Protein AF-0000000077170906 (afdb_homodimer)

Foldseek 3Di:
DDDFAADPQFQFQLRVVVVVCVVQLVQCVVQNVHRPVAPPFDQAPKDWDWFAFVVGQTWTKIKHAQPDDDALFEEEEAEADFAAPRRGRQSSSLCRVNVRVRFIYMYTAFDLYDVSCLRDVAHDQLQQRLLRRRLRVLVVVVVVPGGDAYEYEYFASGLLNPLSVLVNCVVVVHPNYQEYEYEAYQFFCVQLQVLLVPDPSSLVVFQVRLVRLLVSLVVCCVNPVVLADPPLSVVSRGPLSSCQRRNCVVVPDPGVNVSRVVSGSLVCLLVRDHAYEYEHECSASRGHNVVVVSCVVSQVNHPSYHYDYHPGQYGPQSQGDDDPVGHRRVSSVVRSVVSSVSSVVD/DDDFAADPQFQFQLRVVVVVCVVQLVQCVVQNVHRPVAPPFDQAPKDWDWFAFVVGQTWTKIKHAQPDDDALFEEEEAEADFAAPRRGRQSSSLCRVRVVVRFIYMYTAFPLYDVSCLRDVAHDQLQQRLLRRRLRVLVVVVVVPGGDAYEYEYFASGLLNPLSVLVNCVVVVHPNYQEYEYEAYQFFCVQLQVLLVPDPSSLVVFQVRLVRLLVSLVVCCVNPVVLADPPLSVVSRGPLSSCQRRNCVVVPHPGVNVSRVVSGSLVCLLVRDHAYEYEHECSASRGHNVVVVSCVVSQVNHPSYHYHYHPGQYGPQSQGDDDPVGHRRVSSVVRSVVSSVSSVVD

Organism: Gloeobacter violaceus (strain ATCC 29082 / PCC 7421) (NCBI:txid251221)

Structure (mmCIF, N/CA/C/O backbone):
data_AF-0000000077170906-model_v1
#
loop_
_entity.id
_entity.type
_entity.pdbx_description
1 polymer 'Glr3797 protein'
#
loop_
_atom_site.group_PDB
_atom_site.id
_atom_site.type_symbol
_atom_site.label_atom_id
_atom_site.label_alt_id
_atom_site.label_comp_id
_atom_site.label_asym_id
_atom_site.label_entity_id
_atom_site.label_seq_id
_atom_site.pdbx_PDB_ins_code
_atom_site.Cartn_x
_atom_site.Cartn_y
_atom_site.Cartn_z
_atom_site.occupancy
_atom_site.B_iso_or_equiv
_atom_site.auth_seq_id
_atom_site.auth_comp_id
_atom_site.auth_asym_id
_atom_site.auth_atom_id
_atom_site.pdbx_PDB_model_num
ATOM 1 N N . MET A 1 1 ? -12.477 -28.016 7.156 1 83.56 1 MET A N 1
ATOM 2 C CA . MET A 1 1 ? -11.508 -26.922 7.094 1 83.56 1 MET A CA 1
ATOM 3 C C . MET A 1 1 ? -11.898 -25.781 8.031 1 83.56 1 MET A C 1
ATOM 5 O O . MET A 1 1 ? -13.078 -25.422 8.109 1 83.56 1 MET A O 1
ATOM 9 N N . ARG A 1 2 ? -11.016 -25.391 8.805 1 90.19 2 ARG A N 1
ATOM 10 C CA . ARG A 1 2 ? -11.258 -24.281 9.711 1 90.19 2 ARG A CA 1
ATOM 11 C C . ARG A 1 2 ? -11.695 -23.031 8.945 1 90.19 2 ARG A C 1
ATOM 13 O O . ARG A 1 2 ? -11.109 -22.703 7.914 1 90.19 2 ARG A O 1
ATOM 20 N N . PRO A 1 3 ? -12.742 -22.406 9.398 1 93.69 3 PRO A N 1
ATOM 21 C CA . PRO A 1 3 ? -13.195 -21.219 8.695 1 93.69 3 PRO A CA 1
ATOM 22 C C . PRO A 1 3 ? -12.188 -20.078 8.758 1 93.69 3 PRO A C 1
ATOM 24 O O . PRO A 1 3 ? -11.445 -19.953 9.742 1 93.69 3 PRO A O 1
ATOM 27 N N . TYR A 1 4 ? -12.211 -19.281 7.773 1 95.94 4 TYR A N 1
ATOM 28 C CA . TYR A 1 4 ? -11.32 -18.125 7.703 1 95.94 4 TYR A CA 1
ATOM 29 C C . TYR A 1 4 ? -11.859 -16.969 8.523 1 95.94 4 TYR A C 1
ATOM 31 O O . TYR A 1 4 ? -13.039 -16.625 8.422 1 95.94 4 TYR A O 1
ATOM 39 N N . ARG A 1 5 ? -11.047 -16.422 9.281 1 93.88 5 ARG A N 1
ATOM 40 C CA . ARG A 1 5 ? -11.344 -15.188 10.016 1 93.88 5 ARG A CA 1
ATOM 41 C C . ARG A 1 5 ? -10.219 -14.172 9.859 1 93.88 5 ARG A C 1
ATOM 43 O O . ARG A 1 5 ? -9.109 -14.383 10.352 1 93.88 5 ARG A O 1
ATOM 50 N N . ALA A 1 6 ? -10.586 -13.102 9.234 1 93 6 ALA A N 1
ATOM 51 C CA . ALA A 1 6 ? -9.602 -12.047 9.062 1 93 6 ALA A CA 1
ATOM 52 C C . ALA A 1 6 ? -9.32 -11.328 10.375 1 93 6 ALA A C 1
ATOM 54 O O . ALA A 1 6 ? -10.242 -11.086 11.164 1 93 6 ALA A O 1
ATOM 55 N N . PRO A 1 7 ? -8.078 -11.023 10.602 1 90.19 7 PRO A N 1
ATOM 56 C CA . PRO A 1 7 ? -7.852 -10.125 11.734 1 90.19 7 PRO A CA 1
ATOM 57 C C . PRO A 1 7 ? -8.555 -8.781 11.562 1 90.19 7 PRO A C 1
ATOM 59 O O . PRO A 1 7 ? -8.859 -8.375 10.438 1 90.19 7 PRO A O 1
ATOM 62 N N . TRP A 1 8 ? -8.789 -8.086 12.57 1 82.75 8 TRP A N 1
ATOM 63 C CA . TRP A 1 8 ? -9.586 -6.863 12.555 1 82.75 8 TRP A CA 1
ATOM 64 C C . TRP A 1 8 ? -8.945 -5.801 11.672 1 82.75 8 TRP A C 1
ATOM 66 O O . TRP A 1 8 ? -9.641 -4.973 11.078 1 82.75 8 TRP A O 1
ATOM 76 N N . TYR A 1 9 ? -7.629 -5.828 11.469 1 82.56 9 TYR A N 1
ATOM 77 C CA . TYR A 1 9 ? -6.934 -4.797 10.711 1 82.56 9 TYR A CA 1
ATOM 78 C C . TYR A 1 9 ? -6.785 -5.211 9.25 1 82.56 9 TYR A C 1
ATOM 80 O O . TYR A 1 9 ? -6.191 -4.484 8.445 1 82.56 9 TYR A O 1
ATOM 88 N N . PHE A 1 10 ? -7.285 -6.363 8.891 1 89.06 10 PHE A N 1
ATOM 89 C CA . PHE A 1 10 ? -7.234 -6.859 7.52 1 89.06 10 PHE A CA 1
ATOM 90 C C . PHE A 1 10 ? -8.617 -7.305 7.055 1 89.06 10 PHE A C 1
ATOM 92 O O . PHE A 1 10 ? -8.742 -8.305 6.344 1 89.06 10 PHE A O 1
ATOM 99 N N . GLN A 1 11 ? -9.664 -6.555 7.395 1 90.06 11 GLN A N 1
ATOM 100 C CA . GLN A 1 11 ? -11.031 -6.895 7.031 1 90.06 11 GLN A CA 1
ATOM 101 C C . GLN A 1 11 ? -11.406 -6.301 5.676 1 90.06 11 GLN A C 1
ATOM 103 O O . GLN A 1 11 ? -12.492 -6.566 5.156 1 90.06 11 GLN A O 1
ATOM 108 N N . ASP A 1 12 ? -10.523 -5.531 5.051 1 91.31 12 ASP A N 1
ATOM 109 C CA . ASP A 1 12 ? -10.656 -4.988 3.701 1 91.31 12 ASP A CA 1
ATOM 110 C C . ASP A 1 12 ? -9.664 -5.645 2.742 1 91.31 12 ASP A C 1
ATOM 112 O O . ASP A 1 12 ? -8.461 -5.648 2.996 1 91.31 12 ASP A O 1
ATOM 116 N N . GLY A 1 13 ? -10.227 -6.082 1.693 1 94.19 13 GLY A N 1
ATOM 117 C CA . GLY A 1 13 ? -9.414 -6.852 0.767 1 94.19 13 GLY A CA 1
ATOM 118 C C . GLY A 1 13 ? -8.281 -6.051 0.162 1 94.19 13 GLY A C 1
ATOM 119 O O . GLY A 1 13 ? -7.18 -6.574 -0.044 1 94.19 13 GLY A O 1
ATOM 120 N N . PHE A 1 14 ? -8.523 -4.836 -0.16 1 93.06 14 PHE A N 1
ATOM 121 C CA . PHE A 1 14 ? -7.484 -3.98 -0.717 1 93.06 14 PHE A CA 1
ATOM 122 C C . PHE A 1 14 ? -6.383 -3.73 0.306 1 93.06 14 PHE A C 1
ATOM 124 O O . PHE A 1 14 ? -5.195 -3.857 -0.006 1 93.06 14 PHE A O 1
ATOM 131 N N . VAL A 1 15 ? -6.754 -3.398 1.528 1 91.88 15 VAL A N 1
ATOM 132 C CA . VAL A 1 15 ? -5.805 -3.127 2.602 1 91.88 15 VAL A CA 1
ATOM 133 C C . VAL A 1 15 ? -4.949 -4.363 2.863 1 91.88 15 VAL A C 1
ATOM 135 O O . VAL A 1 15 ? -3.721 -4.277 2.932 1 91.88 15 VAL A O 1
ATOM 138 N N . GLN A 1 16 ? -5.594 -5.477 2.996 1 94.62 16 GLN A N 1
ATOM 139 C CA . GLN A 1 16 ? -4.84 -6.699 3.252 1 94.62 16 GLN A CA 1
ATOM 140 C C . GLN A 1 16 ? -3.865 -6.992 2.115 1 94.62 16 GLN A C 1
ATOM 142 O O . GLN A 1 16 ? -2.705 -7.332 2.355 1 94.62 16 GLN A O 1
ATOM 147 N N . THR A 1 17 ? -4.34 -6.812 0.864 1 96 17 THR A N 1
ATOM 148 C CA . THR A 1 17 ? -3.523 -7.113 -0.307 1 96 17 THR A CA 1
ATOM 149 C C . THR A 1 17 ? -2.268 -6.246 -0.329 1 96 17 THR A C 1
ATOM 151 O O . THR A 1 17 ? -1.152 -6.762 -0.43 1 96 17 THR A O 1
ATOM 154 N N . ILE A 1 18 ? -2.41 -5.023 -0.155 1 93.25 18 ILE A N 1
ATOM 155 C CA . ILE A 1 18 ? -1.3 -4.094 -0.318 1 93.25 18 ILE A CA 1
ATOM 156 C C . ILE A 1 18 ? -0.382 -4.164 0.9 1 93.25 18 ILE A C 1
ATOM 158 O O . ILE A 1 18 ? 0.839 -4.27 0.759 1 93.25 18 ILE A O 1
ATOM 162 N N . ALA A 1 19 ? -0.92 -4.109 2.102 1 92.94 19 ALA A N 1
ATOM 163 C CA . ALA A 1 19 ? -0.106 -4.105 3.314 1 92.94 19 ALA A CA 1
ATOM 164 C C . ALA A 1 19 ? 0.701 -5.395 3.436 1 92.94 19 ALA A C 1
ATOM 166 O O . ALA A 1 19 ? 1.899 -5.359 3.721 1 92.94 19 ALA A O 1
ATOM 167 N N . VAL A 1 20 ? 0.092 -6.48 3.174 1 94.31 20 VAL A N 1
ATOM 168 C CA . VAL A 1 20 ? 0.765 -7.77 3.303 1 94.31 20 VAL A CA 1
ATOM 169 C C . VAL A 1 20 ? 1.854 -7.891 2.238 1 94.31 20 VAL A C 1
ATOM 171 O O . VAL A 1 20 ? 2.973 -8.32 2.533 1 94.31 20 VAL A O 1
ATOM 174 N N . SER A 1 21 ? 1.531 -7.527 1.021 1 94 21 SER A N 1
ATOM 175 C CA . SER A 1 21 ? 2.51 -7.598 -0.06 1 94 21 SER A CA 1
ATOM 176 C C . SER A 1 21 ? 3.73 -6.734 0.245 1 94 21 SER A C 1
ATOM 178 O O . SER A 1 21 ? 4.867 -7.176 0.075 1 94 21 SER A O 1
ATOM 180 N N . LEU A 1 22 ? 3.537 -5.543 0.718 1 92.06 22 LEU A N 1
ATOM 181 C CA . LEU A 1 22 ? 4.637 -4.621 0.992 1 92.06 22 LEU A CA 1
ATOM 182 C C . LEU A 1 22 ? 5.488 -5.121 2.152 1 92.06 22 LEU A C 1
ATOM 184 O O . LEU A 1 22 ? 6.719 -5.109 2.076 1 92.06 22 LEU A O 1
ATOM 188 N N . LEU A 1 23 ? 4.895 -5.59 3.201 1 92.44 23 LEU A N 1
ATOM 189 C CA . LEU A 1 23 ? 5.609 -6.02 4.398 1 92.44 23 LEU A CA 1
ATOM 190 C C . LEU A 1 23 ? 6.426 -7.277 4.117 1 92.44 23 LEU A C 1
ATOM 192 O O . LEU A 1 23 ? 7.617 -7.328 4.43 1 92.44 23 LEU A O 1
ATOM 196 N N . HIS A 1 24 ? 5.832 -8.219 3.502 1 95.25 24 HIS A N 1
ATOM 197 C CA . HIS A 1 24 ? 6.523 -9.484 3.271 1 95.25 24 HIS A CA 1
ATOM 198 C C . HIS A 1 24 ? 7.559 -9.352 2.162 1 95.25 24 HIS A C 1
ATOM 200 O O . HIS A 1 24 ? 8.625 -9.969 2.223 1 95.25 24 HIS A O 1
ATOM 206 N N . SER A 1 25 ? 7.234 -8.594 1.121 1 93.69 25 SER A N 1
ATOM 207 C CA . SER A 1 25 ? 8.211 -8.398 0.057 1 93.69 25 SER A CA 1
ATOM 208 C C . SER A 1 25 ? 9.453 -7.664 0.574 1 93.69 25 SER A C 1
ATOM 210 O O . SER A 1 25 ? 10.578 -8.016 0.218 1 93.69 25 SER A O 1
ATOM 212 N N . ASN A 1 26 ? 9.219 -6.684 1.434 1 91.06 26 ASN A N 1
ATOM 213 C CA . ASN A 1 26 ? 10.336 -5.945 2.01 1 91.06 26 ASN A CA 1
ATOM 214 C C . ASN A 1 26 ? 11.188 -6.832 2.914 1 91.06 26 ASN A C 1
ATOM 216 O O . ASN A 1 26 ? 12.414 -6.805 2.84 1 91.06 26 ASN A O 1
ATOM 220 N N . ALA A 1 27 ? 10.578 -7.559 3.73 1 93.56 27 ALA A N 1
ATOM 221 C CA . ALA A 1 27 ? 11.305 -8.469 4.613 1 93.56 27 ALA A CA 1
ATOM 222 C C . ALA A 1 27 ? 12.086 -9.508 3.811 1 93.56 27 ALA A C 1
ATOM 224 O O . ALA A 1 27 ? 13.227 -9.836 4.148 1 93.56 27 ALA A O 1
ATOM 225 N N . TRP A 1 28 ? 11.461 -9.945 2.746 1 95.25 28 TRP A N 1
ATOM 226 C CA . TRP A 1 28 ? 12.094 -10.969 1.92 1 95.25 28 TRP A CA 1
ATOM 227 C C . TRP A 1 28 ? 13.289 -10.406 1.163 1 95.25 28 TRP A C 1
ATOM 229 O O . TRP A 1 28 ? 14.289 -11.094 0.974 1 95.25 28 TRP A O 1
ATOM 239 N N . GLN A 1 29 ? 13.133 -9.266 0.69 1 91.56 29 GLN A N 1
ATOM 240 C CA . GLN A 1 29 ? 14.242 -8.617 -0.007 1 91.56 29 GLN A CA 1
ATOM 241 C C . GLN A 1 29 ? 15.438 -8.438 0.917 1 91.56 29 GLN A C 1
ATOM 243 O O . GLN A 1 29 ? 16.594 -8.578 0.486 1 91.56 29 GLN A O 1
ATOM 248 N N . GLN A 1 30 ? 15.148 -8.18 2.172 1 90.38 30 GLN A N 1
ATOM 249 C CA . GLN A 1 30 ? 16.203 -7.875 3.135 1 90.38 30 GLN A CA 1
ATOM 250 C C . GLN A 1 30 ? 16.812 -9.148 3.709 1 90.38 30 GLN A C 1
ATOM 252 O O . GLN A 1 30 ? 18.016 -9.227 3.924 1 90.38 30 GLN A O 1
ATOM 257 N N . TYR A 1 31 ? 15.914 -10.195 3.887 1 94 31 TYR A N 1
ATOM 258 C CA . TYR A 1 31 ? 16.391 -11.305 4.699 1 94 31 TYR A CA 1
ATOM 259 C C . TYR A 1 31 ? 16.281 -12.625 3.938 1 94 31 TYR A C 1
ATOM 261 O O . TYR A 1 31 ? 16.781 -13.656 4.391 1 94 31 TYR A O 1
ATOM 269 N N . GLY A 1 32 ? 15.586 -12.617 2.797 1 94.12 32 GLY A N 1
ATOM 270 C CA . GLY A 1 32 ? 15.375 -13.859 2.072 1 94.12 32 GLY A CA 1
ATOM 271 C C . GLY A 1 32 ? 14.75 -14.945 2.922 1 94.12 32 GLY A C 1
ATOM 272 O O . GLY A 1 32 ? 13.75 -14.719 3.6 1 94.12 32 GLY A O 1
ATOM 273 N N . GLU A 1 33 ? 15.32 -16.109 2.838 1 94.38 33 GLU A N 1
ATOM 274 C CA . GLU A 1 33 ? 14.812 -17.281 3.549 1 94.38 33 GLU A CA 1
ATOM 275 C C . GLU A 1 33 ? 14.914 -17.094 5.059 1 94.38 33 GLU A C 1
ATOM 277 O O . GLU A 1 33 ? 14.305 -17.844 5.828 1 94.38 33 GLU A O 1
ATOM 282 N N . ARG A 1 34 ? 15.57 -16.094 5.539 1 94.19 34 ARG A N 1
ATOM 283 C CA . ARG A 1 34 ? 15.727 -15.82 6.965 1 94.19 34 ARG A CA 1
ATOM 284 C C . ARG A 1 34 ? 14.758 -14.734 7.418 1 94.19 34 ARG A C 1
ATOM 286 O O . ARG A 1 34 ? 14.906 -14.172 8.508 1 94.19 34 ARG A O 1
ATOM 293 N N . SER A 1 35 ? 13.836 -14.453 6.52 1 95.56 35 SER A N 1
ATOM 294 C CA . SER A 1 35 ? 12.836 -13.461 6.883 1 95.56 35 SER A CA 1
ATOM 295 C C . SER A 1 35 ? 12.188 -13.789 8.227 1 95.56 35 SER A C 1
ATOM 297 O O . SER A 1 35 ? 11.734 -14.914 8.438 1 95.56 35 SER A O 1
ATOM 299 N N . PRO A 1 36 ? 12.062 -12.766 9.117 1 92.81 36 PRO A N 1
ATOM 300 C CA . PRO A 1 36 ? 11.406 -13.016 10.398 1 92.81 36 PRO A CA 1
ATOM 301 C C . PRO A 1 36 ? 9.898 -13.227 10.266 1 92.81 36 PRO A C 1
ATOM 303 O O . PRO A 1 36 ? 9.242 -13.656 11.219 1 92.81 36 PRO A O 1
ATOM 306 N N . LEU A 1 37 ? 9.383 -12.93 9.07 1 94 37 LEU A N 1
ATOM 307 C CA . LEU A 1 37 ? 7.945 -13.07 8.867 1 94 37 LEU A CA 1
ATOM 308 C C . LEU A 1 37 ? 7.609 -14.438 8.273 1 94 37 LEU A C 1
ATOM 310 O O . LEU A 1 37 ? 6.438 -14.773 8.109 1 94 37 LEU A O 1
ATOM 314 N N . ALA A 1 38 ? 8.672 -15.141 7.922 1 96.06 38 ALA A N 1
ATOM 315 C CA . ALA A 1 38 ? 8.484 -16.484 7.398 1 96.06 38 ALA A CA 1
ATOM 316 C C . ALA A 1 38 ? 8.055 -17.453 8.508 1 96.06 38 ALA A C 1
ATOM 318 O O . ALA A 1 38 ? 8.305 -17.203 9.688 1 96.06 38 ALA A O 1
ATOM 319 N N . PRO A 1 39 ? 7.254 -18.531 8.102 1 95.5 39 PRO A N 1
ATOM 320 C CA . PRO A 1 39 ? 7.039 -19.578 9.102 1 95.5 39 PRO A CA 1
ATOM 321 C C . PRO A 1 39 ? 8.336 -20.047 9.75 1 95.5 39 PRO A C 1
ATOM 323 O O . PRO A 1 39 ? 9.352 -20.234 9.062 1 95.5 39 PRO A O 1
ATOM 326 N N . PRO A 1 40 ? 8.352 -20.156 11.086 1 94.62 40 PRO A N 1
ATOM 327 C CA . PRO A 1 40 ? 9.57 -20.562 11.789 1 94.62 40 PRO A CA 1
ATOM 328 C C . PRO A 1 40 ? 9.875 -22.047 11.625 1 94.62 40 PRO A C 1
ATOM 330 O O . PRO A 1 40 ? 9.875 -22.797 12.609 1 94.62 40 PRO A O 1
ATOM 333 N N . LEU A 1 41 ? 10.094 -22.438 10.453 1 97.12 41 LEU A N 1
ATOM 334 C CA . LEU A 1 41 ? 10.375 -23.797 10.039 1 97.12 41 LEU A CA 1
ATOM 335 C C . LEU A 1 41 ? 11.672 -23.875 9.234 1 97.12 41 LEU A C 1
ATOM 337 O O . LEU A 1 41 ? 12.133 -22.859 8.719 1 97.12 41 LEU A O 1
ATOM 341 N N . PRO A 1 42 ? 12.266 -25 9.195 1 94.69 42 PRO A N 1
ATOM 342 C CA . PRO A 1 42 ? 13.539 -25.125 8.477 1 94.69 42 PRO A CA 1
ATOM 343 C C . PRO A 1 42 ? 13.398 -24.844 6.984 1 94.69 42 PRO A C 1
ATOM 345 O O . PRO A 1 42 ? 12.383 -25.188 6.379 1 94.69 42 PRO A O 1
ATOM 348 N N . VAL A 1 43 ? 14.469 -24.281 6.418 1 97.38 43 VAL A N 1
ATOM 349 C CA . VAL A 1 43 ? 14.562 -24.062 4.98 1 97.38 43 VAL A CA 1
ATOM 350 C C . VAL A 1 43 ? 14.836 -25.391 4.273 1 97.38 43 VAL A C 1
ATOM 352 O O . VAL A 1 43 ? 15.727 -26.141 4.676 1 97.38 43 VAL A O 1
ATOM 355 N N . PRO A 1 44 ? 14.023 -25.719 3.244 1 98.12 44 PRO A N 1
ATOM 356 C CA . PRO A 1 44 ? 14.328 -26.938 2.506 1 98.12 44 PRO A CA 1
ATOM 357 C C . PRO A 1 44 ? 15.75 -26.938 1.935 1 98.12 44 PRO A C 1
ATOM 359 O O . PRO A 1 44 ? 16.234 -25.906 1.477 1 98.12 44 PRO A O 1
ATOM 362 N N . PRO A 1 45 ? 16.453 -28.078 1.994 1 98.19 45 PRO A N 1
ATOM 363 C CA . PRO A 1 45 ? 17.781 -28.172 1.365 1 98.19 45 PRO A CA 1
ATOM 364 C C . PRO A 1 45 ? 17.703 -28.203 -0.16 1 98.19 45 PRO A C 1
ATOM 366 O O . PRO A 1 45 ? 17.797 -29.281 -0.767 1 98.19 45 PRO A O 1
ATOM 369 N N . TRP A 1 46 ? 17.672 -27.078 -0.763 1 98.38 46 TRP A N 1
ATOM 370 C CA . TRP A 1 46 ? 17.359 -26.891 -2.178 1 98.38 46 TRP A CA 1
ATOM 371 C C . TRP A 1 46 ? 18.484 -27.438 -3.053 1 98.38 46 TRP A C 1
ATOM 373 O O . TRP A 1 46 ? 19.656 -27.281 -2.73 1 98.38 46 TRP A O 1
ATOM 383 N N . GLN A 1 47 ? 18.109 -28.031 -4.074 1 98.5 47 GLN A N 1
ATOM 384 C CA . GLN A 1 47 ? 18.969 -28.344 -5.207 1 98.5 47 GLN A CA 1
ATOM 385 C C . GLN A 1 47 ? 18.469 -27.688 -6.488 1 98.5 47 GLN A C 1
ATOM 387 O O . GLN A 1 47 ? 17.297 -27.797 -6.824 1 98.5 47 GLN A O 1
ATOM 392 N N . GLU A 1 48 ? 19.375 -27 -7.168 1 98.5 48 GLU A N 1
ATOM 393 C CA . GLU A 1 48 ? 19 -26.328 -8.406 1 98.5 48 GLU A CA 1
ATOM 394 C C . GLU A 1 48 ? 18.922 -27.312 -9.57 1 98.5 48 GLU A C 1
ATOM 396 O O . GLU A 1 48 ? 19.672 -28.297 -9.609 1 98.5 48 GLU A O 1
ATOM 401 N N . HIS A 1 49 ? 18 -27.062 -10.461 1 98.75 49 HIS A N 1
ATOM 402 C CA . HIS A 1 49 ? 17.844 -27.922 -11.625 1 98.75 49 HIS A CA 1
ATOM 403 C C . HIS A 1 49 ? 17.172 -27.172 -12.773 1 98.75 49 HIS A C 1
ATOM 405 O O . HIS A 1 49 ? 16.359 -26.281 -12.539 1 98.75 49 HIS A O 1
ATOM 411 N N . VAL A 1 50 ? 17.562 -27.438 -14 1 98.88 50 VAL A N 1
ATOM 412 C CA . VAL A 1 50 ? 16.859 -26.953 -15.18 1 98.88 50 VAL A CA 1
ATOM 413 C C . VAL A 1 50 ? 15.984 -28.078 -15.758 1 98.88 50 VAL A C 1
ATOM 415 O O . VAL A 1 50 ? 16.5 -29.062 -16.266 1 98.88 50 VAL A O 1
ATOM 418 N N . PHE A 1 51 ? 14.711 -27.969 -15.641 1 98.88 51 PHE A N 1
ATOM 419 C CA . PHE A 1 51 ? 13.758 -28.906 -16.219 1 98.88 51 PHE A CA 1
ATOM 420 C C . PHE A 1 51 ? 13.516 -28.609 -17.688 1 98.88 51 PHE A C 1
ATOM 422 O O . PHE A 1 51 ? 13.875 -27.547 -18.188 1 98.88 51 PHE A O 1
ATOM 429 N N . ALA A 1 52 ? 12.945 -29.578 -18.375 1 98.75 52 ALA A N 1
ATOM 430 C CA . ALA A 1 52 ? 12.477 -29.391 -19.75 1 98.75 52 ALA A CA 1
ATOM 431 C C . ALA A 1 52 ? 10.945 -29.359 -19.812 1 98.75 52 ALA A C 1
ATOM 433 O O . ALA A 1 52 ? 10.281 -30.312 -19.406 1 98.75 52 ALA A O 1
ATOM 434 N N . GLY A 1 53 ? 10.461 -28.25 -20.266 1 98.44 53 GLY A N 1
ATOM 435 C CA . GLY A 1 53 ? 9.016 -28.094 -20.375 1 98.44 53 GLY A CA 1
ATOM 436 C C . GLY A 1 53 ? 8.469 -28.516 -21.719 1 98.44 53 GLY A C 1
ATOM 437 O O . GLY A 1 53 ? 9.094 -29.312 -22.422 1 98.44 53 GLY A O 1
ATOM 438 N N . ALA A 1 54 ? 7.227 -28.062 -21.938 1 98.12 54 ALA A N 1
ATOM 439 C CA . ALA A 1 54 ? 6.609 -28.297 -23.25 1 98.12 54 ALA A CA 1
ATOM 440 C C . ALA A 1 54 ? 7.52 -27.844 -24.375 1 98.12 54 ALA A C 1
ATOM 442 O O . ALA A 1 54 ? 8.117 -26.766 -24.297 1 98.12 54 ALA A O 1
ATOM 443 N N . GLU A 1 55 ? 7.676 -28.719 -25.359 1 96.88 55 GLU A N 1
ATOM 444 C CA . GLU A 1 55 ? 8.492 -28.453 -26.547 1 96.88 55 GLU A CA 1
ATOM 445 C C . GLU A 1 55 ? 9.953 -28.25 -26.172 1 96.88 55 GLU A C 1
ATOM 447 O O . GLU A 1 55 ? 10.688 -27.547 -26.875 1 96.88 55 GLU A O 1
ATOM 452 N N . GLY A 1 56 ? 10.305 -28.688 -25.031 1 97.88 56 GLY A N 1
ATOM 453 C CA . GLY A 1 56 ? 11.703 -28.703 -24.641 1 97.88 56 GLY A CA 1
ATOM 454 C C . GLY A 1 56 ? 12.172 -27.391 -24.047 1 97.88 56 GLY A C 1
ATOM 455 O O . GLY A 1 56 ? 13.367 -27.219 -23.812 1 97.88 56 GLY A O 1
ATOM 456 N N . VAL A 1 57 ? 11.312 -26.453 -23.797 1 98.06 57 VAL A N 1
ATOM 457 C CA . VAL A 1 57 ? 11.703 -25.172 -23.219 1 98.06 57 VAL A CA 1
ATOM 458 C C . VAL A 1 57 ? 12.375 -25.391 -21.875 1 98.06 57 VAL A C 1
ATOM 460 O O . VAL A 1 57 ? 11.844 -26.094 -21.016 1 98.06 57 VAL A O 1
ATOM 463 N N . PRO A 1 58 ? 13.578 -24.812 -21.719 1 98.75 58 PRO A N 1
ATOM 464 C CA . PRO A 1 58 ? 14.227 -24.969 -20.422 1 98.75 58 PRO A CA 1
ATOM 465 C C . PRO A 1 58 ? 13.539 -24.172 -19.312 1 98.75 58 PRO A C 1
ATOM 467 O O . PRO A 1 58 ? 13.156 -23.016 -19.516 1 98.75 58 PRO A O 1
ATOM 470 N N . ILE A 1 59 ? 13.312 -24.828 -18.188 1 98.81 59 ILE A N 1
ATOM 471 C CA . ILE A 1 59 ? 12.656 -24.234 -17.031 1 98.81 59 ILE A CA 1
ATOM 472 C C . ILE A 1 59 ? 13.562 -24.344 -15.812 1 98.81 59 ILE A C 1
ATOM 474 O O . ILE A 1 59 ? 13.766 -25.438 -15.273 1 98.81 59 ILE A O 1
ATOM 478 N N . ALA A 1 60 ? 14.07 -23.203 -15.344 1 98.88 60 ALA A N 1
ATOM 479 C CA . ALA A 1 60 ? 14.922 -23.188 -14.156 1 98.88 60 ALA A CA 1
ATOM 480 C C . ALA A 1 60 ? 14.102 -23.344 -12.883 1 98.88 60 ALA A C 1
ATOM 482 O O . ALA A 1 60 ? 13.07 -22.703 -12.711 1 98.88 60 ALA A O 1
ATOM 483 N N . GLY A 1 61 ? 14.523 -24.297 -12.047 1 98.75 61 GLY A N 1
ATOM 484 C CA . GLY A 1 61 ? 13.844 -24.5 -10.781 1 98.75 61 GLY A CA 1
ATOM 485 C C . GLY A 1 61 ? 14.75 -25.094 -9.711 1 98.75 61 GLY A C 1
ATOM 486 O O . GLY A 1 61 ? 15.969 -25.094 -9.859 1 98.75 61 GLY A O 1
ATOM 487 N N . ARG A 1 62 ? 14.148 -25.344 -8.609 1 98.75 62 ARG A N 1
ATOM 488 C CA . ARG A 1 62 ? 14.828 -26 -7.492 1 98.75 62 ARG A CA 1
ATOM 489 C C . ARG A 1 62 ? 13.906 -27 -6.801 1 98.75 62 ARG A C 1
ATOM 491 O O . ARG A 1 62 ? 12.688 -26.875 -6.863 1 98.75 62 ARG A O 1
ATOM 498 N N . TYR A 1 63 ? 14.469 -28 -6.246 1 98.88 63 TYR A N 1
ATOM 499 C CA . TYR A 1 63 ? 13.703 -29.016 -5.535 1 98.88 63 TYR A CA 1
ATOM 500 C C . TYR A 1 63 ? 14.422 -29.469 -4.27 1 98.88 63 TYR A C 1
ATOM 502 O O . TYR A 1 63 ? 15.625 -29.219 -4.117 1 98.88 63 TYR A O 1
ATOM 510 N N . ALA A 1 64 ? 13.703 -29.984 -3.336 1 98.81 64 ALA A N 1
ATOM 511 C CA . ALA A 1 64 ? 14.227 -30.562 -2.104 1 98.81 64 ALA A CA 1
ATOM 512 C C . ALA A 1 64 ? 13.516 -31.859 -1.762 1 98.81 64 ALA A C 1
ATOM 514 O O . ALA A 1 64 ? 12.281 -31.938 -1.788 1 98.81 64 ALA A O 1
ATOM 515 N N . ARG A 1 65 ? 14.258 -32.844 -1.518 1 98.5 65 ARG A N 1
ATOM 516 C CA . ARG A 1 65 ? 13.75 -34.156 -1.09 1 98.5 65 ARG A CA 1
ATOM 517 C C . ARG A 1 65 ? 13.883 -34.312 0.42 1 98.5 65 ARG A C 1
ATOM 519 O O . ARG A 1 65 ? 14.828 -33.812 1.028 1 98.5 65 ARG A O 1
ATOM 526 N N . GLN A 1 66 ? 12.914 -35.031 0.921 1 97.62 66 GLN A N 1
ATOM 527 C CA . GLN A 1 66 ? 13.016 -35.375 2.334 1 97.62 66 GLN A CA 1
ATOM 528 C C . GLN A 1 66 ? 14.297 -36.156 2.617 1 97.62 66 GLN A C 1
ATOM 530 O O . GLN A 1 66 ? 14.703 -37 1.813 1 97.62 66 GLN A O 1
ATOM 535 N N . THR A 1 67 ? 14.922 -35.875 3.709 1 92.38 67 THR A N 1
ATOM 536 C CA . THR A 1 67 ? 16.172 -36.5 4.066 1 92.38 67 THR A CA 1
ATOM 537 C C . THR A 1 67 ? 15.922 -37.719 4.984 1 92.38 67 THR A C 1
ATOM 539 O O . THR A 1 67 ? 16.797 -38.562 5.164 1 92.38 67 THR A O 1
ATOM 542 N N . ALA A 1 68 ? 14.836 -37.656 5.574 1 89.19 68 ALA A N 1
ATOM 543 C CA . ALA A 1 68 ? 14.5 -38.75 6.48 1 89.19 68 ALA A CA 1
ATOM 544 C C . ALA A 1 68 ? 13.047 -39.188 6.324 1 89.19 68 ALA A C 1
ATOM 546 O O . ALA A 1 68 ? 12.172 -38.344 6.113 1 89.19 68 ALA A O 1
ATOM 547 N N . GLY A 1 69 ? 12.844 -40.438 6.414 1 87.81 69 GLY A N 1
ATOM 548 C CA . GLY A 1 69 ? 11.492 -40.969 6.359 1 87.81 69 GLY A CA 1
ATOM 549 C C . GLY A 1 69 ? 10.945 -41.062 4.949 1 87.81 69 GLY A C 1
ATOM 550 O O . GLY A 1 69 ? 11.625 -40.688 3.988 1 87.81 69 GLY A O 1
ATOM 551 N N . ARG A 1 70 ? 9.789 -41.688 4.871 1 91.75 70 ARG A N 1
ATOM 552 C CA . ARG A 1 70 ? 9.109 -41.781 3.582 1 91.75 70 ARG A CA 1
ATOM 553 C C . ARG A 1 70 ? 8.297 -40.531 3.299 1 91.75 70 ARG A C 1
ATOM 555 O O . ARG A 1 70 ? 7.383 -40.188 4.051 1 91.75 70 ARG A O 1
ATOM 562 N N . PRO A 1 71 ? 8.609 -39.875 2.199 1 96.81 71 PRO A N 1
ATOM 563 C CA . PRO A 1 71 ? 7.863 -38.656 1.895 1 96.81 71 PRO A CA 1
ATOM 564 C C . PRO A 1 71 ? 6.398 -38.938 1.561 1 96.81 71 PRO A C 1
ATOM 566 O O . PRO A 1 71 ? 6.07 -39.969 1.007 1 96.81 71 PRO A O 1
ATOM 569 N N . ARG A 1 72 ? 5.57 -37.969 1.827 1 97.31 72 ARG A N 1
ATOM 570 C CA . ARG A 1 72 ? 4.133 -38.094 1.586 1 97.31 72 ARG A CA 1
ATOM 571 C C . ARG A 1 72 ? 3.812 -37.875 0.109 1 97.31 72 ARG A C 1
ATOM 573 O O . ARG A 1 72 ? 2.799 -38.375 -0.383 1 97.31 72 ARG A O 1
ATOM 580 N N . GLY A 1 73 ? 4.605 -37.25 -0.55 1 98.19 73 GLY A N 1
ATOM 581 C CA . GLY A 1 73 ? 4.457 -36.844 -1.936 1 98.19 73 GLY A CA 1
ATOM 582 C C . GLY A 1 73 ? 5.309 -35.625 -2.289 1 98.19 73 GLY A C 1
ATOM 583 O O . GLY A 1 73 ? 6.258 -35.312 -1.575 1 98.19 73 GLY A O 1
ATOM 584 N N . THR A 1 74 ? 5.016 -35.062 -3.412 1 98.81 74 THR A N 1
ATOM 585 C CA . THR A 1 74 ? 5.758 -33.906 -3.883 1 98.81 74 THR A CA 1
ATOM 586 C C . THR A 1 74 ? 4.82 -32.719 -4.133 1 98.81 74 THR A C 1
ATOM 588 O O . THR A 1 74 ? 3.799 -32.875 -4.809 1 98.81 74 THR A O 1
ATOM 591 N N . LEU A 1 75 ? 5.129 -31.609 -3.529 1 98.88 75 LEU A N 1
ATOM 592 C CA . LEU A 1 75 ? 4.383 -30.375 -3.795 1 98.88 75 LEU A CA 1
ATOM 593 C C . LEU A 1 75 ? 5.137 -29.484 -4.773 1 98.88 75 LEU A C 1
ATOM 595 O O . LEU A 1 75 ? 6.316 -29.188 -4.574 1 98.88 75 LEU A O 1
ATOM 599 N N . ILE A 1 76 ? 4.477 -29.078 -5.855 1 98.94 76 ILE A N 1
ATOM 600 C CA . ILE A 1 76 ? 5.047 -28.188 -6.871 1 98.94 76 ILE A CA 1
ATOM 601 C C . ILE A 1 76 ? 4.371 -26.828 -6.805 1 98.94 76 ILE A C 1
ATOM 603 O O . ILE A 1 76 ? 3.162 -26.719 -7.035 1 98.94 76 ILE A O 1
ATOM 607 N N . GLY A 1 77 ? 5.141 -25.812 -6.551 1 98.81 77 GLY A N 1
ATOM 608 C CA . GLY A 1 77 ? 4.582 -24.484 -6.348 1 98.81 77 GLY A CA 1
ATOM 609 C C . GLY A 1 77 ? 4.84 -23.531 -7.508 1 98.81 77 GLY A C 1
ATOM 610 O O . GLY A 1 77 ? 5.965 -23.453 -8.008 1 98.81 77 GLY A O 1
ATOM 611 N N . CYS A 1 78 ? 3.816 -22.797 -7.902 1 98.62 78 CYS A N 1
ATOM 612 C CA . CYS A 1 78 ? 3.875 -21.812 -8.977 1 98.62 78 CYS A CA 1
ATOM 613 C C . CYS A 1 78 ? 3.414 -20.453 -8.492 1 98.62 78 CYS A C 1
ATOM 615 O O . CYS A 1 78 ? 2.289 -20.297 -8.008 1 98.62 78 CYS A O 1
ATOM 617 N N . TYR A 1 79 ? 4.297 -19.438 -8.625 1 98 79 TYR A N 1
ATOM 618 C CA . TYR A 1 79 ? 3.941 -18.094 -8.172 1 98 79 TYR A CA 1
ATOM 619 C C . TYR A 1 79 ? 3.188 -17.328 -9.258 1 98 79 TYR A C 1
ATOM 621 O O . TYR A 1 79 ? 2.883 -17.891 -10.32 1 98 79 TYR A O 1
ATOM 629 N N . GLY A 1 80 ? 2.811 -16.062 -9.023 1 96.69 80 GLY A N 1
ATOM 630 C CA . GLY A 1 80 ? 1.891 -15.297 -9.852 1 96.69 80 GLY A CA 1
ATOM 631 C C . GLY A 1 80 ? 2.57 -14.609 -11.016 1 96.69 80 GLY A C 1
ATOM 632 O O . GLY A 1 80 ? 3.67 -14.992 -11.422 1 96.69 80 GLY A O 1
ATOM 633 N N . ILE A 1 81 ? 2.006 -13.562 -11.578 1 93 81 ILE A N 1
ATOM 634 C CA . ILE A 1 81 ? 2.268 -13.016 -12.906 1 93 81 ILE A CA 1
ATOM 635 C C . ILE A 1 81 ? 3.6 -12.273 -12.906 1 93 81 ILE A C 1
ATOM 637 O O . ILE A 1 81 ? 4.23 -12.109 -13.953 1 93 81 ILE A O 1
ATOM 641 N N . VAL A 1 82 ? 3.994 -11.773 -11.758 1 90.31 82 VAL A N 1
ATOM 642 C CA . VAL A 1 82 ? 5.191 -10.945 -11.82 1 90.31 82 VAL A CA 1
ATOM 643 C C . VAL A 1 82 ? 6.246 -11.484 -10.859 1 90.31 82 VAL A C 1
ATOM 645 O O . VAL A 1 82 ? 5.926 -12.234 -9.93 1 90.31 82 VAL A O 1
ATOM 648 N N . GLY A 1 83 ? 7.508 -11.148 -11.258 1 91.62 83 GLY A N 1
ATOM 649 C CA . GLY A 1 83 ? 8.602 -11.453 -10.344 1 91.62 83 GLY A CA 1
ATOM 650 C C . GLY A 1 83 ? 9.414 -12.656 -10.773 1 91.62 83 GLY A C 1
ATOM 651 O O . GLY A 1 83 ? 9.555 -12.938 -11.961 1 91.62 83 GLY A O 1
ATOM 652 N N . SER A 1 84 ? 10.125 -13.188 -9.836 1 96.44 84 SER A N 1
ATOM 653 C CA . SER A 1 84 ? 10.992 -14.352 -9.969 1 96.44 84 SER A CA 1
ATOM 654 C C . SER A 1 84 ? 10.875 -15.273 -8.758 1 96.44 84 SER A C 1
ATOM 656 O O . SER A 1 84 ? 10.32 -14.883 -7.727 1 96.44 84 SER A O 1
ATOM 658 N N . LEU A 1 85 ? 11.297 -16.438 -9.039 1 97.44 85 LEU A N 1
ATOM 659 C CA . LEU A 1 85 ? 11.312 -17.406 -7.941 1 97.44 85 LEU A CA 1
ATOM 660 C C . LEU A 1 85 ? 12.062 -16.844 -6.738 1 97.44 85 LEU A C 1
ATOM 662 O O . LEU A 1 85 ? 11.617 -17 -5.598 1 97.44 85 LEU A O 1
ATOM 666 N N . GLU A 1 86 ? 13.109 -16.125 -6.984 1 95.06 86 GLU A N 1
ATOM 667 C CA . GLU A 1 86 ? 13.938 -15.562 -5.926 1 95.06 86 GLU A CA 1
ATOM 668 C C . GLU A 1 86 ? 13.148 -14.562 -5.086 1 95.06 86 GLU A C 1
ATOM 670 O O . GLU A 1 86 ? 13.367 -14.453 -3.875 1 95.06 86 GLU A O 1
ATOM 675 N N . GLY A 1 87 ? 12.305 -13.906 -5.711 1 95 87 GLY A N 1
ATOM 676 C CA . GLY A 1 87 ? 11.562 -12.867 -5.012 1 95 87 GLY A CA 1
ATOM 677 C C . GLY A 1 87 ? 10.211 -13.328 -4.52 1 95 87 GLY A C 1
ATOM 678 O O . GLY A 1 87 ? 9.453 -12.547 -3.93 1 95 87 GLY A O 1
ATOM 679 N N . SER A 1 88 ? 9.852 -14.57 -4.68 1 96.75 88 SER A N 1
ATOM 680 C CA . SER A 1 88 ? 8.5 -15.062 -4.414 1 96.75 88 SER A CA 1
ATOM 681 C C . SER A 1 88 ? 8.398 -15.664 -3.018 1 96.75 88 SER A C 1
ATOM 683 O O . SER A 1 88 ? 8.414 -16.891 -2.861 1 96.75 88 SER A O 1
ATOM 685 N N . TRP A 1 89 ? 8.172 -14.789 -2.029 1 97.06 89 TRP A N 1
ATOM 686 C CA . TRP A 1 89 ? 8.188 -15.188 -0.625 1 97.06 89 TRP A CA 1
ATOM 687 C C . TRP A 1 89 ? 7.09 -16.203 -0.334 1 97.06 89 TRP A C 1
ATOM 689 O O . TRP A 1 89 ? 7.289 -17.141 0.442 1 97.06 89 TRP A O 1
ATOM 699 N N . TYR A 1 90 ? 5.93 -16.062 -0.985 1 97.62 90 TYR A N 1
ATOM 700 C CA . TYR A 1 90 ? 4.746 -16.812 -0.605 1 97.62 90 TYR A CA 1
ATOM 701 C C . TYR A 1 90 ? 4.914 -18.297 -0.946 1 97.62 90 TYR A C 1
ATOM 703 O O . TYR A 1 90 ? 4.574 -19.172 -0.144 1 97.62 90 TYR A O 1
ATOM 711 N N . VAL A 1 91 ? 5.473 -18.609 -2.133 1 98.12 91 VAL A N 1
ATOM 712 C CA . VAL A 1 91 ? 5.66 -20 -2.496 1 98.12 91 VAL A CA 1
ATOM 713 C C . VAL A 1 91 ? 6.793 -20.609 -1.668 1 98.12 91 VAL A C 1
ATOM 715 O O . VAL A 1 91 ? 6.805 -21.812 -1.396 1 98.12 91 VAL A O 1
ATOM 718 N N . HIS A 1 92 ? 7.727 -19.797 -1.25 1 98.5 92 HIS A N 1
ATOM 719 C CA . HIS A 1 92 ? 8.766 -20.281 -0.352 1 98.5 92 HIS A CA 1
ATOM 720 C C . HIS A 1 92 ? 8.195 -20.609 1.023 1 98.5 92 HIS A C 1
ATOM 722 O O . HIS A 1 92 ? 8.609 -21.594 1.651 1 98.5 92 HIS A O 1
ATOM 728 N N . TYR A 1 93 ? 7.246 -19.734 1.5 1 98.38 93 TYR A N 1
ATOM 729 C CA . TYR A 1 93 ? 6.574 -20.031 2.758 1 98.38 93 TYR A CA 1
ATOM 730 C C . TYR A 1 93 ? 5.82 -21.359 2.674 1 98.38 93 TYR A C 1
ATOM 732 O O . TYR A 1 93 ? 5.879 -22.172 3.598 1 98.38 93 TYR A O 1
ATOM 740 N N . LEU A 1 94 ? 5.129 -21.578 1.565 1 98.25 94 LEU A N 1
ATOM 741 C CA . LEU A 1 94 ? 4.434 -22.844 1.348 1 98.25 94 LEU A CA 1
ATOM 742 C C . LEU A 1 94 ? 5.41 -24.016 1.367 1 98.25 94 LEU A C 1
ATOM 744 O O . LEU A 1 94 ? 5.145 -25.031 1.998 1 98.25 94 LEU A O 1
ATOM 748 N N . ALA A 1 95 ? 6.5 -23.859 0.642 1 98.56 95 ALA A N 1
ATOM 749 C CA . ALA A 1 95 ? 7.488 -24.938 0.537 1 98.56 95 ALA A CA 1
ATOM 750 C C . ALA A 1 95 ? 8.047 -25.312 1.909 1 98.56 95 ALA A C 1
ATOM 752 O O . ALA A 1 95 ? 8.25 -26.484 2.205 1 98.56 95 ALA A O 1
ATOM 753 N N . ARG A 1 96 ? 8.305 -24.312 2.707 1 98.31 96 ARG A N 1
ATOM 754 C CA . ARG A 1 96 ? 8.789 -24.547 4.062 1 98.31 96 ARG A CA 1
ATOM 755 C C . ARG A 1 96 ? 7.789 -25.375 4.867 1 98.31 96 ARG A C 1
ATOM 757 O O . ARG A 1 96 ? 8.164 -26.344 5.539 1 98.31 96 ARG A O 1
ATOM 764 N N . LYS A 1 97 ? 6.602 -24.953 4.805 1 98.44 97 LYS A N 1
ATOM 765 C CA . LYS A 1 97 ? 5.551 -25.641 5.547 1 98.44 97 LYS A CA 1
ATOM 766 C C . LYS A 1 97 ? 5.348 -27.062 5.023 1 98.44 97 LYS A C 1
ATOM 768 O O . LYS A 1 97 ? 5.172 -28 5.805 1 98.44 97 LYS A O 1
ATOM 773 N N . ALA A 1 98 ? 5.359 -27.219 3.74 1 98.75 98 ALA A N 1
ATOM 774 C CA . ALA A 1 98 ? 5.18 -28.531 3.113 1 98.75 98 ALA A CA 1
ATOM 775 C C . ALA A 1 98 ? 6.328 -29.469 3.473 1 98.75 98 ALA A C 1
ATOM 777 O O . ALA A 1 98 ? 6.102 -30.641 3.812 1 98.75 98 ALA A O 1
ATOM 778 N N . TYR A 1 99 ? 7.527 -28.969 3.373 1 98.5 99 TYR A N 1
ATOM 779 C CA . TYR A 1 99 ? 8.688 -29.781 3.701 1 98.5 99 TYR A CA 1
ATOM 780 C C . TYR A 1 99 ? 8.641 -30.25 5.152 1 98.5 99 TYR A C 1
ATOM 782 O O . TYR A 1 99 ? 8.914 -31.406 5.449 1 98.5 99 TYR A O 1
ATOM 790 N N . ALA A 1 100 ? 8.32 -29.312 6.027 1 97.44 100 ALA A N 1
ATOM 791 C CA . ALA A 1 100 ? 8.211 -29.641 7.445 1 97.44 100 ALA A CA 1
ATOM 792 C C . ALA A 1 100 ? 7.129 -30.688 7.68 1 97.44 100 ALA A C 1
ATOM 794 O O . ALA A 1 100 ? 7.199 -31.469 8.641 1 97.44 100 ALA A O 1
ATOM 795 N N . ARG A 1 101 ? 6.207 -30.75 6.777 1 97.06 101 ARG A N 1
ATOM 796 C CA . ARG A 1 101 ? 5.078 -31.656 6.91 1 97.06 101 ARG A CA 1
ATOM 797 C C . ARG A 1 101 ? 5.367 -33 6.234 1 97.06 101 ARG A C 1
ATOM 799 O O . ARG A 1 101 ? 4.512 -33.875 6.203 1 97.06 101 ARG A O 1
ATOM 806 N N . GLY A 1 102 ? 6.512 -33.125 5.598 1 97.81 102 GLY A N 1
ATOM 807 C CA . GLY A 1 102 ? 6.949 -34.438 5.078 1 97.81 102 GLY A CA 1
ATOM 808 C C . GLY A 1 102 ? 6.832 -34.531 3.57 1 97.81 102 GLY A C 1
ATOM 809 O O . GLY A 1 102 ? 6.855 -35.625 3.018 1 97.81 102 GLY A O 1
ATOM 810 N N . TYR A 1 103 ? 6.711 -33.469 2.918 1 98.75 103 TYR A N 1
ATOM 811 C CA . TYR A 1 103 ? 6.637 -33.469 1.46 1 98.75 103 TYR A CA 1
ATOM 812 C C . TYR A 1 103 ? 7.996 -33.156 0.844 1 98.75 103 TYR A C 1
ATOM 814 O O . TYR A 1 103 ? 8.781 -32.406 1.418 1 98.75 103 TYR A O 1
ATOM 822 N N . ASP A 1 104 ? 8.289 -33.781 -0.3 1 98.88 104 ASP A N 1
ATOM 823 C CA . ASP A 1 104 ? 9.25 -33.156 -1.203 1 98.88 104 ASP A CA 1
ATOM 824 C C . ASP A 1 104 ? 8.664 -31.906 -1.85 1 98.88 104 ASP A C 1
ATOM 826 O O . ASP A 1 104 ? 7.441 -31.75 -1.932 1 98.88 104 ASP A O 1
ATOM 830 N N . VAL A 1 105 ? 9.547 -30.953 -2.256 1 98.88 105 VAL A N 1
ATOM 831 C CA . VAL A 1 105 ? 9.023 -29.688 -2.781 1 98.88 105 VAL A CA 1
ATOM 832 C C . VAL A 1 105 ? 9.789 -29.297 -4.039 1 98.88 105 VAL A C 1
ATOM 834 O O . VAL A 1 105 ? 10.992 -29.578 -4.152 1 98.88 105 VAL A O 1
ATOM 837 N N . VAL A 1 106 ? 9.078 -28.703 -4.984 1 98.94 106 VAL A N 1
ATOM 838 C CA . VAL A 1 106 ? 9.633 -28.156 -6.227 1 98.94 106 VAL A CA 1
ATOM 839 C C . VAL A 1 106 ? 9.109 -26.75 -6.449 1 98.94 106 VAL A C 1
ATOM 841 O O . VAL A 1 106 ? 7.906 -26.5 -6.316 1 98.94 106 VAL A O 1
ATOM 844 N N . LEU A 1 107 ? 9.992 -25.844 -6.691 1 98.88 107 LEU A N 1
ATOM 845 C CA . LEU A 1 107 ? 9.672 -24.5 -7.133 1 98.88 107 LEU A CA 1
ATOM 846 C C . LEU A 1 107 ? 10.383 -24.172 -8.445 1 98.88 107 LEU A C 1
ATOM 848 O O . LEU A 1 107 ? 11.422 -24.75 -8.75 1 98.88 107 LEU A O 1
ATOM 852 N N . TYR A 1 108 ? 9.812 -23.219 -9.18 1 98.81 108 TYR A N 1
ATOM 853 C CA . TYR A 1 108 ? 10.422 -22.938 -10.477 1 98.81 108 TYR A CA 1
ATOM 854 C C . TYR A 1 108 ? 10.016 -21.547 -10.977 1 98.81 108 TYR A C 1
ATOM 856 O O . TYR A 1 108 ? 9.055 -20.969 -10.484 1 98.81 108 TYR A O 1
ATOM 864 N N . ASP A 1 109 ? 10.836 -21 -11.867 1 98.69 109 ASP A N 1
ATOM 865 C CA . ASP A 1 109 ? 10.469 -19.859 -12.695 1 98.69 109 ASP A CA 1
ATOM 866 C C . ASP A 1 109 ? 9.734 -20.297 -13.961 1 98.69 109 ASP A C 1
ATOM 868 O O . ASP A 1 109 ? 10.328 -20.938 -14.836 1 98.69 109 ASP A O 1
ATOM 872 N N . TRP A 1 110 ? 8.477 -19.969 -14.008 1 97.56 110 TRP A N 1
ATOM 873 C CA . TRP A 1 110 ? 7.762 -20.422 -15.203 1 97.56 110 TRP A CA 1
ATOM 874 C C . TRP A 1 110 ? 8.148 -19.578 -16.406 1 97.56 110 TRP A C 1
ATOM 876 O O . TRP A 1 110 ? 8.852 -18.578 -16.281 1 97.56 110 TRP A O 1
ATOM 886 N N . ARG A 1 111 ? 7.875 -20.078 -17.594 1 96.38 111 ARG A N 1
ATOM 887 C CA . ARG A 1 111 ? 8.391 -19.516 -18.828 1 96.38 111 ARG A CA 1
ATOM 888 C C . ARG A 1 111 ? 8.203 -18 -18.875 1 96.38 111 ARG A C 1
ATOM 890 O O . ARG A 1 111 ? 7.141 -17.484 -18.531 1 96.38 111 ARG A O 1
ATOM 897 N N . GLY A 1 112 ? 9.266 -17.312 -19.266 1 95 112 GLY A N 1
ATOM 898 C CA . GLY A 1 112 ? 9.25 -15.859 -19.391 1 95 112 GLY A CA 1
ATOM 899 C C . GLY A 1 112 ? 9.625 -15.148 -18.109 1 95 112 GLY A C 1
ATOM 900 O O . GLY A 1 112 ? 9.719 -13.922 -18.078 1 95 112 GLY A O 1
ATOM 901 N N . HIS A 1 113 ? 10.008 -15.906 -17.047 1 96.19 113 HIS A N 1
ATOM 902 C CA . HIS A 1 113 ? 10.258 -15.266 -15.766 1 96.19 113 HIS A CA 1
ATOM 903 C C . HIS A 1 113 ? 11.594 -15.711 -15.172 1 96.19 113 HIS A C 1
ATOM 905 O O . HIS A 1 113 ? 12.039 -16.828 -15.43 1 96.19 113 HIS A O 1
ATOM 911 N N . GLY A 1 114 ? 12.18 -14.836 -14.406 1 96 114 GLY A N 1
ATOM 912 C CA . GLY A 1 114 ? 13.352 -15.148 -13.602 1 96 114 GLY A CA 1
ATOM 913 C C . GLY A 1 114 ? 14.477 -15.781 -14.406 1 96 114 GLY A C 1
ATOM 914 O O . GLY A 1 114 ? 14.82 -15.297 -15.484 1 96 114 GLY A O 1
ATOM 915 N N . LYS A 1 115 ? 15.047 -16.797 -13.867 1 97.5 115 LYS A N 1
ATOM 916 C CA . LYS A 1 115 ? 16.188 -17.484 -14.492 1 97.5 115 LYS A CA 1
ATOM 917 C C . LYS A 1 115 ? 15.75 -18.219 -15.758 1 97.5 115 LYS A C 1
ATOM 919 O O . LYS A 1 115 ? 16.547 -18.375 -16.688 1 97.5 115 LYS A O 1
ATOM 924 N N . THR A 1 116 ? 14.5 -18.656 -15.797 1 98.12 116 THR A N 1
ATOM 925 C CA . THR A 1 116 ? 13.984 -19.297 -17 1 98.12 116 THR A CA 1
ATOM 926 C C . THR A 1 116 ? 14.039 -18.344 -18.188 1 98.12 116 THR A C 1
ATOM 928 O O . THR A 1 116 ? 14.375 -18.75 -19.312 1 98.12 116 THR A O 1
ATOM 931 N N . ALA A 1 117 ? 13.742 -17.109 -17.922 1 96.56 117 ALA A N 1
ATOM 932 C CA . ALA A 1 117 ? 13.766 -16.094 -18.984 1 96.56 117 ALA A CA 1
ATOM 933 C C . ALA A 1 117 ? 15.188 -15.859 -19.484 1 96.56 117 ALA A C 1
ATOM 935 O O . ALA A 1 117 ? 15.383 -15.383 -20.594 1 96.56 117 ALA A O 1
ATOM 936 N N . GLU A 1 118 ? 16.141 -16.188 -18.672 1 96.69 118 GLU A N 1
ATOM 937 C CA . GLU A 1 118 ? 17.531 -16.062 -19.078 1 96.69 118 GLU A CA 1
ATOM 938 C C . GLU A 1 118 ? 17.938 -17.219 -19.969 1 96.69 118 GLU A C 1
ATOM 940 O O . GLU A 1 118 ? 18.875 -17.094 -20.766 1 96.69 118 GLU A O 1
ATOM 945 N N . LEU A 1 119 ? 17.219 -18.297 -19.859 1 97.75 119 LEU A N 1
ATOM 946 C CA . LEU A 1 119 ? 17.578 -19.516 -20.562 1 97.75 119 LEU A CA 1
ATOM 947 C C . LEU A 1 119 ? 16.906 -19.594 -21.922 1 97.75 119 LEU A C 1
ATOM 949 O O . LEU A 1 119 ? 17.359 -20.312 -22.812 1 97.75 119 LEU A O 1
ATOM 953 N N . SER A 1 120 ? 15.789 -18.906 -22.078 1 96.75 120 SER A N 1
ATOM 954 C CA . SER A 1 120 ? 14.992 -19 -23.297 1 96.75 120 SER A CA 1
ATOM 955 C C . SER A 1 120 ? 14.133 -17.766 -23.5 1 96.75 120 SER A C 1
ATOM 957 O O . SER A 1 120 ? 13.578 -17.219 -22.547 1 96.75 120 SER A O 1
ATOM 959 N N . PRO A 1 121 ? 13.961 -17.328 -24.719 1 96.38 121 PRO A N 1
ATOM 960 C CA . PRO A 1 121 ? 13.125 -16.156 -24.984 1 96.38 121 PRO A CA 1
ATOM 961 C C . PRO A 1 121 ? 11.641 -16.516 -25.125 1 96.38 121 PRO A C 1
ATOM 963 O O . PRO A 1 121 ? 10.82 -15.641 -25.422 1 96.38 121 PRO A O 1
ATOM 966 N N . VAL A 1 122 ? 11.305 -17.797 -25 1 96.94 122 VAL A N 1
ATOM 967 C CA . VAL A 1 122 ? 9.914 -18.219 -25.156 1 96.94 122 VAL A CA 1
ATOM 968 C C . VAL A 1 122 ? 9.039 -17.484 -24.141 1 96.94 122 VAL A C 1
ATOM 970 O O . VAL A 1 122 ? 9.32 -17.5 -22.938 1 96.94 122 VAL A O 1
ATOM 973 N N . PRO A 1 123 ? 7.977 -16.781 -24.578 1 96.75 123 PRO A N 1
ATOM 974 C CA . PRO A 1 123 ? 7.133 -16 -23.656 1 96.75 123 PRO A CA 1
ATOM 975 C C . PRO A 1 123 ? 6.137 -16.891 -22.891 1 96.75 123 PRO A C 1
ATOM 977 O O . PRO A 1 123 ? 5.961 -18.062 -23.234 1 96.75 123 PRO A O 1
ATOM 980 N N . PRO A 1 124 ? 5.535 -16.328 -21.859 1 96.81 124 PRO A N 1
ATOM 981 C CA . PRO A 1 124 ? 4.441 -17.016 -21.172 1 96.81 124 PRO A CA 1
ATOM 982 C C . PRO A 1 124 ? 3.277 -17.344 -22.094 1 96.81 124 PRO A C 1
ATOM 984 O O . PRO A 1 124 ? 3.162 -16.781 -23.188 1 96.81 124 PRO A O 1
ATOM 987 N N . SER A 1 125 ? 2.404 -18.312 -21.656 1 97.44 125 SER A N 1
ATOM 988 C CA . SER A 1 125 ? 1.278 -18.688 -22.5 1 97.44 125 SER A CA 1
ATOM 989 C C . SER A 1 125 ? -0.024 -18.719 -21.719 1 97.44 125 SER A C 1
ATOM 991 O O . SER A 1 125 ? -0.985 -19.375 -22.125 1 97.44 125 SER A O 1
ATOM 993 N N . ASP A 1 126 ? -0.018 -18.156 -20.484 1 96.69 126 ASP A N 1
ATOM 994 C CA . ASP A 1 126 ? -1.172 -18.094 -19.594 1 96.69 126 ASP A CA 1
ATOM 995 C C . ASP A 1 126 ? -1.817 -19.469 -19.438 1 96.69 126 ASP A C 1
ATOM 997 O O . ASP A 1 126 ? -3.039 -19.609 -19.531 1 96.69 126 ASP A O 1
ATOM 1001 N N . GLY A 1 127 ? -1.054 -20.516 -19.312 1 94.62 127 GLY A N 1
ATOM 1002 C CA . GLY A 1 127 ? -1.553 -21.828 -18.969 1 94.62 127 GLY A CA 1
ATOM 1003 C C . GLY A 1 127 ? -1.504 -22.812 -20.125 1 94.62 127 GLY A C 1
ATOM 1004 O O . GLY A 1 127 ? -1.235 -24 -19.938 1 94.62 127 GLY A O 1
ATOM 1005 N N . TRP A 1 128 ? -1.65 -22.438 -21.391 1 93.19 128 TRP A N 1
ATOM 1006 C CA . TRP A 1 128 ? -1.799 -23.281 -22.562 1 93.19 128 TRP A CA 1
ATOM 1007 C C . TRP A 1 128 ? -0.608 -24.219 -22.703 1 93.19 128 TRP A C 1
ATOM 1009 O O . TRP A 1 128 ? -0.78 -25.438 -22.828 1 93.19 128 TRP A O 1
ATOM 1019 N N . ARG A 1 129 ? 0.546 -23.703 -22.609 1 97.06 129 ARG A N 1
ATOM 1020 C CA . ARG A 1 129 ? 1.766 -24.5 -22.625 1 97.06 129 ARG A CA 1
ATOM 1021 C C . ARG A 1 129 ? 2.344 -24.656 -21.234 1 97.06 129 ARG A C 1
ATOM 1023 O O . ARG A 1 129 ? 2.953 -25.688 -20.922 1 97.06 129 ARG A O 1
ATOM 1030 N N . ASP A 1 130 ? 2.129 -23.688 -20.406 1 98.31 130 ASP A N 1
ATOM 1031 C CA . ASP A 1 130 ? 2.635 -23.719 -19.047 1 98.31 130 ASP A CA 1
ATOM 1032 C C . ASP A 1 130 ? 2.076 -24.922 -18.266 1 98.31 130 ASP A C 1
ATOM 1034 O O . ASP A 1 130 ? 2.752 -25.484 -17.406 1 98.31 130 ASP A O 1
ATOM 1038 N N . GLY A 1 131 ? 0.768 -25.312 -18.578 1 98.62 131 GLY A N 1
ATOM 1039 C CA . GLY A 1 131 ? 0.195 -26.484 -17.938 1 98.62 131 GLY A CA 1
ATOM 1040 C C . GLY A 1 131 ? 1.018 -27.75 -18.172 1 98.62 131 GLY A C 1
ATOM 1041 O O . GLY A 1 131 ? 1.286 -28.484 -17.219 1 98.62 131 GLY A O 1
ATOM 1042 N N . GLU A 1 132 ? 1.409 -27.906 -19.391 1 98.75 132 GLU A N 1
ATOM 1043 C CA . GLU A 1 132 ? 2.258 -29.047 -19.719 1 98.75 132 GLU A CA 1
ATOM 1044 C C . GLU A 1 132 ? 3.619 -28.938 -19.031 1 98.75 132 GLU A C 1
ATOM 1046 O O . GLU A 1 132 ? 4.207 -29.953 -18.641 1 98.75 132 GLU A O 1
ATOM 1051 N N . ASP A 1 133 ? 4.176 -27.688 -18.984 1 98.88 133 ASP A N 1
ATOM 1052 C CA . ASP A 1 133 ? 5.43 -27.5 -18.266 1 98.88 133 ASP A CA 1
ATOM 1053 C C . ASP A 1 133 ? 5.355 -28.094 -16.859 1 98.88 133 ASP A C 1
ATOM 1055 O O . ASP A 1 133 ? 6.289 -28.781 -16.422 1 98.88 133 ASP A O 1
ATOM 1059 N N . ILE A 1 134 ? 4.258 -27.875 -16.172 1 98.94 134 ILE A N 1
ATOM 1060 C CA . ILE A 1 134 ? 4.102 -28.312 -14.789 1 98.94 134 ILE A CA 1
ATOM 1061 C C . ILE A 1 134 ? 4.082 -29.844 -14.734 1 98.94 134 ILE A C 1
ATOM 1063 O O . ILE A 1 134 ? 4.699 -30.438 -13.852 1 98.94 134 ILE A O 1
ATOM 1067 N N . VAL A 1 135 ? 3.408 -30.5 -15.688 1 98.88 135 VAL A N 1
ATOM 1068 C CA . VAL A 1 135 ? 3.371 -31.969 -15.75 1 98.88 135 VAL A CA 1
ATOM 1069 C C . VAL A 1 135 ? 4.777 -32.5 -15.984 1 98.88 135 VAL A C 1
ATOM 1071 O O . VAL A 1 135 ? 5.207 -33.438 -15.305 1 98.88 135 VAL A O 1
ATOM 1074 N N . ARG A 1 136 ? 5.477 -31.859 -16.906 1 98.88 136 ARG A N 1
ATOM 1075 C CA . ARG A 1 136 ? 6.832 -32.312 -17.219 1 98.88 136 ARG A CA 1
ATOM 1076 C C . ARG A 1 136 ? 7.766 -32.094 -16.031 1 98.88 136 ARG A C 1
ATOM 1078 O O . ARG A 1 136 ? 8.625 -32.938 -15.758 1 98.88 136 ARG A O 1
ATOM 1085 N N . ILE A 1 137 ? 7.656 -30.984 -15.352 1 98.94 137 ILE A N 1
ATOM 1086 C CA . ILE A 1 137 ? 8.43 -30.719 -14.148 1 98.94 137 ILE A CA 1
ATOM 1087 C C . ILE A 1 137 ? 8.164 -31.812 -13.117 1 98.94 137 ILE A C 1
ATOM 1089 O O . ILE A 1 137 ? 9.102 -32.344 -12.516 1 98.94 137 ILE A O 1
ATOM 1093 N N . ALA A 1 138 ? 6.883 -32.156 -12.93 1 98.88 138 ALA A N 1
ATOM 1094 C CA . ALA A 1 138 ? 6.508 -33.188 -11.977 1 98.88 138 ALA A CA 1
ATOM 1095 C C . ALA A 1 138 ? 7.152 -34.531 -12.336 1 98.88 138 ALA A C 1
ATOM 1097 O O . ALA A 1 138 ? 7.738 -35.219 -11.484 1 98.88 138 ALA A O 1
ATOM 1098 N N . GLU A 1 139 ? 7.07 -34.906 -13.594 1 98.88 139 GLU A N 1
ATOM 1099 C CA . GLU A 1 139 ? 7.648 -36.156 -14.055 1 98.88 139 GLU A CA 1
ATOM 1100 C C . GLU A 1 139 ? 9.156 -36.188 -13.812 1 98.88 139 GLU A C 1
ATOM 1102 O O . GLU A 1 139 ? 9.688 -37.188 -13.32 1 98.88 139 GLU A O 1
ATOM 1107 N N . GLN A 1 140 ? 9.766 -35.156 -14.141 1 98.88 140 GLN A N 1
ATOM 1108 C CA . GLN A 1 140 ? 11.211 -35.062 -14 1 98.88 140 GLN A CA 1
ATOM 1109 C C . GLN A 1 140 ? 11.633 -35.031 -12.539 1 98.88 140 GLN A C 1
ATOM 1111 O O . GLN A 1 140 ? 12.664 -35.594 -12.164 1 98.88 140 GLN A O 1
ATOM 1116 N N . ALA A 1 141 ? 10.859 -34.344 -11.727 1 98.88 141 ALA A N 1
ATOM 1117 C CA . ALA A 1 141 ? 11.141 -34.312 -10.297 1 98.88 141 ALA A CA 1
ATOM 1118 C C . ALA A 1 141 ? 11.07 -35.719 -9.703 1 98.88 141 ALA A C 1
ATOM 1120 O O . ALA A 1 141 ? 11.922 -36.094 -8.898 1 98.88 141 ALA A O 1
ATOM 1121 N N . LEU A 1 142 ? 10.039 -36.469 -10.109 1 98.19 142 LEU A N 1
ATOM 1122 C CA . LEU A 1 142 ? 9.922 -37.844 -9.641 1 98.19 142 LEU A CA 1
ATOM 1123 C C . LEU A 1 142 ? 11.094 -38.688 -10.125 1 98.19 142 LEU A C 1
ATOM 1125 O O . LEU A 1 142 ? 11.617 -39.531 -9.375 1 98.19 142 LEU A O 1
ATOM 1129 N N . ALA A 1 143 ? 11.531 -38.438 -11.305 1 98.44 143 ALA A N 1
ATOM 1130 C CA . ALA A 1 143 ? 12.688 -39.156 -11.852 1 98.44 143 ALA A CA 1
ATOM 1131 C C . ALA A 1 143 ? 13.961 -38.812 -11.078 1 98.44 143 ALA A C 1
ATOM 1133 O O . ALA A 1 143 ? 14.875 -39.625 -10.984 1 98.44 143 ALA A O 1
ATOM 1134 N N . LEU A 1 144 ? 13.977 -37.625 -10.539 1 98.19 144 LEU A N 1
ATOM 1135 C CA . LEU A 1 144 ? 15.125 -37.156 -9.758 1 98.19 144 LEU A CA 1
ATOM 1136 C C . LEU A 1 144 ? 15.062 -37.688 -8.328 1 98.19 144 LEU A C 1
ATOM 1138 O O . LEU A 1 144 ? 15.953 -37.438 -7.523 1 98.19 144 LEU A O 1
ATOM 1142 N N . GLY A 1 145 ? 13.961 -38.375 -8.008 1 97.75 145 GLY A N 1
ATOM 1143 C CA . GLY A 1 145 ? 13.906 -39.031 -6.719 1 97.75 145 GLY A CA 1
ATOM 1144 C C . GLY A 1 145 ? 12.82 -38.5 -5.809 1 97.75 145 GLY A C 1
ATOM 1145 O O . GLY A 1 145 ? 12.633 -38.969 -4.695 1 97.75 145 GLY A O 1
ATOM 1146 N N . CYS A 1 146 ? 12.109 -37.469 -6.238 1 98.56 146 CYS A N 1
ATOM 1147 C CA . CYS A 1 146 ? 10.977 -37 -5.453 1 98.56 146 CYS A CA 1
ATOM 1148 C C . CYS A 1 146 ? 9.859 -38.031 -5.41 1 98.56 146 CYS A C 1
ATOM 1150 O O . CYS A 1 146 ? 9.75 -38.875 -6.309 1 98.56 146 CYS A O 1
ATOM 1152 N N . ALA A 1 147 ? 9.086 -37.938 -4.441 1 97.81 147 ALA A N 1
ATOM 1153 C CA . ALA A 1 147 ? 8.102 -38.969 -4.188 1 97.81 147 ALA A CA 1
ATOM 1154 C C . ALA A 1 147 ? 6.801 -38.688 -4.93 1 97.81 147 ALA A C 1
ATOM 1156 O O . ALA A 1 147 ? 6.359 -37.562 -5.004 1 97.81 147 ALA A O 1
ATOM 1157 N N . ALA A 1 148 ? 6.168 -39.719 -5.406 1 96.94 148 ALA A N 1
ATOM 1158 C CA . ALA A 1 148 ? 4.801 -39.656 -5.91 1 96.94 148 ALA A CA 1
ATOM 1159 C C . ALA A 1 148 ? 3.789 -39.781 -4.777 1 96.94 148 ALA A C 1
ATOM 1161 O O . ALA A 1 148 ? 4.078 -40.375 -3.744 1 96.94 148 ALA A O 1
ATOM 1162 N N . PRO A 1 149 ? 2.629 -39.281 -4.988 1 97.5 149 PRO A N 1
ATOM 1163 C CA . PRO A 1 149 ? 2.201 -38.469 -6.129 1 97.5 149 PRO A CA 1
ATOM 1164 C C . PRO A 1 149 ? 2.6 -37 -5.988 1 97.5 149 PRO A C 1
ATOM 1166 O O . PRO A 1 149 ? 3.07 -36.562 -4.93 1 97.5 149 PRO A O 1
ATOM 1169 N N . ALA A 1 150 ? 2.455 -36.25 -7.07 1 98.62 150 ALA A N 1
ATOM 1170 C CA . ALA A 1 150 ? 2.678 -34.812 -7.023 1 98.62 150 ALA A CA 1
ATOM 1171 C C . ALA A 1 150 ? 1.36 -34.062 -6.879 1 98.62 150 ALA A C 1
ATOM 1173 O O . ALA A 1 150 ? 0.318 -34.531 -7.348 1 98.62 150 ALA A O 1
ATOM 1174 N N . VAL A 1 151 ? 1.372 -33 -6.203 1 98.88 151 VAL A N 1
ATOM 1175 C CA . VAL A 1 151 ? 0.276 -32.031 -6.113 1 98.88 151 VAL A CA 1
ATOM 1176 C C . VAL A 1 151 ? 0.759 -30.656 -6.555 1 98.88 151 VAL A C 1
ATOM 1178 O O . VAL A 1 151 ? 1.801 -30.188 -6.098 1 98.88 151 VAL A O 1
ATOM 1181 N N . ALA A 1 152 ? 0.012 -30.031 -7.438 1 98.94 152 ALA A N 1
ATOM 1182 C CA . ALA A 1 152 ? 0.394 -28.703 -7.926 1 98.94 152 ALA A CA 1
ATOM 1183 C C . ALA A 1 152 ? -0.315 -27.609 -7.141 1 98.94 152 ALA A C 1
ATOM 1185 O O . ALA A 1 152 ? -1.482 -27.75 -6.77 1 98.94 152 ALA A O 1
ATOM 1186 N N . PHE A 1 153 ? 0.421 -26.547 -6.879 1 98.88 153 PHE A N 1
ATOM 1187 C CA . PHE A 1 153 ? -0.104 -25.375 -6.211 1 98.88 153 PHE A CA 1
ATOM 1188 C C . PHE A 1 153 ? 0.203 -24.109 -7.016 1 98.88 153 PHE A C 1
ATOM 1190 O O . PHE A 1 153 ? 1.293 -23.969 -7.574 1 98.88 153 PHE A O 1
ATOM 1197 N N . GLY A 1 154 ? -0.755 -23.219 -7.121 1 98.75 154 GLY A N 1
ATOM 1198 C CA . GLY A 1 154 ? -0.517 -21.969 -7.801 1 98.75 154 GLY A CA 1
ATOM 1199 C C . GLY A 1 154 ? -1.335 -20.812 -7.234 1 98.75 154 GLY A C 1
ATOM 1200 O O . GLY A 1 154 ? -2.438 -21.031 -6.727 1 98.75 154 GLY A O 1
ATOM 1201 N N . VAL A 1 155 ? -0.808 -19.609 -7.344 1 98.31 155 VAL A N 1
ATOM 1202 C CA . VAL A 1 155 ? -1.51 -18.422 -6.863 1 98.31 155 VAL A CA 1
ATOM 1203 C C . VAL A 1 155 ? -1.722 -17.438 -8.016 1 98.31 155 VAL A C 1
ATOM 1205 O O . VAL A 1 155 ? -0.875 -17.328 -8.906 1 98.31 155 VAL A O 1
ATOM 1208 N N . SER A 1 156 ? -2.855 -16.719 -8 1 98 156 SER A N 1
ATOM 1209 C CA . SER A 1 156 ? -3.143 -15.664 -8.969 1 98 156 SER A CA 1
ATOM 1210 C C . SER A 1 156 ? -3.023 -16.188 -10.398 1 98 156 SER A C 1
ATOM 1212 O O . SER A 1 156 ? -3.67 -17.172 -10.766 1 98 156 SER A O 1
ATOM 1214 N N . LEU A 1 157 ? -2.094 -15.711 -11.219 1 98.25 157 LEU A N 1
ATOM 1215 C CA . LEU A 1 157 ? -1.905 -16.25 -12.562 1 98.25 157 LEU A CA 1
ATOM 1216 C C . LEU A 1 157 ? -1.287 -17.641 -12.508 1 98.25 157 LEU A C 1
ATOM 1218 O O . LEU A 1 157 ? -1.594 -18.5 -13.344 1 98.25 157 LEU A O 1
ATOM 1222 N N . GLY A 1 158 ? -0.464 -17.875 -11.539 1 98.44 158 GLY A N 1
ATOM 1223 C CA . GLY A 1 158 ? 0.05 -19.219 -11.336 1 98.44 158 GLY A CA 1
ATOM 1224 C C . GLY A 1 158 ? -1.04 -20.234 -11.078 1 98.44 158 GLY A C 1
ATOM 1225 O O . GLY A 1 158 ? -0.89 -21.406 -11.414 1 98.44 158 GLY A O 1
ATOM 1226 N N . GLY A 1 159 ? -2.098 -19.75 -10.438 1 98.69 159 GLY A N 1
ATOM 1227 C CA . GLY A 1 159 ? -3.252 -20.625 -10.258 1 98.69 159 GLY A CA 1
ATOM 1228 C C . GLY A 1 159 ? -3.885 -21.031 -11.578 1 98.69 159 GLY A C 1
ATOM 1229 O O . GLY A 1 159 ? -4.297 -22.188 -11.734 1 98.69 159 GLY A O 1
ATOM 1230 N N . GLN A 1 160 ? -4.004 -20.125 -12.5 1 98.69 160 GLN A N 1
ATOM 1231 C CA . GLN A 1 160 ? -4.504 -20.453 -13.828 1 98.69 160 GLN A CA 1
ATOM 1232 C C . GLN A 1 160 ? -3.619 -21.5 -14.508 1 98.69 160 GLN A C 1
ATOM 1234 O O . GLN A 1 160 ? -4.121 -22.438 -15.125 1 98.69 160 GLN A O 1
ATOM 1239 N N . LEU A 1 161 ? -2.303 -21.328 -14.398 1 98.81 161 LEU A N 1
ATOM 1240 C CA . LEU A 1 161 ? -1.372 -22.281 -14.984 1 98.81 161 LEU A CA 1
ATOM 1241 C C . LEU A 1 161 ? -1.578 -23.672 -14.398 1 98.81 161 LEU A C 1
ATOM 1243 O O . LEU A 1 161 ? -1.559 -24.672 -15.125 1 98.81 161 LEU A O 1
ATOM 1247 N N . VAL A 1 162 ? -1.802 -23.672 -13.148 1 98.88 162 VAL A N 1
ATOM 1248 C CA . VAL A 1 162 ? -1.964 -24.938 -12.438 1 98.88 162 VAL A CA 1
ATOM 1249 C C . VAL A 1 162 ? -3.262 -25.625 -12.875 1 98.88 162 VAL A C 1
ATOM 1251 O O . VAL A 1 162 ? -3.309 -26.844 -13.039 1 98.88 162 VAL A O 1
ATOM 1254 N N . LEU A 1 163 ? -4.309 -24.844 -13.055 1 98.81 163 LEU A N 1
ATOM 1255 C CA . LEU A 1 163 ? -5.539 -25.438 -13.57 1 98.81 163 LEU A CA 1
ATOM 1256 C C . LEU A 1 163 ? -5.312 -26.062 -14.938 1 98.81 163 LEU A C 1
ATOM 1258 O O . LEU A 1 163 ? -5.812 -27.156 -15.211 1 98.81 163 LEU A O 1
ATOM 1262 N N . TRP A 1 164 ? -4.543 -25.453 -15.719 1 98.75 164 TRP A N 1
ATOM 1263 C CA . TRP A 1 164 ? -4.219 -25.984 -17.031 1 98.75 164 TRP A CA 1
ATOM 1264 C C . TRP A 1 164 ? -3.383 -27.25 -16.922 1 98.75 164 TRP A C 1
ATOM 1266 O O . TRP A 1 164 ? -3.441 -28.125 -17.781 1 98.75 164 TRP A O 1
ATOM 1276 N N . SER A 1 165 ? -2.594 -27.375 -15.875 1 98.88 165 SER A N 1
ATOM 1277 C CA . SER A 1 165 ? -1.792 -28.578 -15.695 1 98.88 165 SER A CA 1
ATOM 1278 C C . SER A 1 165 ? -2.676 -29.797 -15.469 1 98.88 165 SER A C 1
ATOM 1280 O O . SER A 1 165 ? -2.328 -30.906 -15.875 1 98.88 165 SER A O 1
ATOM 1282 N N . LEU A 1 166 ? -3.773 -29.609 -14.805 1 98.62 166 LEU A N 1
ATOM 1283 C CA . LEU A 1 166 ? -4.711 -30.703 -14.609 1 98.62 166 LEU A CA 1
ATOM 1284 C C . LEU A 1 166 ? -5.258 -31.203 -15.945 1 98.62 166 LEU A C 1
ATOM 1286 O O . LEU A 1 166 ? -5.383 -32.406 -16.172 1 98.62 166 LEU A O 1
ATOM 1290 N N . LYS A 1 167 ? -5.582 -30.25 -16.812 1 98.12 167 LYS A N 1
ATOM 1291 C CA . LYS A 1 167 ? -6.008 -30.625 -18.156 1 98.12 167 LYS A CA 1
ATOM 1292 C C . LYS A 1 167 ? -4.875 -31.312 -18.922 1 98.12 167 LYS A C 1
ATOM 1294 O O . LYS A 1 167 ? -5.094 -32.312 -19.578 1 98.12 167 LYS A O 1
ATOM 1299 N N . ALA A 1 168 ? -3.703 -30.766 -18.828 1 98.44 168 ALA A N 1
ATOM 1300 C CA . ALA A 1 168 ? -2.539 -31.297 -19.531 1 98.44 168 ALA A CA 1
ATOM 1301 C C . ALA A 1 168 ? -2.238 -32.719 -19.094 1 98.44 168 ALA A C 1
ATOM 1303 O O . ALA A 1 168 ? -1.86 -33.562 -19.906 1 98.44 168 ALA A O 1
ATOM 1304 N N . ALA A 1 169 ? -2.357 -32.969 -17.812 1 98.31 169 ALA A N 1
ATOM 1305 C CA . ALA A 1 169 ? -2.111 -34.312 -17.297 1 98.31 169 ALA A CA 1
ATOM 1306 C C . ALA A 1 169 ? -3.033 -35.344 -17.953 1 98.31 169 ALA A C 1
ATOM 1308 O O . ALA A 1 169 ? -2.598 -36.438 -18.312 1 98.31 169 ALA A O 1
ATOM 1309 N N . ARG A 1 170 ? -4.223 -34.969 -18.125 1 96.56 170 ARG A N 1
ATOM 1310 C CA . ARG A 1 170 ? -5.184 -35.844 -18.781 1 96.56 170 ARG A CA 1
ATOM 1311 C C . ARG A 1 170 ? -4.836 -36.031 -20.266 1 96.56 170 ARG A C 1
ATOM 1313 O O . ARG A 1 170 ? -4.82 -37.156 -20.766 1 96.56 170 ARG A O 1
ATOM 1320 N N . ASP A 1 171 ? -4.586 -34.938 -20.875 1 96.94 171 ASP A N 1
ATOM 1321 C CA . ASP A 1 171 ? -4.289 -34.969 -22.312 1 96.94 171 ASP A CA 1
ATOM 1322 C C . ASP A 1 171 ? -3.047 -35.781 -22.594 1 96.94 171 ASP A C 1
ATOM 1324 O O . ASP A 1 171 ? -2.953 -36.438 -23.641 1 96.94 171 ASP A O 1
ATOM 1328 N N . LEU A 1 172 ? -2.111 -35.781 -21.672 1 97.56 172 LEU A N 1
ATOM 1329 C CA . LEU A 1 172 ? -0.849 -36.5 -21.828 1 97.56 172 LEU A CA 1
ATOM 1330 C C . LEU A 1 172 ? -0.939 -37.906 -21.266 1 97.56 172 LEU A C 1
ATOM 1332 O O . LEU A 1 172 ? 0.036 -38.656 -21.297 1 97.56 172 LEU A O 1
ATOM 1336 N N . HIS A 1 173 ? -2.057 -38.25 -20.688 1 97.56 173 HIS A N 1
ATOM 1337 C CA . HIS A 1 173 ? -2.26 -39.531 -20.016 1 97.56 173 HIS A CA 1
ATOM 1338 C C . HIS A 1 173 ? -1.196 -39.781 -18.953 1 97.56 173 HIS A C 1
ATOM 1340 O O . HIS A 1 173 ? -0.624 -40.875 -18.875 1 97.56 173 HIS A O 1
ATOM 1346 N N . SER A 1 174 ? -0.906 -38.719 -18.266 1 97.75 174 SER A N 1
ATOM 1347 C CA . SER A 1 174 ? 0.064 -38.781 -17.172 1 97.75 174 SER A CA 1
ATOM 1348 C C . SER A 1 174 ? -0.63 -38.875 -15.828 1 97.75 174 SER A C 1
ATOM 1350 O O . SER A 1 174 ? -1.539 -38.094 -15.539 1 97.75 174 SER A O 1
ATOM 1352 N N . ASP A 1 175 ? -0.189 -39.781 -15 1 96.62 175 ASP A N 1
ATOM 1353 C CA . ASP A 1 175 ? -0.794 -39.969 -13.68 1 96.62 175 ASP A CA 1
ATOM 1354 C C . ASP A 1 175 ? 0.079 -39.344 -12.586 1 96.62 175 ASP A C 1
ATOM 1356 O O . ASP A 1 175 ? -0.073 -39.688 -11.406 1 96.62 175 ASP A O 1
ATOM 1360 N N . VAL A 1 176 ? 0.946 -38.438 -13.008 1 97.69 176 VAL A N 1
ATOM 1361 C CA . VAL A 1 176 ? 1.954 -37.938 -12.086 1 97.69 176 VAL A CA 1
ATOM 1362 C C . VAL A 1 176 ? 1.3 -37 -11.062 1 97.69 176 VAL A C 1
ATOM 1364 O O . VAL A 1 176 ? 1.728 -36.938 -9.906 1 97.69 176 VAL A O 1
ATOM 1367 N N . LEU A 1 177 ? 0.222 -36.312 -11.453 1 98.31 177 LEU A N 1
ATOM 1368 C CA . LEU A 1 177 ? -0.47 -35.375 -10.578 1 98.31 177 LEU A CA 1
ATOM 1369 C C . LEU A 1 177 ? -1.663 -36.031 -9.898 1 98.31 177 LEU A C 1
ATOM 1371 O O . LEU A 1 177 ? -2.506 -36.625 -10.57 1 98.31 177 LEU A O 1
ATOM 1375 N N . ALA A 1 178 ? -1.719 -35.906 -8.609 1 98.12 178 ALA A N 1
ATOM 1376 C CA . ALA A 1 178 ? -2.871 -36.375 -7.859 1 98.12 178 ALA A CA 1
ATOM 1377 C C . ALA A 1 178 ? -3.971 -35.344 -7.789 1 98.12 178 ALA A C 1
ATOM 1379 O O . ALA A 1 178 ? -5.141 -35.656 -7.574 1 98.12 178 ALA A O 1
ATOM 1380 N N . GLY A 1 179 ? -3.631 -34.125 -7.953 1 98.56 179 GLY A N 1
ATOM 1381 C CA . GLY A 1 179 ? -4.547 -33 -7.844 1 98.56 179 GLY A CA 1
ATOM 1382 C C . GLY A 1 179 ? -3.84 -31.672 -7.754 1 98.56 179 GLY A C 1
ATOM 1383 O O . GLY A 1 179 ? -2.66 -31.562 -8.094 1 98.56 179 GLY A O 1
ATOM 1384 N N . ALA A 1 180 ? -4.656 -30.625 -7.344 1 98.88 180 ALA A N 1
ATOM 1385 C CA . ALA A 1 180 ? -4.078 -29.281 -7.301 1 98.88 180 ALA A CA 1
ATOM 1386 C C . ALA A 1 180 ? -4.801 -28.406 -6.285 1 98.88 180 ALA A C 1
ATOM 1388 O O . ALA A 1 180 ? -5.93 -28.703 -5.887 1 98.88 180 ALA A O 1
ATOM 1389 N N . VAL A 1 181 ? -4.117 -27.375 -5.848 1 98.88 181 VAL A N 1
ATOM 1390 C CA . VAL A 1 181 ? -4.695 -26.297 -5.066 1 98.88 181 VAL A CA 1
ATOM 1391 C C . VAL A 1 181 ? -4.375 -24.953 -5.727 1 98.88 181 VAL A C 1
ATOM 1393 O O . VAL A 1 181 ? -3.227 -24.688 -6.082 1 98.88 181 VAL A O 1
ATOM 1396 N N . VAL A 1 182 ? -5.379 -24.156 -5.918 1 98.81 182 VAL A N 1
ATOM 1397 C CA . VAL A 1 182 ? -5.148 -22.828 -6.484 1 98.81 182 VAL A CA 1
ATOM 1398 C C . VAL A 1 182 ? -5.742 -21.766 -5.57 1 98.81 182 VAL A C 1
ATOM 1400 O O . VAL A 1 182 ? -6.824 -21.938 -5.012 1 98.81 182 VAL A O 1
ATOM 1403 N N . LEU A 1 183 ? -4.961 -20.766 -5.359 1 98.56 183 LEU A N 1
ATOM 1404 C CA . LEU A 1 183 ? -5.355 -19.656 -4.496 1 98.56 183 LEU A CA 1
ATOM 1405 C C . LEU A 1 183 ? -5.574 -18.375 -5.309 1 98.56 183 LEU A C 1
ATOM 1407 O O . LEU A 1 183 ? -4.656 -17.891 -5.973 1 98.56 183 LEU A O 1
ATOM 1411 N N . CYS A 1 184 ? -6.773 -17.828 -5.23 1 98.25 184 CYS A N 1
ATOM 1412 C CA . CYS A 1 184 ? -7.152 -16.625 -5.957 1 98.25 184 CYS A CA 1
ATOM 1413 C C . CYS A 1 184 ? -6.668 -16.672 -7.398 1 98.25 184 CYS A C 1
ATOM 1415 O O . CYS A 1 184 ? -6 -15.75 -7.867 1 98.25 184 CYS A O 1
ATOM 1417 N N . PRO A 1 185 ? -7.07 -17.703 -8.102 1 98.5 185 PRO A N 1
ATOM 1418 C CA . PRO A 1 185 ? -6.582 -17.844 -9.477 1 98.5 185 PRO A CA 1
ATOM 1419 C C . PRO A 1 185 ? -7.176 -16.797 -10.422 1 98.5 185 PRO A C 1
ATOM 1421 O O . PRO A 1 185 ? -8.312 -16.359 -10.227 1 98.5 185 PRO A O 1
ATOM 1424 N N . ASN A 1 186 ? -6.328 -16.406 -11.336 1 98.19 186 ASN A N 1
ATOM 1425 C CA . ASN A 1 186 ? -6.906 -15.695 -12.477 1 98.19 186 ASN A CA 1
ATOM 1426 C C . ASN A 1 186 ? -7.809 -16.609 -13.305 1 98.19 186 ASN A C 1
ATOM 1428 O O . ASN A 1 186 ? -7.402 -17.703 -13.703 1 98.19 186 ASN A O 1
ATOM 1432 N N . LEU A 1 187 ? -9.008 -16.125 -13.578 1 98.31 187 LEU A N 1
ATOM 1433 C CA . LEU A 1 187 ? -9.961 -17.016 -14.219 1 98.31 187 LEU A CA 1
ATOM 1434 C C . LEU A 1 187 ? -10.531 -16.391 -15.492 1 98.31 187 LEU A C 1
ATOM 1436 O O . LEU A 1 187 ? -10.914 -17.094 -16.422 1 98.31 187 LEU A O 1
ATOM 1440 N N . GLU A 1 188 ? -10.672 -15.07 -15.539 1 98.19 188 GLU A N 1
ATOM 1441 C CA . GLU A 1 188 ? -11.203 -14.383 -16.719 1 98.19 188 GLU A CA 1
ATOM 1442 C C . GLU A 1 188 ? -10.578 -13 -16.875 1 98.19 188 GLU A C 1
ATOM 1444 O O . GLU A 1 188 ? -11.094 -12.016 -16.359 1 98.19 188 GLU A O 1
ATOM 1449 N N . SER A 1 189 ? -9.578 -12.953 -17.734 1 98.19 189 SER A N 1
ATOM 1450 C CA . SER A 1 189 ? -8.742 -11.766 -17.844 1 98.19 189 SER A CA 1
ATOM 1451 C C . SER A 1 189 ? -9.492 -10.633 -18.547 1 98.19 189 SER A C 1
ATOM 1453 O O . SER A 1 189 ? -9.312 -9.461 -18.203 1 98.19 189 SER A O 1
ATOM 1455 N N . ASN A 1 190 ? -10.32 -10.961 -19.531 1 98.38 190 ASN A N 1
ATOM 1456 C CA . ASN A 1 190 ? -11.078 -9.898 -20.188 1 98.38 190 ASN A CA 1
ATOM 1457 C C . ASN A 1 190 ? -11.938 -9.125 -19.188 1 98.38 190 ASN A C 1
ATOM 1459 O O . ASN A 1 190 ? -11.984 -7.898 -19.234 1 98.38 190 ASN A O 1
ATOM 1463 N N . TRP A 1 191 ? -12.57 -9.867 -18.266 1 98.19 191 TRP A N 1
ATOM 1464 C CA . TRP A 1 191 ? -13.406 -9.25 -17.25 1 98.19 191 TRP A CA 1
ATOM 1465 C C . TRP A 1 191 ? -12.562 -8.5 -16.234 1 98.19 191 TRP A C 1
ATOM 1467 O O . TRP A 1 191 ? -12.836 -7.336 -15.922 1 98.19 191 TRP A O 1
ATOM 1477 N N . SER A 1 192 ? -11.531 -9.125 -15.742 1 98 192 SER A N 1
ATOM 1478 C CA . SER A 1 192 ? -10.812 -8.633 -14.57 1 98 192 SER A CA 1
ATOM 1479 C C . SER A 1 192 ? -9.93 -7.441 -14.922 1 98 192 SER A C 1
ATOM 1481 O O . SER A 1 192 ? -9.773 -6.516 -14.125 1 98 192 SER A O 1
ATOM 1483 N N . LEU A 1 193 ? -9.32 -7.465 -16.109 1 97.69 193 LEU A N 1
ATOM 1484 C CA . LEU A 1 193 ? -8.484 -6.332 -16.516 1 97.69 193 LEU A CA 1
ATOM 1485 C C . LEU A 1 193 ? -9.344 -5.102 -16.797 1 97.69 193 LEU A C 1
ATOM 1487 O O . LEU A 1 193 ? -8.93 -3.977 -16.5 1 97.69 193 LEU A O 1
ATOM 1491 N N . ALA A 1 194 ? -10.492 -5.297 -17.344 1 96.75 194 ALA A N 1
ATOM 1492 C CA . ALA A 1 194 ? -11.43 -4.191 -17.484 1 96.75 194 ALA A CA 1
ATOM 1493 C C . ALA A 1 194 ? -11.883 -3.664 -16.125 1 96.75 194 ALA A C 1
ATOM 1495 O O . ALA A 1 194 ? -12.023 -2.453 -15.945 1 96.75 194 ALA A O 1
ATOM 1496 N N . ASN A 1 195 ? -12.109 -4.613 -15.242 1 95.75 195 ASN A N 1
ATOM 1497 C CA . ASN A 1 195 ? -12.57 -4.25 -13.906 1 95.75 195 ASN A CA 1
ATOM 1498 C C . ASN A 1 195 ? -11.539 -3.398 -13.172 1 95.75 195 ASN A C 1
ATOM 1500 O O . ASN A 1 195 ? -11.898 -2.498 -12.414 1 95.75 195 ASN A O 1
ATOM 1504 N N . LEU A 1 196 ? -10.242 -3.65 -13.328 1 96 196 LEU A N 1
ATOM 1505 C CA . LEU A 1 196 ? -9.18 -2.91 -12.664 1 96 196 LEU A CA 1
ATOM 1506 C C . LEU A 1 196 ? -9.219 -1.435 -13.039 1 96 196 LEU A C 1
ATOM 1508 O O . LEU A 1 196 ? -8.836 -0.573 -12.25 1 96 196 LEU A O 1
ATOM 1512 N N . GLN A 1 197 ? -9.75 -1.147 -14.195 1 93.31 197 GLN A N 1
ATOM 1513 C CA . GLN A 1 197 ? -9.75 0.216 -14.711 1 93.31 197 GLN A CA 1
ATOM 1514 C C . GLN A 1 197 ? -10.93 1.015 -14.164 1 93.31 197 GLN A C 1
ATOM 1516 O O . GLN A 1 197 ? -10.969 2.238 -14.305 1 93.31 197 GLN A O 1
ATOM 1521 N N . LYS A 1 198 ? -11.805 0.343 -13.461 1 92.75 198 LYS A N 1
ATOM 1522 C CA . LYS A 1 198 ? -13.047 0.985 -13.023 1 92.75 198 LYS A CA 1
ATOM 1523 C C . LYS A 1 198 ? -12.828 1.785 -11.742 1 92.75 198 LYS A C 1
ATOM 1525 O O . LYS A 1 198 ? -13.602 2.689 -11.43 1 92.75 198 LYS A O 1
ATOM 1530 N N . THR A 1 199 ? -11.836 1.425 -10.977 1 89 199 THR A N 1
ATOM 1531 C CA . THR A 1 199 ? -11.586 2.1 -9.711 1 89 199 THR A CA 1
ATOM 1532 C C . THR A 1 199 ? -10.141 2.586 -9.633 1 89 199 THR A C 1
ATOM 1534 O O . THR A 1 199 ? -9.266 2.055 -10.305 1 89 199 THR A O 1
ATOM 1537 N N . TRP A 1 200 ? -9.898 3.547 -8.883 1 83.94 200 TRP A N 1
ATOM 1538 C CA . TRP A 1 200 ? -8.539 4.07 -8.719 1 83.94 200 TRP A CA 1
ATOM 1539 C C . TRP A 1 200 ? -7.645 3.049 -8.023 1 83.94 200 TRP A C 1
ATOM 1541 O O . TRP A 1 200 ? -6.453 2.951 -8.336 1 83.94 200 TRP A O 1
ATOM 1551 N N . THR A 1 201 ? -8.203 2.324 -7.07 1 88.38 201 THR A N 1
ATOM 1552 C CA . THR A 1 201 ? -7.41 1.297 -6.402 1 88.38 201 THR A CA 1
ATOM 1553 C C . THR A 1 201 ? -7.023 0.191 -7.379 1 88.38 201 THR A C 1
ATOM 1555 O O . THR A 1 201 ? -5.906 -0.328 -7.324 1 88.38 201 THR A O 1
ATOM 1558 N N . GLY A 1 202 ? -7.953 -0.099 -8.266 1 93.12 202 GLY A N 1
ATOM 1559 C CA . GLY A 1 202 ? -7.633 -1.059 -9.305 1 93.12 202 GLY A CA 1
ATOM 1560 C C . GLY A 1 202 ? -6.539 -0.581 -10.242 1 93.12 202 GLY A C 1
ATOM 1561 O O . GLY A 1 202 ? -5.633 -1.343 -10.586 1 93.12 202 GLY A O 1
ATOM 1562 N N . ARG A 1 203 ? -6.598 0.638 -10.57 1 91.12 203 ARG A N 1
ATOM 1563 C CA . ARG A 1 203 ? -5.586 1.227 -11.445 1 91.12 203 ARG A CA 1
ATOM 1564 C C . ARG A 1 203 ? -4.219 1.238 -10.773 1 91.12 203 ARG A C 1
ATOM 1566 O O . ARG A 1 203 ? -3.197 1.019 -11.422 1 91.12 203 ARG A O 1
ATOM 1573 N N . LEU A 1 204 ? -4.246 1.48 -9.5 1 88.38 204 LEU A N 1
ATOM 1574 C CA . LEU A 1 204 ? -3.002 1.468 -8.742 1 88.38 204 LEU A CA 1
ATOM 1575 C C . LEU A 1 204 ? -2.377 0.077 -8.742 1 88.38 204 LEU A C 1
ATOM 1577 O O . LEU A 1 204 ? -1.163 -0.062 -8.906 1 88.38 204 LEU A O 1
ATOM 1581 N N . ILE A 1 205 ? -3.176 -0.893 -8.555 1 92.75 205 ILE A N 1
ATOM 1582 C CA . ILE A 1 205 ? -2.697 -2.271 -8.562 1 92.75 205 ILE A CA 1
ATOM 1583 C C . ILE A 1 205 ? -2.123 -2.611 -9.938 1 92.75 205 ILE A C 1
ATOM 1585 O O . ILE A 1 205 ? -1.021 -3.152 -10.039 1 92.75 205 ILE A O 1
ATOM 1589 N N . GLU A 1 206 ? -2.852 -2.283 -10.945 1 94.69 206 GLU A N 1
ATOM 1590 C CA . GLU A 1 206 ? -2.381 -2.598 -12.297 1 94.69 206 GLU A CA 1
ATOM 1591 C C . GLU A 1 206 ? -1.067 -1.882 -12.602 1 94.69 206 GLU A C 1
ATOM 1593 O O . GLU A 1 206 ? -0.169 -2.459 -13.219 1 94.69 206 GLU A O 1
ATOM 1598 N N . GLU A 1 207 ? -0.981 -0.683 -12.211 1 91.31 207 GLU A N 1
ATOM 1599 C CA . GLU A 1 207 ? 0.244 0.075 -12.453 1 91.31 207 GLU A CA 1
ATOM 1600 C C . GLU A 1 207 ? 1.448 -0.609 -11.812 1 91.31 207 GLU A C 1
ATOM 1602 O O . GLU A 1 207 ? 2.52 -0.683 -12.414 1 91.31 207 GLU A O 1
ATOM 1607 N N . ALA A 1 208 ? 1.259 -1.073 -10.602 1 90.44 208 ALA A N 1
ATOM 1608 C CA . ALA A 1 208 ? 2.34 -1.774 -9.914 1 90.44 208 ALA A CA 1
ATOM 1609 C C . ALA A 1 208 ? 2.752 -3.029 -10.68 1 90.44 208 ALA A C 1
ATOM 1611 O O . ALA A 1 208 ? 3.943 -3.312 -10.82 1 90.44 208 ALA A O 1
ATOM 1612 N N . LEU A 1 209 ? 1.806 -3.707 -11.141 1 94.69 209 LEU A N 1
ATOM 1613 C CA . LEU A 1 209 ? 2.082 -4.93 -11.883 1 94.69 209 LEU A CA 1
ATOM 1614 C C . LEU A 1 209 ? 2.76 -4.613 -13.211 1 94.69 209 LEU A C 1
ATOM 1616 O O . LEU A 1 209 ? 3.689 -5.312 -13.625 1 94.69 209 LEU A O 1
ATOM 1620 N N . VAL A 1 210 ? 2.316 -3.592 -13.859 1 95.56 210 VAL A N 1
ATOM 1621 C CA . VAL A 1 210 ? 2.861 -3.205 -15.156 1 95.56 210 VAL A CA 1
ATOM 1622 C C . VAL A 1 210 ? 4.324 -2.795 -15 1 95.56 210 VAL A C 1
ATOM 1624 O O . VAL A 1 210 ? 5.152 -3.084 -15.867 1 95.56 210 VAL A O 1
ATOM 1627 N N . GLN A 1 211 ? 4.656 -2.195 -13.922 1 93.12 211 GLN A N 1
ATOM 1628 C CA . GLN A 1 211 ? 6.047 -1.83 -13.688 1 93.12 211 GLN A CA 1
ATOM 1629 C C . GLN A 1 211 ? 6.938 -3.068 -13.633 1 93.12 211 GLN A C 1
ATOM 1631 O O . GLN A 1 211 ? 8.047 -3.064 -14.172 1 93.12 211 GLN A O 1
ATOM 1636 N N . GLU A 1 212 ? 6.418 -4.016 -12.984 1 93.44 212 GLU A N 1
ATOM 1637 C CA . GLU A 1 212 ? 7.172 -5.266 -12.922 1 93.44 212 GLU A CA 1
ATOM 1638 C C . GLU A 1 212 ? 7.281 -5.914 -14.297 1 93.44 212 GLU A C 1
ATOM 1640 O O . GLU A 1 212 ? 8.32 -6.48 -14.641 1 93.44 212 GLU A O 1
ATOM 1645 N N . LEU A 1 213 ? 6.219 -5.82 -15.062 1 95.5 213 LEU A N 1
ATOM 1646 C CA . LEU A 1 213 ? 6.238 -6.375 -16.406 1 95.5 213 LEU A CA 1
ATOM 1647 C C . LEU A 1 213 ? 7.215 -5.613 -17.297 1 95.5 213 LEU A C 1
ATOM 1649 O O . LEU A 1 213 ? 7.891 -6.207 -18.141 1 95.5 213 LEU A O 1
ATOM 1653 N N . ARG A 1 214 ? 7.281 -4.348 -17.125 1 94.75 214 ARG A N 1
ATOM 1654 C CA . ARG A 1 214 ? 8.234 -3.539 -17.875 1 94.75 214 ARG A CA 1
ATOM 1655 C C . ARG A 1 214 ? 9.672 -3.938 -17.547 1 94.75 214 ARG A C 1
ATOM 1657 O O . ARG A 1 214 ? 10.539 -3.928 -18.422 1 94.75 214 ARG A O 1
ATOM 1664 N N . ARG A 1 215 ? 9.914 -4.27 -16.312 1 92.31 215 ARG A N 1
ATOM 1665 C CA . ARG A 1 215 ? 11.234 -4.766 -15.938 1 92.31 215 ARG A CA 1
ATOM 1666 C C . ARG A 1 215 ? 11.562 -6.062 -16.672 1 92.31 215 ARG A C 1
ATOM 1668 O O . ARG A 1 215 ? 12.711 -6.297 -17.047 1 92.31 215 ARG A O 1
ATOM 1675 N N . GLU A 1 216 ? 10.531 -6.852 -16.766 1 93 216 GLU A N 1
ATOM 1676 C CA . GLU A 1 216 ? 10.719 -8.086 -17.516 1 93 216 GLU A CA 1
ATOM 1677 C C . GLU A 1 216 ? 11.023 -7.805 -18.984 1 93 216 GLU A C 1
ATOM 1679 O O . GLU A 1 216 ? 11.852 -8.477 -19.594 1 93 216 GLU A O 1
ATOM 1684 N N . VAL A 1 217 ? 10.344 -6.863 -19.609 1 94.56 217 VAL A N 1
ATOM 1685 C CA . VAL A 1 217 ? 10.594 -6.465 -20.984 1 94.56 217 VAL A CA 1
ATOM 1686 C C . VAL A 1 217 ? 12.023 -5.945 -21.125 1 94.56 217 VAL A C 1
ATOM 1688 O O . VAL A 1 217 ? 12.727 -6.305 -22.078 1 94.56 217 VAL A O 1
ATOM 1691 N N . ALA A 1 218 ? 12.438 -5.145 -20.188 1 94.88 218 ALA A N 1
ATOM 1692 C CA . ALA A 1 218 ? 13.789 -4.586 -20.219 1 94.88 218 ALA A CA 1
ATOM 1693 C C . ALA A 1 218 ? 14.836 -5.691 -20.156 1 94.88 218 ALA A C 1
ATOM 1695 O O . ALA A 1 218 ? 15.852 -5.633 -20.859 1 94.88 218 ALA A O 1
ATOM 1696 N N . ARG A 1 219 ? 14.57 -6.613 -19.328 1 93.44 219 ARG A N 1
ATOM 1697 C CA . ARG A 1 219 ? 15.469 -7.754 -19.219 1 93.44 219 ARG A CA 1
ATOM 1698 C C . ARG A 1 219 ? 15.539 -8.523 -20.531 1 93.44 219 ARG A C 1
ATOM 1700 O O . ARG A 1 219 ? 16.625 -8.891 -21 1 93.44 219 ARG A O 1
ATOM 1707 N N . ARG A 1 220 ? 14.422 -8.758 -21.125 1 94.44 220 ARG A N 1
ATOM 1708 C CA . ARG A 1 220 ? 14.359 -9.469 -22.391 1 94.44 220 ARG A CA 1
ATOM 1709 C C . ARG A 1 220 ? 15.078 -8.688 -23.484 1 94.44 220 ARG A C 1
ATOM 1711 O O . ARG A 1 220 ? 15.742 -9.281 -24.344 1 94.44 220 ARG A O 1
ATOM 1718 N N . LEU A 1 221 ? 14.852 -7.43 -23.453 1 95.19 221 LEU A N 1
ATOM 1719 C CA . LEU A 1 221 ? 15.508 -6.562 -24.438 1 95.19 221 LEU A CA 1
ATOM 1720 C C . LEU A 1 221 ? 17.031 -6.688 -24.344 1 95.19 221 LEU A C 1
ATOM 1722 O O . LEU A 1 221 ? 17.719 -6.664 -25.359 1 95.19 221 LEU A O 1
ATOM 1726 N N . ARG A 1 222 ? 17.547 -6.82 -23.172 1 95.75 222 ARG A N 1
ATOM 1727 C CA . ARG A 1 222 ? 18.984 -6.957 -22.953 1 95.75 222 ARG A CA 1
ATOM 1728 C C . ARG A 1 222 ? 19.469 -8.32 -23.422 1 95.75 222 ARG A C 1
ATOM 1730 O O . ARG A 1 222 ? 20.547 -8.422 -24.016 1 95.75 222 ARG A O 1
ATOM 1737 N N . LEU A 1 223 ? 18.75 -9.352 -23.203 1 96.38 223 LEU A N 1
ATOM 1738 C CA . LEU A 1 223 ? 19.188 -10.719 -23.438 1 96.38 223 LEU A CA 1
ATOM 1739 C C . LEU A 1 223 ? 18.891 -11.148 -24.875 1 96.38 223 LEU A C 1
ATOM 1741 O O . LEU A 1 223 ? 19.672 -11.883 -25.484 1 96.38 223 LEU A O 1
ATOM 1745 N N . TYR A 1 224 ? 17.656 -10.719 -25.312 1 96.88 224 TYR A N 1
ATOM 1746 C CA . TYR A 1 224 ? 17.172 -11.148 -26.625 1 96.88 224 TYR A CA 1
ATOM 1747 C C . TYR A 1 224 ? 16.594 -9.977 -27.391 1 96.88 224 TYR A C 1
ATOM 1749 O O . TYR A 1 224 ? 15.406 -9.977 -27.734 1 96.88 224 TYR A O 1
ATOM 1757 N N . PRO A 1 225 ? 17.375 -9.047 -27.75 1 95.62 225 PRO A N 1
ATOM 1758 C CA . PRO A 1 225 ? 16.859 -7.82 -28.375 1 95.62 225 PRO A CA 1
ATOM 1759 C C . PRO A 1 225 ? 16.047 -8.086 -29.641 1 95.62 225 PRO A C 1
ATOM 1761 O O . PRO A 1 225 ? 15.117 -7.348 -29.938 1 95.62 225 PRO A O 1
ATOM 1764 N N . GLU A 1 226 ? 16.344 -9.125 -30.297 1 94.81 226 GLU A N 1
ATOM 1765 C CA . GLU A 1 226 ? 15.68 -9.43 -31.562 1 94.81 226 GLU A CA 1
ATOM 1766 C C . GLU A 1 226 ? 14.242 -9.891 -31.344 1 94.81 226 GLU A C 1
ATOM 1768 O O . GLU A 1 226 ? 13.43 -9.883 -32.281 1 94.81 226 GLU A O 1
ATOM 1773 N N . THR A 1 227 ? 13.938 -10.281 -30.141 1 94.31 227 THR A N 1
ATOM 1774 C CA . THR A 1 227 ? 12.617 -10.828 -29.844 1 94.31 227 THR A CA 1
ATOM 1775 C C . THR A 1 227 ? 11.695 -9.742 -29.281 1 94.31 227 THR A C 1
ATOM 1777 O O . THR A 1 227 ? 10.516 -9.992 -29.031 1 94.31 227 THR A O 1
ATOM 1780 N N . VAL A 1 228 ? 12.234 -8.508 -29.109 1 94.75 228 VAL A N 1
ATOM 1781 C CA . VAL A 1 228 ? 11.477 -7.43 -28.484 1 94.75 228 VAL A CA 1
ATOM 1782 C C . VAL A 1 228 ? 11.219 -6.32 -29.5 1 94.75 228 VAL A C 1
ATOM 1784 O O . VAL A 1 228 ? 12.156 -5.727 -30.031 1 94.75 228 VAL A O 1
ATOM 1787 N N . PRO A 1 229 ? 9.953 -6.031 -29.734 1 93.5 229 PRO A N 1
ATOM 1788 C CA . PRO A 1 229 ? 9.648 -4.945 -30.672 1 93.5 229 PRO A CA 1
ATOM 1789 C C . PRO A 1 229 ? 10.219 -3.602 -30.234 1 93.5 229 PRO A C 1
ATOM 1791 O O . PRO A 1 229 ? 10.25 -3.309 -29.031 1 93.5 229 PRO A O 1
ATOM 1794 N N . ALA A 1 230 ? 10.57 -2.797 -31.156 1 92.06 230 ALA A N 1
ATOM 1795 C CA . ALA A 1 230 ? 11.164 -1.491 -30.859 1 92.06 230 ALA A CA 1
ATOM 1796 C C . ALA A 1 230 ? 10.164 -0.593 -30.141 1 92.06 230 ALA A C 1
ATOM 1798 O O . ALA A 1 230 ? 9 -0.511 -30.516 1 92.06 230 ALA A O 1
ATOM 1799 N N . GLY A 1 231 ? 10.602 0.031 -29.125 1 93.56 231 GLY A N 1
ATOM 1800 C CA . GLY A 1 231 ? 9.82 1.046 -28.453 1 93.56 231 GLY A CA 1
ATOM 1801 C C . GLY A 1 231 ? 8.75 0.463 -27.547 1 93.56 231 GLY A C 1
ATOM 1802 O O . GLY A 1 231 ? 7.91 1.193 -27.016 1 93.56 231 GLY A O 1
ATOM 1803 N N . VAL A 1 232 ? 8.758 -0.802 -27.328 1 93.81 232 VAL A N 1
ATOM 1804 C CA . VAL A 1 232 ? 7.672 -1.475 -26.625 1 93.81 232 VAL A CA 1
ATOM 1805 C C . VAL A 1 232 ? 7.625 -0.999 -25.172 1 93.81 232 VAL A C 1
ATOM 1807 O O . VAL A 1 232 ? 6.547 -0.903 -24.578 1 93.81 232 VAL A O 1
ATOM 1810 N N . LEU A 1 233 ? 8.711 -0.643 -24.578 1 92.56 233 LEU A N 1
ATOM 1811 C CA . LEU A 1 233 ? 8.766 -0.188 -23.188 1 92.56 233 LEU A CA 1
ATOM 1812 C C . LEU A 1 233 ? 7.91 1.055 -23 1 92.56 233 LEU A C 1
ATOM 1814 O O . LEU A 1 233 ? 7.309 1.236 -21.938 1 92.56 233 LEU A O 1
ATOM 1818 N N . ASP A 1 234 ? 7.746 1.832 -24.047 1 90.44 234 ASP A N 1
ATOM 1819 C CA . ASP A 1 234 ? 6.949 3.053 -23.984 1 90.44 234 ASP A CA 1
ATOM 1820 C C . ASP A 1 234 ? 5.469 2.752 -24.203 1 90.44 234 ASP A C 1
ATOM 1822 O O . ASP A 1 234 ? 4.605 3.543 -23.828 1 90.44 234 ASP A O 1
ATOM 1826 N N . ARG A 1 235 ? 5.207 1.609 -24.734 1 94.12 235 ARG A N 1
ATOM 1827 C CA . ARG A 1 235 ? 3.838 1.306 -25.141 1 94.12 235 ARG A CA 1
ATOM 1828 C C . ARG A 1 235 ? 3.15 0.408 -24.125 1 94.12 235 ARG A C 1
ATOM 1830 O O . ARG A 1 235 ? 1.925 0.275 -24.125 1 94.12 235 ARG A O 1
ATOM 1837 N N . VAL A 1 236 ? 3.926 -0.169 -23.25 1 95.38 236 VAL A N 1
ATOM 1838 C CA . VAL A 1 236 ? 3.342 -1.038 -22.234 1 95.38 236 VAL A CA 1
ATOM 1839 C C . VAL A 1 236 ? 2.814 -0.195 -21.078 1 95.38 236 VAL A C 1
ATOM 1841 O O . VAL A 1 236 ? 3.529 0.044 -20.109 1 95.38 236 VAL A O 1
ATOM 1844 N N . ARG A 1 237 ? 1.558 0.123 -21.141 1 93.06 237 ARG A N 1
ATOM 1845 C CA . ARG A 1 237 ? 0.904 0.961 -20.141 1 93.06 237 ARG A CA 1
ATOM 1846 C C . ARG A 1 237 ? -0.057 0.142 -19.281 1 93.06 237 ARG A C 1
ATOM 1848 O O . ARG A 1 237 ? -0.364 0.521 -18.141 1 93.06 237 ARG A O 1
ATOM 1855 N N . PHE A 1 238 ? -0.574 -0.928 -19.906 1 95.69 238 PHE A N 1
ATOM 1856 C CA . PHE A 1 238 ? -1.49 -1.854 -19.25 1 95.69 238 PHE A CA 1
ATOM 1857 C C . PHE A 1 238 ? -0.999 -3.289 -19.375 1 95.69 238 PHE A C 1
ATOM 1859 O O . PHE A 1 238 ? -0.111 -3.574 -20.188 1 95.69 238 PHE A O 1
ATOM 1866 N N . ILE A 1 239 ? -1.571 -4.168 -18.547 1 97.12 239 ILE A N 1
ATOM 1867 C CA . ILE A 1 239 ? -1.225 -5.582 -18.641 1 97.12 239 ILE A CA 1
ATOM 1868 C C . ILE A 1 239 ? -1.538 -6.105 -20.031 1 97.12 239 ILE A C 1
ATOM 1870 O O . ILE A 1 239 ? -0.746 -6.852 -20.609 1 97.12 239 ILE A O 1
ATOM 1874 N N . ARG A 1 240 ? -2.627 -5.637 -20.609 1 97.56 240 ARG A N 1
ATOM 1875 C CA . ARG A 1 240 ? -3.045 -6.051 -21.938 1 97.56 240 ARG A CA 1
ATOM 1876 C C . ARG A 1 240 ? -2 -5.668 -22.984 1 97.56 240 ARG A C 1
ATOM 1878 O O . ARG A 1 240 ? -1.796 -6.395 -23.969 1 97.56 240 ARG A O 1
ATOM 1885 N N . ASP A 1 241 ? -1.35 -4.516 -22.812 1 97.69 241 ASP A N 1
ATOM 1886 C CA . ASP A 1 241 ? -0.322 -4.07 -23.75 1 97.69 241 ASP A CA 1
ATOM 1887 C C . ASP A 1 241 ? 0.863 -5.031 -23.766 1 97.69 241 ASP A C 1
ATOM 1889 O O . ASP A 1 241 ? 1.428 -5.312 -24.812 1 97.69 241 ASP A O 1
ATOM 1893 N N . PHE A 1 242 ? 1.214 -5.488 -22.594 1 97.38 242 PHE A N 1
ATOM 1894 C CA . PHE A 1 242 ? 2.303 -6.457 -22.516 1 97.38 242 PHE A CA 1
ATOM 1895 C C . PHE A 1 242 ? 1.982 -7.695 -23.344 1 97.38 242 PHE A C 1
ATOM 1897 O O . PHE A 1 242 ? 2.799 -8.133 -24.156 1 97.38 242 PHE A O 1
ATOM 1904 N N . ASP A 1 243 ? 0.795 -8.227 -23.094 1 97.81 243 ASP A N 1
ATOM 1905 C CA . ASP A 1 243 ? 0.411 -9.445 -23.812 1 97.81 243 ASP A CA 1
ATOM 1906 C C . ASP A 1 243 ? 0.287 -9.188 -25.312 1 97.81 243 ASP A C 1
ATOM 1908 O O . ASP A 1 243 ? 0.696 -10.023 -26.125 1 97.81 243 ASP A O 1
ATOM 1912 N N . ASP A 1 244 ? -0.236 -8.109 -25.641 1 97.69 244 ASP A N 1
ATOM 1913 C CA . ASP A 1 244 ? -0.431 -7.762 -27.047 1 97.69 244 ASP A CA 1
ATOM 1914 C C . ASP A 1 244 ? 0.908 -7.617 -27.766 1 97.69 244 ASP A C 1
ATOM 1916 O O . ASP A 1 244 ? 1.059 -8.07 -28.906 1 97.69 244 ASP A O 1
ATOM 1920 N N . GLU A 1 245 ? 1.858 -7.035 -27.094 1 96.69 245 GLU A N 1
ATOM 1921 C CA . GLU A 1 245 ? 3.123 -6.684 -27.719 1 96.69 245 GLU A CA 1
ATOM 1922 C C . GLU A 1 245 ? 4.133 -7.824 -27.625 1 96.69 245 GLU A C 1
ATOM 1924 O O . GLU A 1 245 ? 4.973 -7.996 -28.5 1 96.69 245 GLU A O 1
ATOM 1929 N N . MET A 1 246 ? 4.043 -8.602 -26.531 1 96.31 246 MET A N 1
ATOM 1930 C CA . MET A 1 246 ? 5.16 -9.484 -26.219 1 96.31 246 MET A CA 1
ATOM 1931 C C . MET A 1 246 ? 4.746 -10.945 -26.344 1 96.31 246 MET A C 1
ATOM 1933 O O . MET A 1 246 ? 5.598 -11.836 -26.438 1 96.31 246 MET A O 1
ATOM 1937 N N . VAL A 1 247 ? 3.422 -11.273 -26.359 1 97 247 VAL A N 1
ATOM 1938 C CA . VAL A 1 247 ? 3.053 -12.656 -26.109 1 97 247 VAL A CA 1
ATOM 1939 C C . VAL A 1 247 ? 2.262 -13.211 -27.297 1 97 247 VAL A C 1
ATOM 1941 O O . VAL A 1 247 ? 2.693 -14.164 -27.938 1 97 247 VAL A O 1
ATOM 1944 N N . ILE A 1 248 ? 1.198 -12.562 -27.688 1 97.38 248 ILE A N 1
ATOM 1945 C CA . ILE A 1 248 ? 0.192 -13.219 -28.516 1 97.38 248 ILE A CA 1
ATOM 1946 C C . ILE A 1 248 ? 0.746 -13.438 -29.922 1 97.38 248 ILE A C 1
ATOM 1948 O O . ILE A 1 248 ? 0.403 -14.422 -30.578 1 97.38 248 ILE A O 1
ATOM 1952 N N . GLY A 1 249 ? 1.627 -12.586 -30.391 1 96.31 249 GLY A N 1
ATOM 1953 C CA . GLY A 1 249 ? 2.229 -12.766 -31.703 1 96.31 249 GLY A CA 1
ATOM 1954 C C . GLY A 1 249 ? 3.037 -14.047 -31.812 1 96.31 249 GLY A C 1
ATOM 1955 O O . GLY A 1 249 ? 3.004 -14.719 -32.844 1 96.31 249 GLY A O 1
ATOM 1956 N N . TYR A 1 250 ? 3.754 -14.375 -30.781 1 95.69 250 TYR A N 1
ATOM 1957 C CA . TYR A 1 250 ? 4.566 -15.586 -30.766 1 95.69 250 TYR A CA 1
ATOM 1958 C C . TYR A 1 250 ? 3.705 -16.828 -30.969 1 95.69 250 TYR A C 1
ATOM 1960 O O . TYR A 1 250 ? 4.117 -17.781 -31.641 1 95.69 250 TYR A O 1
ATOM 1968 N N . TYR A 1 251 ? 2.533 -16.797 -30.406 1 96.44 251 TYR A N 1
ATOM 1969 C CA . TYR A 1 251 ? 1.686 -17.984 -30.422 1 96.44 251 TYR A CA 1
ATOM 1970 C C . TYR A 1 251 ? 0.652 -17.906 -31.547 1 96.44 251 TYR A C 1
ATOM 1972 O O . TYR A 1 251 ? -0.137 -18.828 -31.734 1 96.44 251 TYR A O 1
ATOM 1980 N N . GLY A 1 252 ? 0.569 -16.828 -32.25 1 96.44 252 GLY A N 1
ATOM 1981 C CA . GLY A 1 252 ? -0.241 -16.719 -33.438 1 96.44 252 GLY A CA 1
ATOM 1982 C C . GLY A 1 252 ? -1.673 -16.297 -33.156 1 96.44 252 GLY A C 1
ATOM 1983 O O . GLY A 1 252 ? -2.576 -16.594 -33.938 1 96.44 252 GLY A O 1
ATOM 1984 N N . PHE A 1 253 ? -1.914 -15.656 -32.031 1 97 253 PHE A N 1
ATOM 1985 C CA . PHE A 1 253 ? -3.258 -15.164 -31.766 1 97 253 PHE A CA 1
ATOM 1986 C C . PHE A 1 253 ? -3.502 -13.82 -32.438 1 97 253 PHE A C 1
ATOM 1988 O O . PHE A 1 253 ? -2.592 -13 -32.562 1 97 253 PHE A O 1
ATOM 1995 N N . ALA A 1 254 ? -4.758 -13.516 -32.781 1 96.75 254 ALA A N 1
ATOM 1996 C CA . ALA A 1 254 ? -5.117 -12.297 -33.5 1 96.75 254 ALA A CA 1
ATOM 1997 C C . ALA A 1 254 ? -5.316 -11.125 -32.562 1 96.75 254 ALA A C 1
ATOM 1999 O O . ALA A 1 254 ? -5.094 -9.969 -32.938 1 96.75 254 ALA A O 1
ATOM 2000 N N . SER A 1 255 ? -5.797 -11.453 -31.359 1 98.06 255 SER A N 1
ATOM 2001 C CA . SER A 1 255 ? -6.066 -10.406 -30.391 1 98.06 255 SER A CA 1
ATOM 2002 C C . SER A 1 255 ? -5.879 -10.914 -28.969 1 98.06 255 SER A C 1
ATOM 2004 O O . SER A 1 255 ? -5.945 -12.125 -28.719 1 98.06 255 SER A O 1
ATOM 2006 N N . VAL A 1 256 ? -5.684 -10.031 -28.062 1 97.56 256 VAL A N 1
ATOM 2007 C CA . VAL A 1 256 ? -5.543 -10.391 -26.656 1 97.56 256 VAL A CA 1
ATOM 2008 C C . VAL A 1 256 ? -6.871 -10.922 -26.125 1 97.56 256 VAL A C 1
ATOM 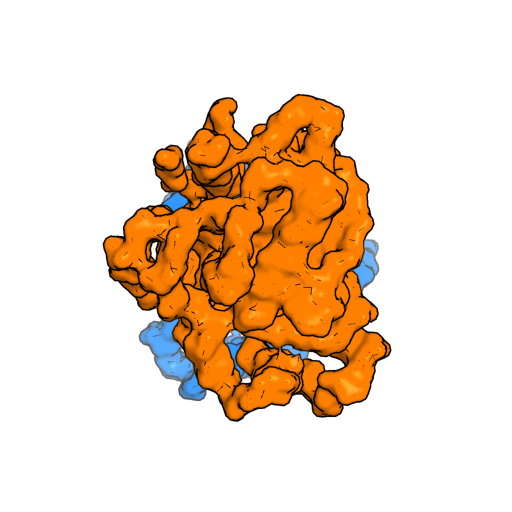2010 O O . VAL A 1 256 ? -6.895 -11.789 -25.25 1 97.56 256 VAL A O 1
ATOM 2013 N N . GLU A 1 257 ? -7.961 -10.367 -26.641 1 98.06 257 GLU A N 1
ATOM 2014 C CA . GLU A 1 257 ? -9.273 -10.836 -26.219 1 98.06 257 GLU A CA 1
ATOM 2015 C C . GLU A 1 257 ? -9.453 -12.32 -26.531 1 98.06 257 GLU A C 1
ATOM 2017 O O . GLU A 1 257 ? -9.922 -13.086 -25.688 1 98.06 257 GLU A O 1
ATOM 2022 N N . GLU A 1 258 ? -9.086 -12.664 -27.719 1 98 258 GLU A N 1
ATOM 2023 C CA . GLU A 1 258 ? -9.164 -14.07 -28.109 1 98 258 GLU A CA 1
ATOM 2024 C C . GLU A 1 258 ? -8.211 -14.922 -27.266 1 98 258 GLU A C 1
ATOM 2026 O O . GLU A 1 258 ? -8.57 -16 -26.828 1 98 258 GLU A O 1
ATOM 2031 N N . TYR A 1 259 ? -7.023 -14.398 -27.109 1 98.25 259 TYR A N 1
ATOM 2032 C CA . TYR A 1 259 ? -6.012 -15.078 -26.312 1 98.25 259 TYR A CA 1
ATOM 2033 C C . TYR A 1 259 ? -6.516 -15.336 -24.891 1 98.25 259 TYR A C 1
ATOM 2035 O O . TYR A 1 259 ? -6.43 -16.453 -24.391 1 98.25 259 TYR A O 1
ATOM 2043 N N . TYR A 1 260 ? -7.129 -14.32 -24.266 1 98.44 260 TYR A N 1
ATOM 2044 C CA . TYR A 1 260 ? -7.629 -14.43 -22.906 1 98.44 260 TYR A CA 1
ATOM 2045 C C . TYR A 1 260 ? -8.805 -15.398 -22.828 1 98.44 260 TYR A C 1
ATOM 2047 O O . TYR A 1 260 ? -8.922 -16.156 -21.859 1 98.44 260 TYR A O 1
ATOM 2055 N N . ARG A 1 261 ? -9.633 -15.398 -23.812 1 97.62 261 ARG A N 1
ATOM 2056 C CA . ARG A 1 261 ? -10.773 -16.312 -23.828 1 97.62 261 ARG A CA 1
ATOM 2057 C C . ARG A 1 261 ? -10.312 -17.766 -23.938 1 97.62 261 ARG A C 1
ATOM 2059 O O . ARG A 1 261 ? -10.797 -18.625 -23.219 1 97.62 261 ARG A O 1
ATOM 2066 N N . LYS A 1 262 ? -9.359 -17.984 -24.781 1 96.94 262 LYS A N 1
ATOM 2067 C CA . LYS A 1 262 ? -8.93 -19.344 -25.078 1 96.94 262 LYS A CA 1
ATOM 2068 C C . LYS A 1 262 ? -8.07 -19.906 -23.953 1 96.94 262 LYS A C 1
ATOM 2070 O O . LYS A 1 262 ? -8.031 -21.109 -23.734 1 96.94 262 LYS A O 1
ATOM 2075 N N . THR A 1 263 ? -7.418 -19.016 -23.203 1 97.56 263 THR A N 1
ATOM 2076 C CA . THR A 1 263 ? -6.523 -19.5 -22.156 1 97.56 263 THR A CA 1
ATOM 2077 C C . THR A 1 263 ? -7.188 -19.391 -20.781 1 97.56 263 THR A C 1
ATOM 2079 O O . THR A 1 263 ? -6.594 -19.766 -19.766 1 97.56 263 THR A O 1
ATOM 2082 N N . SER A 1 264 ? -8.406 -18.953 -20.734 1 98.12 264 SER A N 1
ATOM 2083 C CA . SER A 1 264 ? -9.094 -18.719 -19.469 1 98.12 264 SER A CA 1
ATOM 2084 C C . SER A 1 264 ? -9.211 -20 -18.656 1 98.12 264 SER A C 1
ATOM 2086 O O . SER A 1 264 ? -9.602 -21.047 -19.172 1 98.12 264 SER A O 1
ATOM 2088 N N . GLY A 1 265 ? -8.859 -19.859 -17.391 1 97.19 265 GLY A N 1
ATOM 2089 C CA . GLY A 1 265 ? -9.047 -21 -16.5 1 97.19 265 GLY A CA 1
ATOM 2090 C C . GLY A 1 265 ? -10.5 -21.234 -16.141 1 97.19 265 GLY A C 1
ATOM 2091 O O . GLY A 1 265 ? -10.859 -22.328 -15.703 1 97.19 265 GLY A O 1
ATOM 2092 N N . LEU A 1 266 ? -11.305 -20.25 -16.328 1 98.12 266 LEU A N 1
ATOM 2093 C CA . LEU A 1 266 ? -12.703 -20.312 -15.914 1 98.12 266 LEU A CA 1
ATOM 2094 C C . LEU A 1 266 ? -13.445 -21.422 -16.672 1 98.12 266 LEU A C 1
ATOM 2096 O O . LEU A 1 266 ? -14.195 -22.188 -16.078 1 98.12 266 LEU A O 1
ATOM 2100 N N . TYR A 1 267 ? -13.211 -21.562 -17.891 1 95.88 267 TYR A N 1
ATOM 2101 C CA . TYR A 1 267 ? -14 -22.438 -18.75 1 95.88 267 TYR A CA 1
ATOM 2102 C C . TYR A 1 267 ? -13.461 -23.859 -18.734 1 95.88 267 TYR A C 1
ATOM 2104 O O . TYR A 1 267 ? -14.07 -24.766 -19.312 1 95.88 267 TYR A O 1
ATOM 2112 N N . LEU A 1 268 ? -12.328 -24.047 -18.047 1 94.69 268 LEU A N 1
ATOM 2113 C CA . LEU A 1 268 ? -11.758 -25.375 -17.844 1 94.69 268 LEU A CA 1
ATOM 2114 C C . LEU A 1 268 ? -12.398 -26.062 -16.656 1 94.69 268 LEU A C 1
ATOM 2116 O O . LEU A 1 268 ? -12.32 -27.281 -16.531 1 94.69 268 LEU A O 1
ATOM 2120 N N . LEU A 1 269 ? -12.969 -25.312 -15.797 1 97.69 269 LEU A N 1
ATOM 2121 C CA . LEU A 1 269 ? -13.305 -25.797 -14.461 1 97.69 269 LEU A CA 1
ATOM 2122 C C . LEU A 1 269 ? -14.242 -26.984 -14.531 1 97.69 269 LEU A C 1
ATOM 2124 O O . LEU A 1 269 ? -14.094 -27.953 -13.773 1 97.69 269 LEU A O 1
ATOM 2128 N N . GLU A 1 270 ? -15.141 -27 -15.438 1 95.12 270 GLU A N 1
ATOM 2129 C CA . GLU A 1 270 ? -16.141 -28.062 -15.516 1 95.12 270 GLU A CA 1
ATOM 2130 C C . GLU A 1 270 ? -15.562 -29.344 -16.109 1 95.12 270 GLU A C 1
ATOM 2132 O O . GLU A 1 270 ? -16.125 -30.422 -15.938 1 95.12 270 GLU A O 1
ATOM 2137 N N . GLU A 1 271 ? -14.43 -29.172 -16.75 1 94.06 271 GLU A N 1
ATOM 2138 C CA . GLU A 1 271 ? -13.867 -30.297 -17.484 1 94.06 271 GLU A CA 1
ATOM 2139 C C . GLU A 1 271 ? -12.742 -30.969 -16.703 1 94.06 271 GLU A C 1
ATOM 2141 O O . GLU A 1 271 ? -12.234 -32.031 -17.109 1 94.06 271 GLU A O 1
ATOM 2146 N N . LEU A 1 272 ? -12.352 -30.391 -15.664 1 97.88 272 LEU A N 1
ATOM 2147 C CA . LEU A 1 272 ? -11.227 -30.938 -14.922 1 97.88 272 LEU A CA 1
ATOM 2148 C C . LEU A 1 272 ? -11.594 -32.25 -14.242 1 97.88 272 LEU A C 1
ATOM 2150 O O . LEU A 1 272 ? -12.68 -32.375 -13.672 1 97.88 272 LEU A O 1
ATOM 2154 N N . ALA A 1 273 ? -10.68 -33.219 -14.344 1 97.19 273 ALA A N 1
ATOM 2155 C CA . ALA A 1 273 ? -11.039 -34.594 -13.922 1 97.19 273 ALA A CA 1
ATOM 2156 C C . ALA A 1 273 ? -10.227 -35.031 -12.711 1 97.19 273 ALA A C 1
ATOM 2158 O O . ALA A 1 273 ? -10.391 -36.125 -12.211 1 97.19 273 ALA A O 1
ATOM 2159 N N . LEU A 1 274 ? -9.367 -34.188 -12.234 1 97.81 274 LEU A N 1
ATOM 2160 C CA . LEU A 1 274 ? -8.578 -34.5 -11.047 1 97.81 274 LEU A CA 1
ATOM 2161 C C . LEU A 1 274 ? -9.039 -33.656 -9.867 1 97.81 274 LEU A C 1
ATOM 2163 O O . LEU A 1 274 ? -9.461 -32.5 -10.047 1 97.81 274 LEU A O 1
ATOM 2167 N N . PRO A 1 275 ? -8.961 -34.219 -8.656 1 98.31 275 PRO A N 1
ATOM 2168 C CA . PRO A 1 275 ? -9.352 -33.438 -7.477 1 98.31 275 PRO A CA 1
ATOM 2169 C C . PRO A 1 275 ? -8.586 -32.125 -7.355 1 98.31 275 PRO A C 1
ATOM 2171 O O . PRO A 1 275 ? -7.371 -32.094 -7.586 1 98.31 275 PRO A O 1
ATOM 2174 N N . HIS A 1 276 ? -9.289 -31.031 -7.07 1 98.75 276 HIS A N 1
ATOM 2175 C CA . HIS A 1 276 ? -8.625 -29.734 -6.887 1 98.75 276 HIS A CA 1
ATOM 2176 C C . HIS A 1 276 ? -9.406 -28.844 -5.934 1 98.75 276 HIS A C 1
ATOM 2178 O O . HIS A 1 276 ? -10.633 -28.938 -5.848 1 98.75 276 HIS A O 1
ATOM 2184 N N . LEU A 1 277 ? -8.664 -28.062 -5.188 1 98.81 277 LEU A N 1
ATOM 2185 C CA . LEU A 1 277 ? -9.195 -27.078 -4.25 1 98.81 277 LEU A CA 1
ATOM 2186 C C . LEU A 1 277 ? -8.977 -25.672 -4.766 1 98.81 277 LEU A C 1
ATOM 2188 O O . LEU A 1 277 ? -7.863 -25.312 -5.168 1 98.81 277 LEU A O 1
ATOM 2192 N N . ILE A 1 278 ? -10.07 -24.922 -4.828 1 98.81 278 ILE A N 1
ATOM 2193 C CA . ILE A 1 278 ? -9.992 -23.5 -5.16 1 98.81 278 ILE A CA 1
ATOM 2194 C C . ILE A 1 278 ? -10.328 -22.656 -3.926 1 98.81 278 ILE A C 1
ATOM 2196 O O . ILE A 1 278 ? -11.406 -22.781 -3.354 1 98.81 278 ILE A O 1
ATOM 2200 N N . ILE A 1 279 ? -9.398 -21.891 -3.502 1 98.69 279 ILE A N 1
ATOM 2201 C CA . ILE A 1 279 ? -9.625 -20.906 -2.441 1 98.69 279 ILE A CA 1
ATOM 2202 C C . ILE A 1 279 ? -9.664 -19.5 -3.035 1 98.69 279 ILE A C 1
ATOM 2204 O O . ILE A 1 279 ? -8.742 -19.094 -3.74 1 98.69 279 ILE A O 1
ATOM 2208 N N . TYR A 1 280 ? -10.742 -18.797 -2.754 1 98.44 280 TYR A N 1
ATOM 2209 C CA . TYR A 1 280 ? -11 -17.484 -3.363 1 98.44 280 TYR A CA 1
ATOM 2210 C C . TYR A 1 280 ? -11.57 -16.516 -2.344 1 98.44 280 TYR A C 1
ATOM 2212 O O . TYR A 1 280 ? -12.258 -16.922 -1.406 1 98.44 280 TYR A O 1
ATOM 2220 N N . ALA A 1 281 ? -11.242 -15.289 -2.459 1 98.06 281 ALA A N 1
ATOM 2221 C CA . ALA A 1 281 ? -11.805 -14.25 -1.6 1 98.06 281 ALA A CA 1
ATOM 2222 C C . ALA A 1 281 ? -12.797 -13.383 -2.365 1 98.06 281 ALA A C 1
ATOM 2224 O O . ALA A 1 281 ? -12.477 -12.836 -3.424 1 98.06 281 ALA A O 1
ATOM 2225 N N . ALA A 1 282 ? -13.922 -13.18 -1.829 1 97.5 282 ALA A N 1
ATOM 2226 C CA . ALA A 1 282 ? -14.961 -12.406 -2.49 1 97.5 282 ALA A CA 1
ATOM 2227 C C . ALA A 1 282 ? -14.555 -10.938 -2.617 1 97.5 282 ALA A C 1
ATOM 2229 O O . ALA A 1 282 ? -14.992 -10.242 -3.539 1 97.5 282 ALA A O 1
ATOM 2230 N N . ASP A 1 283 ? -13.688 -10.484 -1.731 1 96.19 283 ASP A N 1
ATOM 2231 C CA . ASP A 1 283 ? -13.305 -9.078 -1.745 1 96.19 283 ASP A CA 1
ATOM 2232 C C . ASP A 1 283 ? -11.953 -8.883 -2.428 1 96.19 283 ASP A C 1
ATOM 2234 O O . ASP A 1 283 ? -11.234 -7.93 -2.133 1 96.19 283 ASP A O 1
ATOM 2238 N N . ASP A 1 284 ? -11.539 -9.867 -3.238 1 97.38 284 ASP A N 1
ATOM 2239 C CA . ASP A 1 284 ? -10.305 -9.727 -4.012 1 97.38 284 ASP A CA 1
ATOM 2240 C C . ASP A 1 284 ? -10.344 -8.477 -4.887 1 97.38 284 ASP A C 1
ATOM 2242 O O . ASP A 1 284 ? -11.219 -8.344 -5.746 1 97.38 284 ASP A O 1
ATOM 2246 N N . PRO A 1 285 ? -9.398 -7.586 -4.672 1 96.12 285 PRO A N 1
ATOM 2247 C CA . PRO A 1 285 ? -9.469 -6.312 -5.398 1 96.12 285 PRO A CA 1
ATOM 2248 C C . PRO A 1 285 ? -8.984 -6.426 -6.84 1 96.12 285 PRO A C 1
ATOM 2250 O O . PRO A 1 285 ? -9.156 -5.492 -7.629 1 96.12 285 PRO A O 1
ATOM 2253 N N . MET A 1 286 ? -8.453 -7.52 -7.223 1 96.19 286 MET A N 1
ATOM 2254 C CA . MET A 1 286 ? -7.801 -7.656 -8.523 1 96.19 286 MET A CA 1
ATOM 2255 C C . MET A 1 286 ? -8.773 -8.195 -9.562 1 96.19 286 MET A C 1
ATOM 2257 O O . MET A 1 286 ? -8.609 -7.953 -10.758 1 96.19 286 MET A O 1
ATOM 2261 N N . PHE A 1 287 ? -9.758 -8.914 -9.086 1 97.5 287 PHE A N 1
ATOM 2262 C CA . PHE A 1 287 ? -10.555 -9.656 -10.055 1 97.5 287 PHE A CA 1
ATOM 2263 C C . PHE A 1 287 ? -12 -9.172 -10.055 1 97.5 287 PHE A C 1
ATOM 2265 O O . PHE A 1 287 ? -12.453 -8.57 -9.086 1 97.5 287 PHE A O 1
ATOM 2272 N N . ASP A 1 288 ? -12.695 -9.43 -11.172 1 97.81 288 ASP A N 1
ATOM 2273 C CA . ASP A 1 288 ? -14.086 -9.023 -11.359 1 97.81 288 ASP A CA 1
ATOM 2274 C C . ASP A 1 288 ? -15.008 -9.773 -10.391 1 97.81 288 ASP A C 1
ATOM 2276 O O . ASP A 1 288 ? -14.93 -11 -10.281 1 97.81 288 ASP A O 1
ATOM 2280 N N . PRO A 1 289 ? -15.906 -9.031 -9.727 1 96.5 289 PRO A N 1
ATOM 2281 C CA . PRO A 1 289 ? -16.781 -9.672 -8.734 1 96.5 289 PRO A CA 1
ATOM 2282 C C . PRO A 1 289 ? -17.703 -10.719 -9.352 1 96.5 289 PRO A C 1
ATOM 2284 O O . PRO A 1 289 ? -18.188 -11.617 -8.656 1 96.5 289 PRO A O 1
ATOM 2287 N N . ARG A 1 290 ? -18.016 -10.719 -10.727 1 97.5 290 ARG A N 1
ATOM 2288 C CA . ARG A 1 290 ? -18.844 -11.719 -11.398 1 97.5 290 ARG A CA 1
ATOM 2289 C C . ARG A 1 290 ? -18.25 -13.109 -11.266 1 97.5 290 ARG A C 1
ATOM 2291 O O . ARG A 1 290 ? -18.953 -14.117 -11.398 1 97.5 290 ARG A O 1
ATOM 2298 N N . ILE A 1 291 ? -16.922 -13.227 -10.969 1 98.5 291 ILE A N 1
ATOM 2299 C CA . ILE A 1 291 ? -16.188 -14.484 -10.914 1 98.5 291 ILE A CA 1
ATOM 2300 C C . ILE A 1 291 ? -16.703 -15.336 -9.766 1 98.5 291 ILE A C 1
ATOM 2302 O O . ILE A 1 291 ? -16.781 -16.562 -9.875 1 98.5 291 ILE A O 1
ATOM 2306 N N . VAL A 1 292 ? -17.141 -14.688 -8.695 1 98.38 292 VAL A N 1
ATOM 2307 C CA . VAL A 1 292 ? -17.609 -15.414 -7.516 1 98.38 292 VAL A CA 1
ATOM 2308 C C . VAL A 1 292 ? -18.797 -16.312 -7.898 1 98.38 292 VAL A C 1
ATOM 2310 O O . VAL A 1 292 ? -18.781 -17.516 -7.617 1 98.38 292 VAL A O 1
ATOM 2313 N N . GLY A 1 293 ? -19.766 -15.703 -8.578 1 98.44 293 GLY A N 1
ATOM 2314 C CA . GLY A 1 293 ? -20.906 -16.484 -9.016 1 98.44 293 GLY A CA 1
ATOM 2315 C C . GLY A 1 293 ? -20.547 -17.578 -9.984 1 98.44 293 GLY A C 1
ATOM 2316 O O . GLY A 1 293 ? -21.078 -18.688 -9.906 1 98.44 293 GLY A O 1
ATOM 2317 N N . GLU A 1 294 ? -19.688 -17.328 -10.922 1 98.5 294 GLU A N 1
ATOM 2318 C CA . GLU A 1 294 ? -19.219 -18.328 -11.891 1 98.5 294 GLU A CA 1
ATOM 2319 C C . GLU A 1 294 ? -18.516 -19.484 -11.195 1 98.5 294 GLU A C 1
ATOM 2321 O O . GLU A 1 294 ? -18.719 -20.656 -11.57 1 98.5 294 GLU A O 1
ATOM 2326 N N . LEU A 1 295 ? -17.688 -19.172 -10.211 1 98.5 295 LEU A N 1
ATOM 2327 C CA . LEU A 1 295 ? -16.984 -20.188 -9.453 1 98.5 295 LEU A CA 1
ATOM 2328 C C . LEU A 1 295 ? -17.969 -21.109 -8.734 1 98.5 295 LEU A C 1
ATOM 2330 O O . LEU A 1 295 ? -17.812 -22.328 -8.766 1 98.5 295 LEU A O 1
ATOM 2334 N N . GLU A 1 296 ? -18.938 -20.516 -8.109 1 98.38 296 GLU A N 1
ATOM 2335 C CA . GLU A 1 296 ? -19.938 -21.312 -7.402 1 98.38 296 GLU A CA 1
ATOM 2336 C C . GLU A 1 296 ? -20.672 -22.25 -8.352 1 98.38 296 GLU A C 1
ATOM 2338 O O . GLU A 1 296 ? -20.812 -23.453 -8.07 1 98.38 296 GLU A O 1
ATOM 2343 N N . GLN A 1 297 ? -21.062 -21.766 -9.453 1 98.19 297 GLN A N 1
ATOM 2344 C CA . GLN A 1 297 ? -21.844 -22.547 -10.414 1 98.19 297 GLN A CA 1
ATOM 2345 C C . GLN A 1 297 ? -21 -23.656 -11.031 1 98.19 297 GLN A C 1
ATOM 2347 O O . GLN A 1 297 ? -21.406 -24.812 -11.047 1 98.19 297 GLN A O 1
ATOM 2352 N N . ARG A 1 298 ? -19.844 -23.344 -11.461 1 98.06 298 ARG A N 1
ATOM 2353 C CA . ARG A 1 298 ? -19.031 -24.297 -12.203 1 98.06 298 ARG A CA 1
ATOM 2354 C C . ARG A 1 298 ? -18.422 -25.344 -11.273 1 98.06 298 ARG A C 1
ATOM 2356 O O . ARG A 1 298 ? -18.266 -26.5 -11.656 1 98.06 298 ARG A O 1
ATOM 2363 N N . SER A 1 299 ? -18.047 -24.938 -10.094 1 97.31 299 SER A N 1
ATOM 2364 C CA . SER A 1 299 ? -17.531 -25.906 -9.133 1 97.31 299 SER A CA 1
ATOM 2365 C C . SER A 1 299 ? -18.609 -26.875 -8.672 1 97.31 299 SER A C 1
ATOM 2367 O O . SER A 1 299 ? -18.328 -28.047 -8.43 1 97.31 299 SER A O 1
ATOM 2369 N N . ALA A 1 300 ? -19.828 -26.391 -8.547 1 96.88 300 ALA A N 1
ATOM 2370 C CA . ALA A 1 300 ? -20.938 -27.25 -8.156 1 96.88 300 ALA A CA 1
ATOM 2371 C C . ALA A 1 300 ? -21.203 -28.312 -9.219 1 96.88 300 ALA A C 1
ATOM 2373 O O . ALA A 1 300 ? -21.672 -29.406 -8.898 1 96.88 300 ALA A O 1
ATOM 2374 N N . ALA A 1 301 ? -20.828 -28.078 -10.391 1 96.88 301 ALA A N 1
ATOM 2375 C CA . ALA A 1 301 ? -21.094 -28.969 -11.508 1 96.88 301 ALA A CA 1
ATOM 2376 C C . ALA A 1 301 ? -19.969 -30 -11.672 1 96.88 301 ALA A C 1
ATOM 2378 O O . ALA A 1 301 ? -20.062 -30.891 -12.523 1 96.88 301 ALA A O 1
ATOM 2379 N N . ASN A 1 302 ? -18.938 -29.859 -10.93 1 97.81 302 ASN A N 1
ATOM 2380 C CA . ASN A 1 302 ? -17.781 -30.75 -11.047 1 97.81 302 ASN A CA 1
ATOM 2381 C C . ASN A 1 302 ? -17.469 -31.438 -9.727 1 97.81 302 ASN A C 1
ATOM 2383 O O . ASN A 1 302 ? -16.953 -30.812 -8.797 1 97.81 302 ASN A O 1
ATOM 2387 N N . ARG A 1 303 ? -17.578 -32.75 -9.625 1 96.94 303 ARG A N 1
ATOM 2388 C CA . ARG A 1 303 ? -17.422 -33.5 -8.398 1 96.94 303 ARG A CA 1
ATOM 2389 C C . ARG A 1 303 ? -15.969 -33.5 -7.93 1 96.94 303 ARG A C 1
ATOM 2391 O O . ARG A 1 303 ? -15.688 -33.812 -6.766 1 96.94 303 ARG A O 1
ATOM 2398 N N . CYS A 1 304 ? -15.047 -33.156 -8.82 1 97.75 304 CYS A N 1
ATOM 2399 C CA . CYS A 1 304 ? -13.633 -33.156 -8.477 1 97.75 304 CYS A CA 1
ATOM 2400 C C . CYS A 1 304 ? -13.227 -31.828 -7.848 1 97.75 304 CYS A C 1
ATOM 2402 O O . CYS A 1 304 ? -12.133 -31.703 -7.297 1 97.75 304 CYS A O 1
ATOM 2404 N N . ALA A 1 305 ? -14.156 -30.875 -7.863 1 98.31 305 ALA A N 1
ATOM 2405 C CA . ALA A 1 305 ? -13.828 -29.516 -7.406 1 98.31 305 ALA A CA 1
ATOM 2406 C C . ALA A 1 305 ? -14.281 -29.312 -5.965 1 98.31 305 ALA A C 1
ATOM 2408 O O . ALA A 1 305 ? -15.391 -29.688 -5.59 1 98.31 305 ALA A O 1
ATOM 2409 N N . ARG A 1 306 ? -13.445 -28.797 -5.184 1 98.25 306 ARG A N 1
ATOM 2410 C CA . ARG A 1 306 ? -13.773 -28.234 -3.881 1 98.25 306 ARG A CA 1
ATOM 2411 C C . ARG A 1 306 ? -13.539 -26.719 -3.871 1 98.25 306 ARG A C 1
ATOM 2413 O O . ARG A 1 306 ? -12.438 -26.25 -4.184 1 98.25 306 ARG A O 1
ATOM 2420 N N . LEU A 1 307 ? -14.578 -25.984 -3.527 1 98.5 307 LEU A N 1
ATOM 2421 C CA . LEU A 1 307 ? -14.516 -24.531 -3.57 1 98.5 307 LEU A CA 1
ATOM 2422 C C . LEU A 1 307 ? -14.672 -23.938 -2.176 1 98.5 307 LEU A C 1
ATOM 2424 O O . LEU A 1 307 ? -15.586 -24.312 -1.436 1 98.5 307 LEU A O 1
ATOM 2428 N N . VAL A 1 308 ? -13.781 -23.094 -1.802 1 98.5 308 VAL A N 1
ATOM 2429 C CA . VAL A 1 308 ? -13.898 -22.297 -0.586 1 98.5 308 VAL A CA 1
ATOM 2430 C C . VAL A 1 308 ? -13.859 -20.812 -0.938 1 98.5 308 VAL A C 1
ATOM 2432 O O . VAL A 1 308 ? -12.836 -20.297 -1.401 1 98.5 308 VAL A O 1
ATOM 2435 N N . ILE A 1 309 ? -14.961 -20.141 -0.716 1 98.06 309 ILE A N 1
ATOM 2436 C CA . ILE A 1 309 ? -15.031 -18.688 -0.896 1 98.06 309 ILE A CA 1
ATOM 2437 C C . ILE A 1 309 ? -15.141 -18 0.465 1 98.06 309 ILE A C 1
ATOM 2439 O O . ILE A 1 309 ? -16.047 -18.312 1.249 1 98.06 309 ILE A O 1
ATOM 2443 N N . THR A 1 310 ? -14.188 -17.156 0.759 1 97.81 310 THR A N 1
ATOM 2444 C CA . THR A 1 310 ? -14.242 -16.359 1.977 1 97.81 310 THR A CA 1
ATOM 2445 C C . THR A 1 310 ? -14.758 -14.953 1.678 1 97.81 310 THR A C 1
ATOM 2447 O O . THR A 1 310 ? -14.547 -14.43 0.582 1 97.81 310 THR A O 1
ATOM 2450 N N . ALA A 1 311 ? -15.414 -14.32 2.633 1 96.44 311 ALA A N 1
ATOM 2451 C CA . ALA A 1 311 ? -15.898 -12.953 2.457 1 96.44 311 ALA A CA 1
ATOM 2452 C C . ALA A 1 311 ? -14.734 -11.969 2.35 1 96.44 311 ALA A C 1
ATOM 2454 O O . ALA A 1 311 ? -14.82 -10.977 1.626 1 96.44 311 ALA A O 1
ATOM 2455 N N . GLN A 1 312 ? -13.742 -12.289 3.109 1 95.38 312 GLN A N 1
ATOM 2456 C CA . GLN A 1 312 ? -12.523 -11.492 3.148 1 95.38 312 GLN A CA 1
ATOM 2457 C C . GLN A 1 312 ? -11.297 -12.336 2.828 1 95.38 312 GLN A C 1
ATOM 2459 O O . GLN A 1 312 ? -11.383 -13.57 2.797 1 95.38 312 GLN A O 1
ATOM 2464 N N . GLY A 1 313 ? -10.195 -11.633 2.564 1 96.06 313 GLY A N 1
ATOM 2465 C CA . GLY A 1 313 ? -8.953 -12.344 2.312 1 96.06 313 GLY A CA 1
ATOM 2466 C C . GLY A 1 313 ? -8.047 -11.633 1.327 1 96.06 313 GLY A C 1
ATOM 2467 O O . GLY A 1 313 ? -6.84 -11.883 1.295 1 96.06 313 GLY A O 1
ATOM 2468 N N . GLY A 1 314 ? -8.703 -10.781 0.515 1 96.31 314 GLY A N 1
ATOM 2469 C CA . GLY A 1 314 ? -7.926 -10.039 -0.463 1 96.31 314 GLY A CA 1
ATOM 2470 C C . GLY A 1 314 ? -7.32 -10.922 -1.539 1 96.31 314 GLY A C 1
ATOM 2471 O O . GLY A 1 314 ? -7.879 -11.961 -1.882 1 96.31 314 GLY A O 1
ATOM 2472 N N . HIS A 1 315 ? -6.262 -10.391 -2.15 1 95.38 315 HIS A N 1
ATOM 2473 C CA . HIS A 1 315 ? -5.578 -11.164 -3.189 1 95.38 315 HIS A CA 1
ATOM 2474 C C . HIS A 1 315 ? -4.41 -11.953 -2.611 1 95.38 315 HIS A C 1
ATOM 2476 O O . HIS A 1 315 ? -3.389 -11.375 -2.234 1 95.38 315 HIS A O 1
ATOM 2482 N N . VAL A 1 316 ? -4.484 -13.406 -2.475 1 83.56 316 VAL A N 1
ATOM 2483 C CA . VAL A 1 316 ? -3.521 -14.406 -2.029 1 83.56 316 VAL A CA 1
ATOM 2484 C C . VAL A 1 316 ? -3.299 -14.281 -0.525 1 83.56 316 VAL A C 1
ATOM 2486 O O . VAL A 1 316 ? -3.15 -15.289 0.175 1 83.56 316 VAL A O 1
ATOM 2489 N N . ALA A 1 317 ? -3.547 -12.969 0.348 1 86 317 ALA A N 1
ATOM 2490 C CA . ALA A 1 317 ? -2.682 -13.836 1.14 1 86 317 ALA A CA 1
ATOM 2491 C C . ALA A 1 317 ? -3.471 -14.539 2.24 1 86 317 ALA A C 1
ATOM 2493 O O . ALA A 1 317 ? -2.982 -15.492 2.85 1 86 317 ALA A O 1
ATOM 2494 N N . HIS A 1 318 ? -4.777 -14.242 2.408 1 96.12 318 HIS A N 1
ATOM 2495 C CA . HIS A 1 318 ? -5.668 -14.812 3.414 1 96.12 318 HIS A CA 1
ATOM 2496 C C . HIS A 1 318 ? -4.977 -14.906 4.77 1 96.12 318 HIS A C 1
ATOM 2498 O O . HIS A 1 318 ? -4.984 -15.969 5.402 1 96.12 318 HIS A O 1
ATOM 2504 N N . ILE A 1 319 ? -4.418 -13.789 5.133 1 95.12 319 ILE A N 1
ATOM 2505 C CA . ILE A 1 319 ? -3.865 -13.734 6.48 1 95.12 319 ILE A CA 1
ATOM 2506 C C . ILE A 1 319 ? -4.992 -13.836 7.504 1 95.12 319 ILE A C 1
ATOM 2508 O O . ILE A 1 319 ? -5.906 -13.008 7.516 1 95.12 319 ILE A O 1
ATOM 2512 N N . GLY A 1 320 ? -4.918 -14.844 8.289 1 94.69 320 GLY A N 1
ATOM 2513 C CA . GLY A 1 320 ? -5.945 -15.078 9.289 1 94.69 320 GLY A CA 1
ATOM 2514 C C . GLY A 1 320 ? -5.488 -14.758 10.695 1 94.69 320 GLY A C 1
ATOM 2515 O O . GLY A 1 320 ? -4.32 -14.43 10.914 1 94.69 320 GLY A O 1
ATOM 2516 N N . ARG A 1 321 ? -6.453 -14.773 11.594 1 90.12 321 ARG A N 1
ATOM 2517 C CA . ARG A 1 321 ? -6.121 -14.648 13.008 1 90.12 321 ARG A CA 1
ATOM 2518 C C . ARG A 1 321 ? -5.387 -15.891 13.508 1 90.12 321 ARG A C 1
ATOM 2520 O O . ARG A 1 321 ? -5.906 -17 13.414 1 90.12 321 ARG A O 1
ATOM 2527 N N . PRO A 1 322 ? -4.152 -15.617 14 1 87.56 322 PRO A N 1
ATOM 2528 C CA . PRO A 1 322 ? -3.449 -16.797 14.508 1 87.56 322 PRO A CA 1
ATOM 2529 C C . PRO A 1 322 ? -4.109 -17.391 15.758 1 87.56 322 PRO A C 1
ATOM 2531 O O . PRO A 1 322 ? -4.836 -16.688 16.469 1 87.56 322 PRO A O 1
ATOM 2534 N N . SER A 1 323 ? -3.92 -18.656 15.898 1 86.75 323 SER A N 1
ATOM 2535 C CA . SER A 1 323 ? -4.359 -19.375 17.094 1 86.75 323 SER A CA 1
ATOM 2536 C C . SER A 1 323 ? -3.234 -20.219 17.672 1 86.75 323 SER A C 1
ATOM 2538 O O . SER A 1 323 ? -2.137 -20.266 17.125 1 86.75 323 SER A O 1
ATOM 2540 N N . GLY A 1 324 ? -3.404 -20.688 18.859 1 83.94 324 GLY A N 1
ATOM 2541 C CA . GLY A 1 324 ? -2.414 -21.578 19.453 1 83.94 324 GLY A CA 1
ATOM 2542 C C . GLY A 1 324 ? -2.117 -22.797 18.594 1 83.94 324 GLY A C 1
ATOM 2543 O O . GLY A 1 324 ? -1.037 -23.375 18.688 1 83.94 324 GLY A O 1
ATOM 2544 N N . GLU A 1 325 ? -2.945 -23.078 17.625 1 88.44 325 GLU A N 1
ATOM 2545 C CA . GLU A 1 325 ? -2.834 -24.297 16.844 1 88.44 325 GLU A CA 1
ATOM 2546 C C . GLU A 1 325 ? -2.275 -24.016 15.453 1 88.44 325 GLU A C 1
ATOM 2548 O O . GLU A 1 325 ? -1.69 -24.891 14.82 1 88.44 325 GLU A O 1
ATOM 2553 N N . GLU A 1 326 ? -2.488 -22.781 15 1 92.38 326 GLU A N 1
ATOM 2554 C CA . GLU A 1 326 ? -2.076 -22.5 13.625 1 92.38 326 GLU A CA 1
ATOM 2555 C C . GLU A 1 326 ? -1.561 -21.062 13.492 1 92.38 326 GLU A C 1
ATOM 2557 O O . GLU A 1 326 ? -2.035 -20.156 14.18 1 92.38 326 GLU A O 1
ATOM 2562 N N . ASP A 1 327 ? -0.578 -20.891 12.625 1 94.94 327 ASP A N 1
ATOM 2563 C CA . ASP A 1 327 ? -0.051 -19.562 12.344 1 94.94 327 ASP A CA 1
ATOM 2564 C C . ASP A 1 327 ? -1.022 -18.75 11.484 1 94.94 327 ASP A C 1
ATOM 2566 O O . ASP A 1 327 ? -2.164 -19.156 11.281 1 94.94 327 ASP A O 1
ATOM 2570 N N . GLU A 1 328 ? -0.684 -17.594 10.992 1 95.56 328 GLU A N 1
ATOM 2571 C CA . GLU A 1 328 ? -1.575 -16.641 10.352 1 95.56 328 GLU A CA 1
ATOM 2572 C C . GLU A 1 328 ? -1.793 -16.984 8.883 1 95.56 328 GLU A C 1
ATOM 2574 O O . GLU A 1 328 ? -2.668 -16.422 8.227 1 95.56 328 GLU A O 1
ATOM 2579 N N . PHE A 1 329 ? -1.022 -17.938 8.375 1 97.25 329 PHE A N 1
ATOM 2580 C CA . PHE A 1 329 ? -1.107 -18.266 6.953 1 97.25 329 PHE A CA 1
ATOM 2581 C C . PHE A 1 329 ? -2.215 -19.266 6.691 1 97.25 329 PHE A C 1
ATOM 2583 O O . PHE A 1 329 ? -1.948 -20.391 6.258 1 97.25 329 PHE A O 1
ATOM 2590 N N . TRP A 1 330 ? -3.465 -18.859 6.824 1 97.69 330 TRP A N 1
ATOM 2591 C CA . TRP A 1 330 ? -4.656 -19.703 6.801 1 97.69 330 TRP A CA 1
ATOM 2592 C C . TRP A 1 330 ? -4.742 -20.484 5.496 1 97.69 330 TRP A C 1
ATOM 2594 O O . TRP A 1 330 ? -4.945 -21.703 5.508 1 97.69 330 TRP A O 1
ATOM 2604 N N . ALA A 1 331 ? -4.559 -19.875 4.398 1 97.94 331 ALA A N 1
ATOM 2605 C CA . ALA A 1 331 ? -4.727 -20.516 3.1 1 97.94 331 ALA A CA 1
ATOM 2606 C C . ALA A 1 331 ? -3.66 -21.578 2.875 1 97.94 331 ALA A C 1
ATOM 2608 O O . ALA A 1 331 ? -3.924 -22.625 2.256 1 97.94 331 ALA A O 1
ATOM 2609 N N . LEU A 1 332 ? -2.412 -21.297 3.299 1 98.06 332 LEU A N 1
ATOM 2610 C CA . LEU A 1 332 ? -1.354 -22.297 3.168 1 98.06 332 LEU A CA 1
ATOM 2611 C C . LEU A 1 332 ? -1.661 -23.531 4.012 1 98.06 332 LEU A C 1
ATOM 2613 O O . LEU A 1 332 ? -1.405 -24.656 3.586 1 98.06 332 LEU A O 1
ATOM 2617 N N . ASN A 1 333 ? -2.217 -23.281 5.168 1 97.94 333 ASN A N 1
ATOM 2618 C CA . ASN A 1 333 ? -2.594 -24.391 6.027 1 97.94 333 ASN A CA 1
ATOM 2619 C C . ASN A 1 333 ? -3.691 -25.25 5.395 1 97.94 333 ASN A C 1
ATOM 2621 O O . ASN A 1 333 ? -3.633 -26.484 5.438 1 97.94 333 ASN A O 1
ATOM 2625 N N . ARG A 1 334 ? -4.676 -24.594 4.809 1 98 334 ARG A N 1
ATOM 2626 C CA . ARG A 1 334 ? -5.738 -25.312 4.121 1 98 334 ARG A CA 1
ATOM 2627 C C . ARG A 1 334 ? -5.191 -26.078 2.922 1 98 334 ARG A C 1
ATOM 2629 O O . ARG A 1 334 ? -5.625 -27.203 2.646 1 98 334 ARG A O 1
ATOM 2636 N N . THR A 1 335 ? -4.234 -25.438 2.223 1 98.19 335 THR A N 1
ATOM 2637 C CA . THR A 1 335 ? -3.57 -26.094 1.101 1 98.19 335 THR A CA 1
ATOM 2638 C C . THR A 1 335 ? -2.949 -27.422 1.539 1 98.19 335 THR A C 1
ATOM 2640 O O . THR A 1 335 ? -3.186 -28.453 0.919 1 98.19 335 THR A O 1
ATOM 2643 N N . LEU A 1 336 ? -2.256 -27.422 2.584 1 98.19 336 LEU A N 1
ATOM 2644 C CA . LEU A 1 336 ? -1.53 -28.609 3.031 1 98.19 336 LEU A CA 1
ATOM 2645 C C . LEU A 1 336 ? -2.492 -29.656 3.566 1 98.19 336 LEU A C 1
ATOM 2647 O O . LEU A 1 336 ? -2.246 -30.859 3.418 1 98.19 336 LEU A O 1
ATOM 2651 N N . GLU A 1 337 ? -3.559 -29.25 4.211 1 98 337 GLU A N 1
ATOM 2652 C CA . GLU A 1 337 ? -4.586 -30.188 4.637 1 98 337 GLU A CA 1
ATOM 2653 C C . GLU A 1 337 ? -5.172 -30.938 3.447 1 98 337 GLU A C 1
ATOM 2655 O O . GLU A 1 337 ? -5.375 -32.156 3.516 1 98 337 GLU A O 1
ATOM 2660 N N . PHE A 1 338 ? -5.473 -30.25 2.436 1 98.25 338 PHE A N 1
ATOM 2661 C CA . PHE A 1 338 ? -6.004 -30.875 1.232 1 98.25 338 PHE A CA 1
ATOM 2662 C C . PHE A 1 338 ? -4.98 -31.828 0.62 1 98.25 338 PHE A C 1
ATOM 2664 O O . PHE A 1 338 ? -5.332 -32.906 0.172 1 98.25 338 PHE A O 1
ATOM 2671 N N . CYS A 1 339 ? -3.713 -31.391 0.54 1 98.12 339 CYS A N 1
ATOM 2672 C CA . CYS A 1 339 ? -2.646 -32.25 0.026 1 98.12 339 CYS A CA 1
ATOM 2673 C C . CYS A 1 339 ? -2.561 -33.562 0.814 1 98.12 339 CYS A C 1
ATOM 2675 O O . CYS A 1 339 ? -2.391 -34.625 0.233 1 98.12 339 CYS A O 1
ATOM 2677 N N . ASP A 1 340 ? -2.695 -33.438 2.137 1 97.69 340 ASP A N 1
ATOM 2678 C CA . ASP A 1 340 ? -2.689 -34.625 2.988 1 97.69 340 ASP A CA 1
ATOM 2679 C C . ASP A 1 340 ? -3.795 -35.594 2.582 1 97.69 340 ASP A C 1
ATOM 2681 O O . ASP A 1 340 ? -3.574 -36.812 2.533 1 97.69 340 ASP A O 1
ATOM 2685 N N . GLU A 1 341 ? -4.922 -35.031 2.375 1 96.69 341 GLU A N 1
ATOM 2686 C CA . GLU A 1 341 ? -6.062 -35.844 1.982 1 96.69 341 GLU A CA 1
ATOM 2687 C C . GLU A 1 341 ? -5.801 -36.531 0.655 1 96.69 341 GLU A C 1
ATOM 2689 O O . GLU A 1 341 ? -6.133 -37.719 0.497 1 96.69 341 GLU A O 1
ATOM 2694 N N . LEU A 1 342 ? -5.215 -35.844 -0.304 1 96 342 LEU A N 1
ATOM 2695 C CA . LEU A 1 342 ? -4.961 -36.375 -1.638 1 96 342 LEU A CA 1
ATOM 2696 C C . LEU A 1 342 ? -3.93 -37.5 -1.59 1 96 342 LEU A C 1
ATOM 2698 O O . LEU A 1 342 ? -4.07 -38.5 -2.285 1 96 342 LEU A O 1
ATOM 2702 N N . THR A 1 343 ? -2.91 -37.344 -0.79 1 93.44 343 THR A N 1
ATOM 2703 C CA . THR A 1 343 ? -1.779 -38.25 -0.827 1 93.44 343 THR A CA 1
ATOM 2704 C C . THR A 1 343 ? -2.031 -39.438 0.077 1 93.44 343 THR A C 1
ATOM 2706 O O . THR A 1 343 ? -1.394 -40.5 -0.079 1 93.44 343 THR A O 1
ATOM 2709 N N . ALA A 1 344 ? -2.887 -39.281 1.058 1 88.88 344 ALA A N 1
ATOM 2710 C CA . ALA A 1 344 ? -3.281 -40.438 1.882 1 88.88 344 ALA A CA 1
ATOM 2711 C C . ALA A 1 344 ? -4.16 -41.406 1.097 1 88.88 344 ALA A C 1
ATOM 2713 O O . ALA A 1 344 ? -4.207 -42.594 1.4 1 88.88 344 ALA A O 1
ATOM 2714 N N . ALA A 1 345 ? -4.848 -40.938 0.244 1 76.12 345 ALA A N 1
ATOM 2715 C CA . ALA A 1 345 ? -5.773 -41.75 -0.546 1 76.12 345 ALA A CA 1
ATOM 2716 C C . ALA A 1 345 ? -5.02 -42.656 -1.538 1 76.12 345 ALA A C 1
ATOM 2718 O O . ALA A 1 345 ? -5.578 -43.594 -2.072 1 76.12 345 ALA A O 1
ATOM 2719 N N . ARG A 1 346 ? -3.812 -42.5 -1.657 1 69.12 346 ARG A N 1
ATOM 2720 C CA . ARG A 1 346 ? -3.049 -43.281 -2.621 1 69.12 346 ARG A CA 1
ATOM 2721 C C . ARG A 1 346 ? -2.115 -44.25 -1.912 1 69.12 346 ARG A C 1
ATOM 2723 O O . ARG A 1 346 ? -1.588 -43.938 -0.84 1 69.12 346 ARG A O 1
ATOM 2730 N N . MET B 1 1 ? 16.734 13.602 23.453 1 83.62 1 MET B N 1
ATOM 2731 C CA . MET B 1 1 ? 15.672 12.867 22.766 1 83.62 1 MET B CA 1
ATOM 2732 C C . MET B 1 1 ? 16.125 11.469 22.375 1 83.62 1 MET B C 1
ATOM 2734 O O . MET B 1 1 ? 17.25 11.289 21.906 1 83.62 1 MET B O 1
ATOM 2738 N N . ARG B 1 2 ? 15.375 10.547 22.719 1 90.12 2 ARG B N 1
ATOM 2739 C CA . ARG B 1 2 ? 15.68 9.164 22.359 1 90.12 2 ARG B CA 1
ATOM 2740 C C . ARG B 1 2 ? 15.828 9.016 20.844 1 90.12 2 ARG B C 1
ATOM 2742 O O . ARG B 1 2 ? 15.016 9.539 20.078 1 90.12 2 ARG B O 1
ATOM 2749 N N . PRO B 1 3 ? 16.891 8.367 20.438 1 93.69 3 PRO B N 1
ATOM 2750 C CA . PRO B 1 3 ? 17.062 8.195 18.984 1 93.69 3 PRO B CA 1
ATOM 2751 C C . PRO B 1 3 ? 15.984 7.332 18.359 1 93.69 3 PRO B C 1
ATOM 2753 O O . PRO B 1 3 ? 15.445 6.438 19.016 1 93.69 3 PRO B O 1
ATOM 2756 N N . TYR B 1 4 ? 15.734 7.59 17.156 1 96.06 4 TYR B N 1
ATOM 2757 C CA . TYR B 1 4 ? 14.734 6.836 16.406 1 96.06 4 TYR B CA 1
ATOM 2758 C C . TYR B 1 4 ? 15.312 5.52 15.891 1 96.06 4 TYR B C 1
ATOM 2760 O O . TYR B 1 4 ? 16.406 5.496 15.32 1 96.06 4 TYR B O 1
ATOM 2768 N N . ARG B 1 5 ? 14.625 4.523 16.094 1 94.06 5 ARG B N 1
ATOM 2769 C CA . ARG B 1 5 ? 14.945 3.213 15.539 1 94.06 5 ARG B CA 1
ATOM 2770 C C . ARG B 1 5 ? 13.711 2.582 14.891 1 94.06 5 ARG B C 1
ATOM 2772 O O . ARG B 1 5 ? 12.758 2.227 15.578 1 94.06 5 ARG B O 1
ATOM 2779 N N . ALA B 1 6 ? 13.836 2.424 13.609 1 93.12 6 ALA B N 1
ATOM 2780 C CA . ALA B 1 6 ? 12.734 1.799 12.891 1 93.12 6 ALA B CA 1
ATOM 2781 C C . ALA B 1 6 ? 12.656 0.304 13.188 1 93.12 6 ALA B C 1
ATOM 2783 O O . ALA B 1 6 ? 13.688 -0.366 13.289 1 93.12 6 ALA B O 1
ATOM 2784 N N . PRO B 1 7 ? 11.469 -0.174 13.344 1 90.31 7 PRO B N 1
ATOM 2785 C CA . PRO B 1 7 ? 11.391 -1.636 13.383 1 90.31 7 PRO B CA 1
ATOM 2786 C C . PRO B 1 7 ? 11.906 -2.285 12.102 1 90.31 7 PRO B C 1
ATOM 2788 O O . PRO B 1 7 ? 11.93 -1.646 11.047 1 90.31 7 PRO B O 1
ATOM 2791 N N . TRP B 1 8 ? 12.281 -3.477 12.125 1 82.94 8 TRP B N 1
ATOM 2792 C CA . TRP B 1 8 ? 12.93 -4.156 11.016 1 82.94 8 TRP B CA 1
ATOM 2793 C C . TRP B 1 8 ? 12.023 -4.203 9.789 1 82.94 8 TRP B C 1
ATOM 2795 O O . TRP B 1 8 ? 12.5 -4.199 8.656 1 82.94 8 TRP B O 1
ATOM 2805 N N . TYR B 1 9 ? 10.695 -4.152 9.961 1 82.69 9 TYR B N 1
ATOM 2806 C CA . TYR B 1 9 ? 9.758 -4.281 8.852 1 82.69 9 TYR B CA 1
ATOM 2807 C C . TYR B 1 9 ? 9.359 -2.908 8.32 1 82.69 9 TYR B C 1
ATOM 2809 O O . TYR B 1 9 ? 8.539 -2.807 7.402 1 82.69 9 TYR B O 1
ATOM 2817 N N . PHE B 1 10 ? 9.875 -1.859 8.875 1 89.06 10 PHE B N 1
ATOM 2818 C CA . PHE B 1 10 ? 9.594 -0.495 8.445 1 89.06 10 PHE B CA 1
ATOM 2819 C C . PHE B 1 10 ? 10.883 0.282 8.227 1 89.06 10 PHE B C 1
ATOM 2821 O O . PHE B 1 10 ? 10.961 1.473 8.539 1 89.06 10 PHE B O 1
ATOM 2828 N N . GLN B 1 11 ? 11.898 -0.357 7.652 1 90.25 11 GLN B N 1
ATOM 2829 C CA . GLN B 1 11 ? 13.195 0.275 7.418 1 90.25 11 GLN B CA 1
ATOM 2830 C C . GLN B 1 11 ? 13.227 0.984 6.066 1 90.25 11 GLN B C 1
ATOM 2832 O O . GLN B 1 11 ? 14.195 1.683 5.75 1 90.25 11 GLN B O 1
ATOM 2837 N N . ASP B 1 12 ? 12.172 0.875 5.258 1 91.44 12 ASP B N 1
ATOM 2838 C CA . ASP B 1 12 ? 11.977 1.584 3.998 1 91.44 12 ASP B CA 1
ATOM 2839 C C . ASP B 1 12 ? 10.883 2.641 4.125 1 91.44 12 ASP B C 1
ATOM 2841 O O . ASP B 1 12 ? 9.758 2.334 4.523 1 91.44 12 ASP B O 1
ATOM 2845 N N . GLY B 1 13 ? 11.258 3.787 3.727 1 94.31 13 GLY B N 1
ATOM 2846 C CA . GLY B 1 13 ? 10.359 4.91 3.924 1 94.31 13 GLY B CA 1
ATOM 2847 C C . GLY B 1 13 ? 9.047 4.762 3.17 1 94.31 13 GLY B C 1
ATOM 2848 O O . GLY B 1 13 ? 7.988 5.145 3.672 1 94.31 13 GLY B O 1
ATOM 2849 N N . PHE B 1 14 ? 9.109 4.266 1.987 1 93.19 14 PHE B N 1
ATOM 2850 C CA . PHE B 1 14 ? 7.902 4.055 1.2 1 93.19 14 PHE B CA 1
ATOM 2851 C C . PHE B 1 14 ? 7.012 3.002 1.849 1 93.19 14 PHE B C 1
ATOM 2853 O O . PHE B 1 14 ? 5.805 3.209 1.996 1 93.19 14 PHE B O 1
ATOM 2860 N N . VAL B 1 15 ? 7.59 1.891 2.262 1 91.94 15 VAL B N 1
ATOM 2861 C CA . VAL B 1 15 ? 6.852 0.8 2.891 1 91.94 15 VAL B CA 1
ATOM 2862 C C . VAL B 1 15 ? 6.191 1.295 4.176 1 91.94 15 VAL B C 1
ATOM 2864 O O . VAL B 1 15 ? 5.004 1.065 4.398 1 91.94 15 VAL B O 1
ATOM 2867 N N . GLN B 1 16 ? 6.957 1.954 4.977 1 94.62 16 GLN B N 1
ATOM 2868 C CA . GLN B 1 16 ? 6.395 2.453 6.227 1 94.62 16 GLN B CA 1
ATOM 2869 C C . GLN B 1 16 ? 5.242 3.422 5.965 1 94.62 16 GLN B C 1
ATOM 2871 O O . GLN B 1 16 ? 4.195 3.334 6.605 1 94.62 16 GLN B O 1
ATOM 2876 N N . THR B 1 17 ? 5.43 4.316 4.969 1 96.12 17 THR B N 1
ATOM 2877 C CA . THR B 1 17 ? 4.426 5.332 4.664 1 96.12 17 THR B CA 1
ATOM 2878 C C . THR B 1 17 ? 3.113 4.68 4.234 1 96.12 17 THR B C 1
ATOM 2880 O O . THR B 1 17 ? 2.057 4.977 4.797 1 96.12 17 THR B O 1
ATOM 2883 N N . ILE B 1 18 ? 3.17 3.791 3.373 1 93.31 18 ILE B N 1
ATOM 2884 C CA . ILE B 1 18 ? 1.963 3.225 2.781 1 93.31 18 ILE B CA 1
ATOM 2885 C C . ILE B 1 18 ? 1.321 2.244 3.76 1 93.31 18 ILE B C 1
ATOM 2887 O O . ILE B 1 18 ? 0.113 2.299 4 1 93.31 18 ILE B O 1
ATOM 2891 N N . ALA B 1 19 ? 2.09 1.336 4.332 1 93 19 ALA B N 1
ATOM 2892 C CA . ALA B 1 19 ? 1.542 0.322 5.23 1 93 19 ALA B CA 1
ATOM 2893 C C . ALA B 1 19 ? 0.906 0.962 6.461 1 93 19 ALA B C 1
ATOM 2895 O O . ALA B 1 19 ? -0.208 0.602 6.848 1 93 19 ALA B O 1
ATOM 2896 N N . VAL B 1 20 ? 1.554 1.902 7.016 1 94.38 20 VAL B N 1
ATOM 2897 C CA . VAL B 1 20 ? 1.05 2.551 8.219 1 94.38 20 VAL B CA 1
ATOM 2898 C C . VAL B 1 20 ? -0.215 3.34 7.891 1 94.38 20 VAL B C 1
ATOM 2900 O O . VAL B 1 20 ? -1.203 3.277 8.625 1 94.38 20 VAL B O 1
ATOM 2903 N N . SER B 1 21 ? -0.188 4.078 6.809 1 94.06 21 SER B N 1
ATOM 2904 C CA . SER B 1 21 ? -1.354 4.859 6.406 1 94.06 21 SER B CA 1
ATOM 2905 C C . SER B 1 21 ? -2.564 3.963 6.176 1 94.06 21 SER B C 1
ATOM 2907 O O . SER B 1 21 ? -3.666 4.262 6.641 1 94.06 21 SER B O 1
ATOM 2909 N N . LEU B 1 22 ? -2.398 2.867 5.504 1 92.12 22 LEU B N 1
ATOM 2910 C CA . LEU B 1 22 ? -3.502 1.969 5.188 1 92.12 22 LEU B CA 1
ATOM 2911 C C . LEU B 1 22 ? -4.051 1.31 6.449 1 92.12 22 LEU B C 1
ATOM 2913 O O . LEU B 1 22 ? -5.266 1.241 6.641 1 92.12 22 LEU B O 1
ATOM 2917 N N . LEU B 1 23 ? -3.207 0.855 7.324 1 92.38 23 LEU B N 1
ATOM 2918 C CA . LEU B 1 23 ? -3.617 0.138 8.523 1 92.38 23 LEU B CA 1
ATOM 2919 C C . LEU B 1 23 ? -4.352 1.066 9.484 1 92.38 23 LEU B C 1
ATOM 2921 O O . LEU B 1 23 ? -5.441 0.74 9.961 1 92.38 23 LEU B O 1
ATOM 2925 N N . HIS B 1 24 ? -3.805 2.186 9.719 1 95.25 24 HIS B N 1
ATOM 2926 C CA . HIS B 1 24 ? -4.398 3.09 10.695 1 95.25 24 HIS B CA 1
ATOM 2927 C C . HIS B 1 24 ? -5.645 3.764 10.133 1 95.25 24 HIS B C 1
ATOM 2929 O O . HIS B 1 24 ? -6.609 4.008 10.867 1 95.25 24 HIS B O 1
ATOM 2935 N N . SER B 1 25 ? -5.617 4.121 8.859 1 93.75 25 SER B N 1
ATOM 2936 C CA . SER B 1 25 ? -6.809 4.723 8.258 1 93.75 25 SER B CA 1
ATOM 2937 C C . SER B 1 25 ? -7.98 3.744 8.258 1 93.75 25 SER B C 1
ATOM 2939 O O . SER B 1 25 ? -9.117 4.129 8.547 1 93.75 25 SER B O 1
ATOM 2941 N N . ASN B 1 26 ? -7.676 2.486 7.977 1 91.12 26 ASN B N 1
ATOM 2942 C CA . ASN B 1 26 ? -8.719 1.471 7.98 1 91.12 26 ASN B CA 1
ATOM 2943 C C . ASN B 1 26 ? -9.281 1.249 9.383 1 91.12 26 ASN B C 1
ATOM 2945 O O . ASN B 1 26 ? -10.492 1.167 9.57 1 91.12 26 ASN B O 1
ATOM 2949 N N . ALA B 1 27 ? -8.453 1.13 10.312 1 93.56 27 ALA B N 1
ATOM 2950 C CA . ALA B 1 27 ? -8.891 0.954 11.695 1 93.56 27 ALA B CA 1
ATOM 2951 C C . ALA B 1 27 ? -9.711 2.15 12.172 1 93.56 27 ALA B C 1
ATOM 2953 O O . ALA B 1 27 ? -10.727 1.985 12.852 1 93.56 27 ALA B O 1
ATOM 2954 N N . TRP B 1 28 ? -9.289 3.301 11.742 1 95.25 28 TRP B N 1
ATOM 2955 C CA . TRP B 1 28 ? -9.961 4.523 12.156 1 95.25 28 TRP B CA 1
ATOM 2956 C C . TRP B 1 28 ? -11.336 4.633 11.508 1 95.25 28 TRP B C 1
ATOM 2958 O O . TRP B 1 28 ? -12.289 5.113 12.133 1 95.25 28 TRP B O 1
ATOM 2968 N N . GLN B 1 29 ? -11.391 4.293 10.312 1 91.69 29 GLN B N 1
ATOM 2969 C CA . GLN B 1 29 ? -12.672 4.316 9.617 1 91.69 29 GLN B CA 1
ATOM 2970 C C . GLN B 1 29 ? -13.672 3.373 10.281 1 91.69 29 GLN B C 1
ATOM 2972 O O . GLN B 1 29 ? -14.867 3.68 10.359 1 91.69 29 GLN B O 1
ATOM 2977 N N . GLN B 1 30 ? -13.164 2.275 10.773 1 90.38 30 GLN B N 1
ATOM 2978 C CA . GLN B 1 30 ? -14.023 1.238 11.336 1 90.38 30 GLN B CA 1
ATOM 2979 C C . GLN B 1 30 ? -14.367 1.542 12.789 1 90.38 30 GLN B C 1
ATOM 2981 O O . GLN B 1 30 ? -15.5 1.308 13.227 1 90.38 30 GLN B O 1
ATOM 2986 N N . TYR B 1 31 ? -13.367 2.15 13.516 1 94 31 TYR B N 1
ATOM 2987 C CA . TYR B 1 31 ? -13.555 2.18 14.969 1 94 31 TYR B CA 1
ATOM 2988 C C . TYR B 1 31 ? -13.477 3.607 15.5 1 94 31 TYR B C 1
ATOM 2990 O O . TYR B 1 31 ? -13.773 3.857 16.672 1 94 31 TYR B O 1
ATOM 2998 N N . GLY B 1 32 ? -13.023 4.547 14.656 1 94.19 32 GLY B N 1
ATOM 2999 C CA . GLY B 1 32 ? -12.844 5.91 15.133 1 94.19 32 GLY B CA 1
ATOM 3000 C C . GLY B 1 32 ? -11.953 5.996 16.359 1 94.19 32 GLY B C 1
ATOM 3001 O O . GLY B 1 32 ? -10.867 5.422 16.391 1 94.19 32 GLY B O 1
ATOM 3002 N N . GLU B 1 33 ? -12.406 6.746 17.328 1 94.5 33 GLU B N 1
ATOM 3003 C CA . GLU B 1 33 ? -11.648 6.98 18.547 1 94.5 33 GLU B CA 1
ATOM 3004 C C . GLU B 1 33 ? -11.469 5.695 19.344 1 94.5 33 GLU B C 1
ATOM 3006 O O . GLU B 1 33 ? -10.641 5.629 20.25 1 94.5 33 GLU B O 1
ATOM 3011 N N . ARG B 1 34 ? -12.109 4.629 18.984 1 94.25 34 ARG B N 1
ATOM 3012 C CA . ARG B 1 34 ? -12 3.344 19.672 1 94.25 34 ARG B CA 1
ATOM 3013 C C . ARG B 1 34 ? -11.07 2.398 18.922 1 94.25 34 ARG B C 1
ATOM 3015 O O . ARG B 1 34 ? -11.055 1.194 19.172 1 94.25 34 ARG B O 1
ATOM 3022 N N . SER B 1 35 ? -10.383 3.004 17.969 1 95.56 35 SER B N 1
ATOM 3023 C CA . SER B 1 35 ? -9.438 2.191 17.219 1 95.56 35 SER B CA 1
ATOM 3024 C C . SER B 1 35 ? -8.5 1.429 18.141 1 95.56 35 SER B C 1
ATOM 3026 O O . SER B 1 35 ? -7.91 2.016 19.062 1 95.56 35 SER B O 1
ATOM 3028 N N . PRO B 1 36 ? -8.297 0.111 17.875 1 92.81 36 PRO B N 1
ATOM 3029 C CA . PRO B 1 36 ? -7.371 -0.661 18.719 1 92.81 36 PRO B CA 1
ATOM 3030 C C . PRO B 1 36 ? -5.91 -0.275 18.484 1 92.81 36 PRO B C 1
ATOM 3032 O O . PRO B 1 36 ? -5.035 -0.679 19.266 1 92.81 36 PRO B O 1
ATOM 3035 N N . LEU B 1 37 ? -5.676 0.507 17.438 1 94.06 37 LEU B N 1
ATOM 3036 C CA . LEU B 1 37 ? -4.305 0.895 17.125 1 94.06 37 LEU B CA 1
ATOM 3037 C C . LEU B 1 37 ? -3.963 2.24 17.75 1 94.06 37 LEU B C 1
ATOM 3039 O O . LEU B 1 37 ? -2.818 2.693 17.672 1 94.06 37 LEU B O 1
ATOM 3043 N N . ALA B 1 38 ? -5.008 2.855 18.297 1 96.06 38 ALA B N 1
ATOM 3044 C CA . ALA B 1 38 ? -4.789 4.125 18.984 1 96.06 38 ALA B CA 1
ATOM 3045 C C . ALA B 1 38 ? -4.055 3.918 20.312 1 96.06 38 ALA B C 1
ATOM 3047 O O . ALA B 1 38 ? -4.0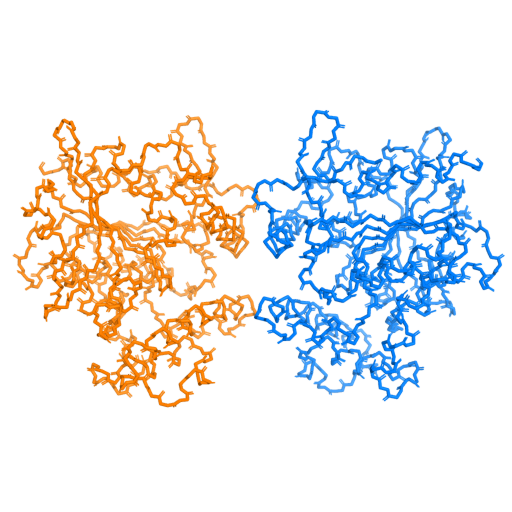78 2.822 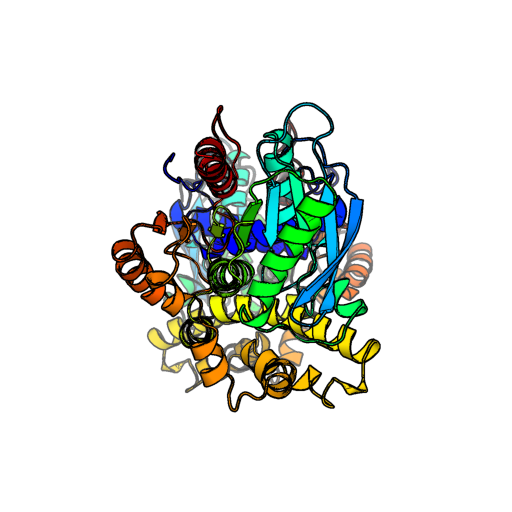20.875 1 96.06 38 ALA B O 1
ATOM 3048 N N . PRO B 1 39 ? -3.244 4.996 20.75 1 95.56 39 PRO B N 1
ATOM 3049 C CA . PRO B 1 39 ? -2.73 4.895 22.109 1 95.56 39 PRO B CA 1
ATOM 3050 C C . PRO B 1 39 ? -3.82 4.562 23.125 1 95.56 39 PRO B C 1
ATOM 3052 O O . PRO B 1 39 ? -4.922 5.109 23.062 1 95.56 39 PRO B O 1
ATOM 3055 N N . PRO B 1 40 ? -3.561 3.596 24.016 1 94.62 40 PRO B N 1
ATOM 3056 C CA . PRO B 1 40 ? -4.57 3.191 25 1 94.62 40 PRO B CA 1
ATOM 3057 C C . PRO B 1 40 ? -4.758 4.219 26.109 1 94.62 40 PRO B C 1
ATOM 3059 O O . PRO B 1 40 ? -4.484 3.93 27.281 1 94.62 40 PRO B O 1
ATOM 3062 N N . LEU B 1 41 ? -5.16 5.34 25.75 1 97.19 41 LEU B N 1
ATOM 3063 C CA . LEU B 1 41 ? -5.387 6.496 26.609 1 97.19 41 LEU B CA 1
ATOM 3064 C C . LEU B 1 41 ? -6.805 7.027 26.438 1 97.19 41 LEU B C 1
ATOM 3066 O O . LEU B 1 41 ? -7.465 6.746 25.438 1 97.19 41 LEU B O 1
ATOM 3070 N N . PRO B 1 42 ? -7.281 7.715 27.406 1 94.69 42 PRO B N 1
ATOM 3071 C CA . PRO B 1 42 ? -8.656 8.219 27.312 1 94.69 42 PRO B CA 1
ATOM 3072 C C . PRO B 1 42 ? -8.852 9.211 26.172 1 94.69 42 PRO B C 1
ATOM 3074 O O . PRO B 1 42 ? -7.949 10 25.875 1 94.69 42 PRO B O 1
ATOM 3077 N N . VAL B 1 43 ? -10.062 9.195 25.625 1 97.38 43 VAL B N 1
ATOM 3078 C CA . VAL B 1 43 ? -10.469 10.156 24.594 1 97.38 43 VAL B CA 1
ATOM 3079 C C . VAL B 1 43 ? -10.75 11.516 25.25 1 97.38 43 VAL B C 1
ATOM 3081 O O . VAL B 1 43 ? -11.461 11.586 26.25 1 97.38 43 VAL B O 1
ATOM 3084 N N . PRO B 1 44 ? -10.133 12.594 24.719 1 98.12 44 PRO B N 1
ATOM 3085 C CA . PRO B 1 44 ? -10.461 13.898 25.281 1 98.12 44 PRO B CA 1
ATOM 3086 C C . PRO B 1 44 ? -11.961 14.203 25.219 1 98.12 44 PRO B C 1
ATOM 3088 O O . PRO B 1 44 ? -12.625 13.859 24.25 1 98.12 44 PRO B O 1
ATOM 3091 N N . PRO B 1 45 ? -12.523 14.805 26.281 1 98.19 45 PRO B N 1
ATOM 3092 C CA . PRO B 1 45 ? -13.93 15.219 26.25 1 98.19 45 PRO B CA 1
ATOM 3093 C C . PRO B 1 45 ? -14.156 16.422 25.328 1 98.19 45 PRO B C 1
ATOM 3095 O O . PRO B 1 45 ? -14.281 17.547 25.812 1 98.19 45 PRO B O 1
ATOM 3098 N N . TRP B 1 46 ? -14.359 16.188 24.094 1 98.44 46 TRP B N 1
ATOM 3099 C CA . TRP B 1 46 ? -14.367 17.188 23.031 1 98.44 46 TRP B CA 1
ATOM 3100 C C . TRP B 1 46 ? -15.586 18.094 23.156 1 98.44 46 TRP B C 1
ATOM 3102 O O . TRP B 1 46 ? -16.688 17.641 23.469 1 98.44 46 TRP B O 1
ATOM 3112 N N . GLN B 1 47 ? -15.367 19.281 22.922 1 98.5 47 GLN B N 1
ATOM 3113 C CA . GLN B 1 47 ? -16.406 20.281 22.656 1 98.5 47 GLN B CA 1
ATOM 3114 C C . GLN B 1 47 ? -16.234 20.906 21.281 1 98.5 47 GLN B C 1
ATOM 3116 O O . GLN B 1 47 ? -15.141 21.344 20.922 1 98.5 47 GLN B O 1
ATOM 3121 N N . GLU B 1 48 ? -17.312 20.906 20.516 1 98.5 48 GLU B N 1
ATOM 3122 C CA . GLU B 1 48 ? -17.266 21.484 19.172 1 98.5 48 GLU B CA 1
ATOM 3123 C C . GLU B 1 48 ? -17.344 23 19.219 1 98.5 48 GLU B C 1
ATOM 3125 O O . GLU B 1 48 ? -17.984 23.578 20.094 1 98.5 48 GLU B O 1
ATOM 3130 N N . HIS B 1 49 ? -16.641 23.625 18.312 1 98.75 49 HIS B N 1
ATOM 3131 C CA . HIS B 1 49 ? -16.641 25.078 18.234 1 98.75 49 HIS B CA 1
ATOM 3132 C C . HIS B 1 49 ? -16.297 25.562 16.828 1 98.75 49 HIS B C 1
ATOM 3134 O O . HIS B 1 49 ? -15.547 24.891 16.109 1 98.75 49 HIS B O 1
ATOM 3140 N N . VAL B 1 50 ? -16.891 26.641 16.391 1 98.88 50 VAL B N 1
ATOM 3141 C CA . VAL B 1 50 ? -16.484 27.312 15.156 1 98.88 50 VAL B CA 1
ATOM 3142 C C . VAL B 1 50 ? -15.648 28.547 15.492 1 98.88 50 VAL B C 1
ATOM 3144 O O . VAL B 1 50 ? -16.156 29.516 16.047 1 98.88 50 VAL B O 1
ATOM 3147 N N . PHE B 1 51 ? -14.391 28.516 15.219 1 98.88 51 PHE B N 1
ATOM 3148 C CA . PHE B 1 51 ? -13.484 29.641 15.406 1 98.88 51 PHE B CA 1
ATOM 3149 C C . PHE B 1 51 ? -13.578 30.609 14.234 1 98.88 51 PHE B C 1
ATOM 3151 O O . PHE B 1 51 ? -14.125 30.281 13.188 1 98.88 51 PHE B O 1
ATOM 3158 N N . ALA B 1 52 ? -13.07 31.797 14.445 1 98.75 52 ALA B N 1
ATOM 3159 C CA . ALA B 1 52 ? -12.906 32.781 13.375 1 98.75 52 ALA B CA 1
ATOM 3160 C C . ALA B 1 52 ? -11.438 32.938 13 1 98.75 52 ALA B C 1
ATOM 3162 O O . ALA B 1 52 ? -10.609 33.312 13.844 1 98.75 52 ALA B O 1
ATOM 3163 N N . GLY B 1 53 ? -11.156 32.656 11.773 1 98.44 53 GLY B N 1
ATOM 3164 C CA . GLY B 1 53 ? -9.789 32.781 11.289 1 98.44 53 GLY B CA 1
ATOM 3165 C C . GLY B 1 53 ? -9.492 34.125 10.688 1 98.44 53 GLY B C 1
ATOM 3166 O O . GLY B 1 53 ? -10.156 35.125 11.016 1 98.44 53 GLY B O 1
ATOM 3167 N N . ALA B 1 54 ? -8.367 34.156 9.945 1 98.12 54 ALA B N 1
ATOM 3168 C CA . ALA B 1 54 ? -8 35.375 9.227 1 98.12 54 ALA B CA 1
ATOM 3169 C C . ALA B 1 54 ? -9.164 35.844 8.375 1 98.12 54 ALA B C 1
ATOM 3171 O O . ALA B 1 54 ? -9.844 35.062 7.715 1 98.12 54 ALA B O 1
ATOM 3172 N N . GLU B 1 55 ? -9.43 37.156 8.484 1 96.94 55 GLU B N 1
ATOM 3173 C CA . GLU B 1 55 ? -10.484 37.812 7.738 1 96.94 55 GLU B CA 1
ATOM 3174 C C . GLU B 1 55 ? -11.859 37.281 8.102 1 96.94 55 GLU B C 1
ATOM 3176 O O . GLU B 1 55 ? -12.781 37.312 7.289 1 96.94 55 GLU B O 1
ATOM 3181 N N . GLY B 1 56 ? -11.93 36.625 9.195 1 97.88 56 GLY B N 1
ATOM 3182 C CA . GLY B 1 56 ? -13.211 36.219 9.734 1 97.88 56 GLY B CA 1
ATOM 3183 C C . GLY B 1 56 ? -13.688 34.875 9.172 1 97.88 56 GLY B C 1
ATOM 3184 O O . GLY B 1 56 ? -14.82 34.469 9.422 1 97.88 56 GLY B O 1
ATOM 3185 N N . VAL B 1 57 ? -12.891 34.188 8.43 1 98.12 57 VAL B N 1
ATOM 3186 C CA . VAL B 1 57 ? -13.281 32.875 7.867 1 98.12 57 VAL B CA 1
ATOM 3187 C C . VAL B 1 57 ? -13.641 31.922 8.992 1 98.12 57 VAL B C 1
ATOM 3189 O O . VAL B 1 57 ? -12.883 31.75 9.945 1 98.12 57 VAL B O 1
ATOM 3192 N N . PRO B 1 58 ? -14.836 31.328 8.891 1 98.81 58 PRO B N 1
ATOM 3193 C CA . PRO B 1 58 ? -15.195 30.359 9.93 1 98.81 58 PRO B CA 1
ATOM 3194 C C . PRO B 1 58 ? -14.375 29.062 9.844 1 98.81 58 PRO B C 1
ATOM 3196 O O . PRO B 1 58 ? -14.164 28.531 8.75 1 98.81 58 PRO B O 1
ATOM 3199 N N . ILE B 1 59 ? -13.867 28.641 10.977 1 98.81 59 ILE B N 1
ATOM 3200 C CA . ILE B 1 59 ? -13.055 27.438 11.078 1 98.81 59 ILE B CA 1
ATOM 3201 C C . ILE B 1 59 ? -13.68 26.469 12.078 1 98.81 59 ILE B C 1
ATOM 3203 O O . ILE B 1 59 ? -13.664 26.719 13.289 1 98.81 59 ILE B O 1
ATOM 3207 N N . ALA B 1 60 ? -14.188 25.344 11.594 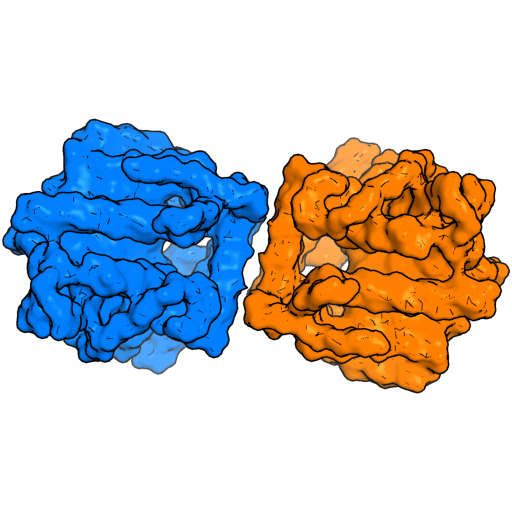1 98.88 60 ALA B N 1
ATOM 3208 C CA . ALA B 1 60 ? -14.781 24.328 12.461 1 98.88 60 ALA B CA 1
ATOM 3209 C C . ALA B 1 60 ? -13.703 23.531 13.195 1 98.88 60 ALA B C 1
ATOM 3211 O O . ALA B 1 60 ? -12.727 23.094 12.578 1 98.88 60 ALA B O 1
ATOM 3212 N N . GLY B 1 61 ? -13.859 23.438 14.508 1 98.75 61 GLY B N 1
ATOM 3213 C CA . GLY B 1 61 ? -12.922 22.656 15.297 1 98.75 61 GLY B CA 1
ATOM 3214 C C . GLY B 1 61 ? -13.523 22.125 16.578 1 98.75 61 GLY B C 1
ATOM 3215 O O . GLY B 1 61 ? -14.742 22.125 16.75 1 98.75 61 GLY B O 1
ATOM 3216 N N . ARG B 1 62 ? -12.688 21.484 17.312 1 98.75 62 ARG B N 1
ATOM 3217 C CA . ARG B 1 62 ? -13.055 20.969 18.625 1 98.75 62 ARG B CA 1
ATOM 3218 C C . ARG B 1 62 ? -11.922 21.156 19.641 1 98.75 62 ARG B C 1
ATOM 3220 O O . ARG B 1 62 ? -10.758 21.25 19.25 1 98.75 62 ARG B O 1
ATOM 3227 N N . TYR B 1 63 ? -12.258 21.297 20.859 1 98.88 63 TYR B N 1
ATOM 3228 C CA . TYR B 1 63 ? -11.266 21.469 21.922 1 98.88 63 TYR B CA 1
ATOM 3229 C C . TYR B 1 63 ? -11.672 20.703 23.172 1 98.88 63 TYR B C 1
ATOM 3231 O O . TYR B 1 63 ? -12.836 20.312 23.312 1 98.88 63 TYR B O 1
ATOM 3239 N N . ALA B 1 64 ? -10.727 20.375 23.984 1 98.81 64 ALA B N 1
ATOM 3240 C CA . ALA B 1 64 ? -10.93 19.734 25.281 1 98.81 64 ALA B CA 1
ATOM 3241 C C . ALA B 1 64 ? -10.039 20.359 26.344 1 98.81 64 ALA B C 1
ATOM 3243 O O . ALA B 1 64 ? -8.836 20.531 26.141 1 98.81 64 ALA B O 1
ATOM 3244 N N . ARG B 1 65 ? -10.617 20.719 27.391 1 98.5 65 ARG B N 1
ATOM 3245 C CA . ARG B 1 65 ? -9.906 21.266 28.547 1 98.5 65 ARG B CA 1
ATOM 3246 C C . ARG B 1 65 ? -9.711 20.188 29.625 1 98.5 65 ARG B C 1
ATOM 3248 O O . ARG B 1 65 ? -10.555 19.312 29.781 1 98.5 65 ARG B O 1
ATOM 3255 N N . GLN B 1 66 ? -8.594 20.344 30.281 1 97.56 66 GLN B N 1
ATOM 3256 C CA . GLN B 1 66 ? -8.367 19.469 31.422 1 97.56 66 GLN B CA 1
ATOM 3257 C C . GLN B 1 66 ? -9.484 19.609 32.469 1 97.56 66 GLN B C 1
ATOM 3259 O O . GLN B 1 66 ? -9.961 20.719 32.719 1 97.56 66 GLN B O 1
ATOM 3264 N N . THR B 1 67 ? -9.898 18.516 33 1 92.25 67 THR B N 1
ATOM 3265 C CA . THR B 1 67 ? -10.992 18.516 33.969 1 92.25 67 THR B CA 1
ATOM 3266 C C . THR B 1 67 ? -10.445 18.578 35.375 1 92.25 67 THR B C 1
ATOM 3268 O O . THR B 1 67 ? -11.18 18.891 36.344 1 92.25 67 THR B O 1
ATOM 3271 N N . ALA B 1 68 ? -9.266 18.219 35.5 1 89.06 68 ALA B N 1
ATOM 3272 C CA . ALA B 1 68 ? -8.648 18.234 36.812 1 89.06 68 ALA B CA 1
ATOM 3273 C C . ALA B 1 68 ? -7.219 18.766 36.75 1 89.06 68 ALA B C 1
ATOM 3275 O O . ALA B 1 68 ? -6.492 18.469 35.812 1 89.06 68 ALA B O 1
ATOM 3276 N N . GLY B 1 69 ? -6.871 19.5 37.75 1 87.62 69 GLY B N 1
ATOM 3277 C CA . GLY B 1 69 ? -5.508 20 37.844 1 87.62 69 GLY B CA 1
ATOM 3278 C C . GLY B 1 69 ? -5.254 21.203 36.969 1 87.62 69 GLY B C 1
ATOM 3279 O O . GLY B 1 69 ? -6.148 21.656 36.25 1 87.62 69 GLY B O 1
ATOM 3280 N N . ARG B 1 70 ? -4.07 21.781 37.156 1 91.44 70 ARG B N 1
ATOM 3281 C CA . ARG B 1 70 ? -3.662 22.891 36.344 1 91.44 70 ARG B CA 1
ATOM 3282 C C . ARG B 1 70 ? -3.061 22.406 35.031 1 91.44 70 ARG B C 1
ATOM 3284 O O . ARG B 1 70 ? -2.047 21.703 35 1 91.44 70 ARG B O 1
ATOM 3291 N N . PRO B 1 71 ? -3.656 22.828 33.906 1 96.69 71 PRO B N 1
ATOM 3292 C CA . PRO B 1 71 ? -3.117 22.375 32.625 1 96.69 71 PRO B CA 1
ATOM 3293 C C . PRO B 1 71 ? -1.731 22.938 32.344 1 96.69 71 PRO B C 1
ATOM 3295 O O . PRO B 1 71 ? -1.421 24.062 32.75 1 96.69 71 PRO B O 1
ATOM 3298 N N . ARG B 1 72 ? -0.96 22.219 31.594 1 97.25 72 ARG B N 1
ATOM 3299 C CA . ARG B 1 72 ? 0.399 22.609 31.234 1 97.25 72 ARG B CA 1
ATOM 3300 C C . ARG B 1 72 ? 0.393 23.656 30.125 1 97.25 72 ARG B C 1
ATOM 3302 O O . ARG B 1 72 ? 1.331 24.438 30.016 1 97.25 72 ARG B O 1
ATOM 3309 N N . GLY B 1 73 ? -0.581 23.688 29.406 1 98.19 73 GLY B N 1
ATOM 3310 C CA . GLY B 1 73 ? -0.761 24.516 28.219 1 98.19 73 GLY B CA 1
ATOM 3311 C C . GLY B 1 73 ? -1.781 23.938 27.25 1 98.19 73 GLY B C 1
ATOM 3312 O O . GLY B 1 73 ? -2.594 23.094 27.625 1 98.19 73 GLY B O 1
ATOM 3313 N N . THR B 1 74 ? -1.785 24.469 26.078 1 98.75 74 THR B N 1
ATOM 3314 C CA . THR B 1 74 ? -2.721 24.031 25.047 1 98.75 74 THR B CA 1
ATOM 3315 C C . THR B 1 74 ? -1.974 23.578 23.797 1 98.75 74 THR B C 1
ATOM 3317 O O . THR B 1 74 ? -1.106 24.281 23.297 1 98.75 74 THR B O 1
ATOM 3320 N N . LEU B 1 75 ? -2.254 22.375 23.359 1 98.88 75 LEU B N 1
ATOM 3321 C CA . LEU B 1 75 ? -1.702 21.875 22.109 1 98.88 75 LEU B CA 1
ATOM 3322 C C . LEU B 1 75 ? -2.723 22 20.984 1 98.88 75 LEU B C 1
ATOM 3324 O O . LEU B 1 75 ? -3.861 21.547 21.109 1 98.88 75 LEU B O 1
ATOM 3328 N N . ILE B 1 76 ? -2.338 22.641 19.875 1 98.94 76 ILE B N 1
ATOM 3329 C CA . ILE B 1 76 ? -3.184 22.812 18.703 1 98.94 76 ILE B CA 1
ATOM 3330 C C . ILE B 1 76 ? -2.646 21.969 17.547 1 98.94 76 ILE B C 1
ATOM 3332 O O . ILE B 1 76 ? -1.529 22.188 17.078 1 98.94 76 ILE B O 1
ATOM 3336 N N . GLY B 1 77 ? -3.449 21.062 17.062 1 98.81 77 GLY B N 1
ATOM 3337 C CA . GLY B 1 77 ? -2.992 20.125 16.062 1 98.81 77 GLY B CA 1
ATOM 3338 C C . GLY B 1 77 ? -3.572 20.391 14.68 1 98.81 77 GLY B C 1
ATOM 3339 O O . GLY B 1 77 ? -4.777 20.609 14.547 1 98.81 77 GLY B O 1
ATOM 3340 N N . CYS B 1 78 ? -2.721 20.344 13.68 1 98.62 78 CYS B N 1
ATOM 3341 C CA . CYS B 1 78 ? -3.094 20.547 12.281 1 98.62 78 CYS B CA 1
ATOM 3342 C C . CYS B 1 78 ? -2.682 19.344 11.43 1 98.62 78 CYS B C 1
ATOM 3344 O O . CYS B 1 78 ? -1.502 19 11.375 1 98.62 78 CYS B O 1
ATOM 3346 N N . TYR B 1 79 ? -3.676 18.734 10.742 1 98.06 79 TYR B N 1
ATOM 3347 C CA . TYR B 1 79 ? -3.371 17.578 9.906 1 98.06 79 TYR B CA 1
ATOM 3348 C C . TYR B 1 79 ? -2.932 18 8.516 1 98.06 79 TYR B C 1
ATOM 3350 O O . TYR B 1 79 ? -2.795 19.203 8.242 1 98.06 79 TYR B O 1
ATOM 3358 N N . GLY B 1 80 ? -2.635 17.062 7.602 1 96.75 80 GLY B N 1
ATOM 3359 C CA . GLY B 1 80 ? -1.98 17.312 6.328 1 96.75 80 GLY B CA 1
ATOM 3360 C C . GLY B 1 80 ? -2.945 17.703 5.227 1 96.75 80 GLY B C 1
ATOM 3361 O O . GLY B 1 80 ? -4.062 18.141 5.504 1 96.75 80 GLY B O 1
ATOM 3362 N N . ILE B 1 81 ? -2.617 17.531 3.969 1 93 81 ILE B N 1
ATOM 3363 C CA . ILE B 1 81 ? -3.189 18.188 2.797 1 93 81 ILE B CA 1
ATOM 3364 C C . ILE B 1 81 ? -4.559 17.594 2.486 1 93 81 ILE B C 1
ATOM 3366 O O . ILE B 1 81 ? -5.395 18.234 1.849 1 93 81 ILE B O 1
ATOM 3370 N N . VAL B 1 82 ? -4.773 16.359 2.879 1 90.31 82 VAL B N 1
ATOM 3371 C CA . VAL B 1 82 ? -6.031 15.766 2.445 1 90.31 82 VAL B CA 1
ATOM 3372 C C . VAL B 1 82 ? -6.812 15.258 3.658 1 90.31 82 VAL B C 1
ATOM 3374 O O . VAL B 1 82 ? -6.238 15.055 4.73 1 90.31 82 VAL B O 1
ATOM 3377 N N . GLY B 1 83 ? -8.156 15.242 3.412 1 91.75 83 GLY B N 1
ATOM 3378 C CA . GLY B 1 83 ? -9.008 14.625 4.418 1 91.75 83 GLY B CA 1
ATOM 3379 C C . GLY B 1 83 ? -9.766 15.641 5.258 1 91.75 83 GLY B C 1
ATOM 3380 O O . GLY B 1 83 ? -10.094 16.719 4.777 1 91.75 83 GLY B O 1
ATOM 3381 N N . SER B 1 84 ? -10.219 15.18 6.375 1 96.5 84 SER B N 1
ATOM 3382 C CA . SER B 1 84 ? -10.977 15.938 7.371 1 96.5 84 SER B CA 1
ATOM 3383 C C . SER B 1 84 ? -10.523 15.594 8.789 1 96.5 84 SER B C 1
ATOM 3385 O O . SER B 1 84 ? -9.82 14.602 9 1 96.5 84 SER B O 1
ATOM 3387 N N . LEU B 1 85 ? -10.883 16.516 9.609 1 97.5 85 LEU B N 1
ATOM 3388 C CA . LEU B 1 85 ? -10.578 16.266 11.016 1 97.5 85 LEU B CA 1
ATOM 3389 C C . LEU B 1 85 ? -11.125 14.914 11.461 1 97.5 85 LEU B C 1
ATOM 3391 O O . LEU B 1 85 ? -10.453 14.172 12.172 1 97.5 85 LEU B O 1
ATOM 3395 N N . GLU B 1 86 ? -12.266 14.547 10.969 1 95.19 86 GLU B N 1
ATOM 3396 C CA . GLU B 1 86 ? -12.914 13.297 11.336 1 95.19 86 GLU B CA 1
ATOM 3397 C C . GLU B 1 86 ? -12.078 12.086 10.914 1 95.19 86 GLU B C 1
ATOM 3399 O O . GLU B 1 86 ? -12.055 11.07 11.609 1 95.19 86 GLU B O 1
ATOM 3404 N N . GLY B 1 87 ? -11.445 12.234 9.867 1 95.12 87 GLY B N 1
ATOM 3405 C CA . GLY B 1 87 ? -10.688 11.117 9.336 1 95.12 87 GLY B CA 1
ATOM 3406 C C . GLY B 1 87 ? -9.219 11.164 9.711 1 95.12 87 GLY B C 1
ATOM 3407 O O . GLY B 1 87 ? -8.438 10.297 9.305 1 95.12 87 GLY B O 1
ATOM 3408 N N . SER B 1 88 ? -8.773 12.102 10.492 1 96.81 88 SER B N 1
ATOM 3409 C CA . SER B 1 88 ? -7.355 12.344 10.758 1 96.81 88 SER B CA 1
ATOM 3410 C C . SER B 1 88 ? -6.914 11.648 12.047 1 96.81 88 SER B C 1
ATOM 3412 O O . SER B 1 88 ? -6.773 12.297 13.086 1 96.81 88 SER B O 1
ATOM 3414 N N . TRP B 1 89 ? -6.574 10.359 11.922 1 97.12 89 TRP B N 1
ATOM 3415 C CA . TRP B 1 89 ? -6.266 9.523 13.078 1 97.12 89 TRP B CA 1
ATOM 3416 C C . TRP B 1 89 ? -5.035 10.047 13.812 1 97.12 89 TRP B C 1
ATOM 3418 O O . TRP B 1 89 ? -4.98 10.016 15.047 1 97.12 89 TRP B O 1
ATOM 3428 N N . TYR B 1 90 ? -4.055 10.57 13.07 1 97.69 90 TYR B N 1
ATOM 3429 C CA . TYR B 1 90 ? -2.748 10.867 13.648 1 97.69 90 TYR B CA 1
ATOM 3430 C C . TYR B 1 90 ? -2.834 12.039 14.617 1 97.69 90 TYR B C 1
ATOM 3432 O O . TYR B 1 90 ? -2.254 12 15.711 1 97.69 90 TYR B O 1
ATOM 3440 N N . VAL B 1 91 ? -3.578 13.094 14.258 1 98.19 91 VAL B N 1
ATOM 3441 C CA . VAL B 1 91 ? -3.697 14.242 15.156 1 98.19 91 VAL B CA 1
ATOM 3442 C C . VAL B 1 91 ? -4.574 13.867 16.359 1 98.19 91 VAL B C 1
ATOM 3444 O O . VAL B 1 91 ? -4.406 14.406 17.453 1 98.19 91 VAL B O 1
ATOM 3447 N N . HIS B 1 92 ? -5.48 12.945 16.172 1 98.5 92 HIS B N 1
ATOM 3448 C CA . HIS B 1 92 ? -6.262 12.461 17.297 1 98.5 92 HIS B CA 1
ATOM 3449 C C . HIS B 1 92 ? -5.398 11.664 18.266 1 98.5 92 HIS B C 1
ATOM 3451 O O . HIS B 1 92 ? -5.574 11.75 19.484 1 98.5 92 HIS B O 1
ATOM 3457 N N . TYR B 1 93 ? -4.465 10.836 17.672 1 98.38 93 TYR B N 1
ATOM 3458 C CA . TYR B 1 93 ? -3.521 10.117 18.531 1 98.38 93 TYR B CA 1
ATOM 3459 C C . TYR B 1 93 ? -2.674 11.086 19.344 1 98.38 93 TYR B C 1
ATOM 3461 O O . TYR B 1 93 ? -2.463 10.883 20.531 1 98.38 93 TYR B O 1
ATOM 3469 N N . LEU B 1 94 ? -2.203 12.141 18.703 1 98.25 94 LEU B N 1
ATOM 3470 C CA . LEU B 1 94 ? -1.444 13.172 19.406 1 98.25 94 LEU B CA 1
ATOM 3471 C C . LEU B 1 94 ? -2.277 13.797 20.516 1 98.25 94 LEU B C 1
ATOM 3473 O O . LEU B 1 94 ? -1.789 13.984 21.641 1 98.25 94 LEU B O 1
ATOM 3477 N N . ALA B 1 95 ? -3.502 14.164 20.203 1 98.56 95 ALA B N 1
ATOM 3478 C CA . ALA B 1 95 ? -4.383 14.82 21.156 1 98.56 95 ALA B CA 1
ATOM 3479 C C . ALA B 1 95 ? -4.609 13.945 22.391 1 98.56 95 ALA B C 1
ATOM 3481 O O . ALA B 1 95 ? -4.633 14.438 23.516 1 98.56 95 ALA B O 1
ATOM 3482 N N . ARG B 1 96 ? -4.793 12.672 22.156 1 98.25 96 ARG B N 1
ATOM 3483 C CA . ARG B 1 96 ? -4.973 11.734 23.25 1 98.25 96 ARG B CA 1
ATOM 3484 C C . ARG B 1 96 ? -3.754 11.727 24.172 1 98.25 96 ARG B C 1
ATOM 3486 O O . ARG B 1 96 ? -3.891 11.773 25.391 1 98.25 96 ARG B O 1
ATOM 3493 N N . LYS B 1 97 ? -2.65 11.617 23.562 1 98.44 97 LYS B N 1
ATOM 3494 C CA . LYS B 1 97 ? -1.407 11.586 24.328 1 98.44 97 LYS B CA 1
ATOM 3495 C C . LYS B 1 97 ? -1.178 12.898 25.062 1 98.44 97 LYS B C 1
ATOM 3497 O O . LYS B 1 97 ? -0.755 12.898 26.234 1 98.44 97 LYS B O 1
ATOM 3502 N N . ALA B 1 98 ? -1.435 13.992 24.422 1 98.75 98 ALA B N 1
ATOM 3503 C CA . ALA B 1 98 ? -1.26 15.312 25.016 1 98.75 98 ALA B CA 1
ATOM 3504 C C . ALA B 1 98 ? -2.211 15.516 26.203 1 98.75 98 ALA B C 1
ATOM 3506 O O . ALA B 1 98 ? -1.808 16.016 27.25 1 98.75 98 ALA B O 1
ATOM 3507 N N . TYR B 1 99 ? -3.449 15.164 26 1 98.5 99 TYR B N 1
ATOM 3508 C CA . TYR B 1 99 ? -4.438 15.312 27.062 1 98.5 99 TYR B CA 1
ATOM 3509 C C . TYR B 1 99 ? -4.051 14.484 28.281 1 98.5 99 TYR B C 1
ATOM 3511 O O . TYR B 1 99 ? -4.137 14.961 29.406 1 98.5 99 TYR B O 1
ATOM 3519 N N . ALA B 1 100 ? -3.66 13.25 28.016 1 97.44 100 ALA B N 1
ATOM 3520 C CA . ALA B 1 100 ? -3.229 12.375 29.109 1 97.44 100 ALA B CA 1
ATOM 3521 C C . ALA B 1 100 ? -2.023 12.961 29.844 1 97.44 100 ALA B C 1
ATOM 3523 O O . ALA B 1 100 ? -1.823 12.695 31.031 1 97.44 100 ALA B O 1
ATOM 3524 N N . ARG B 1 101 ? -1.294 13.773 29.141 1 97.06 101 ARG B N 1
ATOM 3525 C CA . ARG B 1 101 ? -0.075 14.359 29.703 1 97.06 101 ARG B CA 1
ATOM 3526 C C . ARG B 1 101 ? -0.367 15.695 30.391 1 97.06 101 ARG B C 1
ATOM 3528 O O . ARG B 1 101 ? 0.547 16.359 30.875 1 97.06 101 ARG B O 1
ATOM 3535 N N . GLY B 1 102 ? -1.596 16.172 30.344 1 97.81 102 GLY B N 1
ATOM 3536 C CA . GLY B 1 102 ? -2.002 17.344 31.109 1 97.81 102 GLY B CA 1
ATOM 3537 C C . GLY B 1 102 ? -2.188 18.578 30.25 1 97.81 102 GLY B C 1
ATOM 3538 O O . GLY B 1 102 ? -2.223 19.703 30.781 1 97.81 102 GLY B O 1
ATOM 3539 N N . TYR B 1 103 ? -2.301 18.422 29 1 98.75 103 TYR B N 1
ATOM 3540 C CA . TYR B 1 103 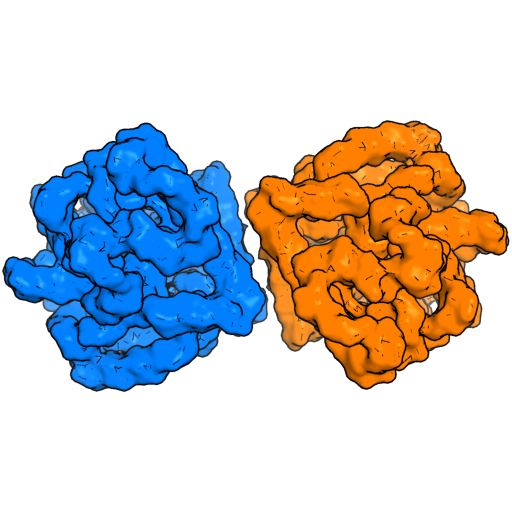? -2.521 19.547 28.109 1 98.75 103 TYR B CA 1
ATOM 3541 C C . TYR B 1 103 ? -4 19.703 27.766 1 98.75 103 TYR B C 1
ATOM 3543 O O . TYR B 1 103 ? -4.727 18.703 27.688 1 98.75 103 TYR B O 1
ATOM 3551 N N . ASP B 1 104 ? -4.457 20.938 27.641 1 98.88 104 ASP B N 1
ATOM 3552 C CA . ASP B 1 104 ? -5.641 21.156 26.812 1 98.88 104 ASP B CA 1
ATOM 3553 C C . ASP B 1 104 ? -5.32 20.922 25.328 1 98.88 104 ASP B C 1
ATOM 3555 O O . ASP B 1 104 ? -4.16 21.016 24.922 1 98.88 104 ASP B O 1
ATOM 3559 N N . VAL B 1 105 ? -6.363 20.547 24.531 1 98.88 105 VAL B N 1
ATOM 3560 C CA . VAL B 1 105 ? -6.086 20.219 23.141 1 98.88 105 VAL B CA 1
ATOM 3561 C C . VAL B 1 105 ? -7.129 20.859 22.234 1 98.88 105 VAL B C 1
ATOM 3563 O O . VAL B 1 105 ? -8.289 21 22.609 1 98.88 105 VAL B O 1
ATOM 3566 N N . VAL B 1 106 ? -6.688 21.297 21.062 1 98.94 106 VAL B N 1
ATOM 3567 C CA . VAL B 1 106 ? -7.527 21.859 20 1 98.94 106 VAL B CA 1
ATOM 3568 C C . VAL B 1 106 ? -7.203 21.188 18.672 1 98.94 106 VAL B C 1
ATOM 3570 O O . VAL B 1 106 ? -6.031 21.031 18.312 1 98.94 106 VAL B O 1
ATOM 3573 N N . LEU B 1 107 ? -8.203 20.719 18.016 1 98.88 107 LEU B N 1
ATOM 3574 C CA . LEU B 1 107 ? -8.109 20.234 16.641 1 98.88 107 LEU B CA 1
ATOM 3575 C C . LEU B 1 107 ? -9.102 20.969 15.734 1 98.88 107 LEU B C 1
ATOM 3577 O O . LEU B 1 107 ? -10.125 21.469 16.203 1 98.88 107 LEU B O 1
ATOM 3581 N N . TYR B 1 108 ? -8.789 21 14.453 1 98.81 108 TYR B N 1
ATOM 3582 C CA . TYR B 1 108 ? -9.672 21.766 13.57 1 98.81 108 TYR B CA 1
ATOM 3583 C C . TYR B 1 108 ? -9.516 21.328 12.125 1 98.81 108 TYR B C 1
ATOM 3585 O O . TYR B 1 108 ? -8.539 20.672 11.773 1 98.81 108 TYR B O 1
ATOM 3593 N N . ASP B 1 109 ? -10.547 21.578 11.328 1 98.69 109 ASP B N 1
ATOM 3594 C CA . ASP B 1 109 ? -10.477 21.547 9.867 1 98.69 109 ASP B CA 1
ATOM 3595 C C . ASP B 1 109 ? -9.969 22.859 9.305 1 98.69 109 ASP B C 1
ATOM 3597 O O . ASP B 1 109 ? -10.656 23.875 9.375 1 98.69 109 ASP B O 1
ATOM 3601 N N . TRP B 1 110 ? -8.773 22.828 8.773 1 97.62 110 TRP B N 1
ATOM 3602 C CA . TRP B 1 110 ? -8.273 24.094 8.258 1 97.62 110 TRP B CA 1
ATOM 3603 C C . TRP B 1 110 ? -8.984 24.469 6.957 1 97.62 110 TRP B C 1
ATOM 3605 O O . TRP B 1 110 ? -9.742 23.672 6.398 1 97.62 110 TRP B O 1
ATOM 3615 N N . ARG B 1 111 ? -8.914 25.719 6.582 1 96.5 111 ARG B N 1
ATOM 3616 C CA . ARG B 1 111 ? -9.727 26.281 5.512 1 96.5 111 ARG B CA 1
ATOM 3617 C C . ARG B 1 111 ? -9.695 25.391 4.273 1 96.5 111 ARG B C 1
ATOM 3619 O O . ARG B 1 111 ? -8.641 24.906 3.879 1 96.5 111 ARG B O 1
ATOM 3626 N N . GLY B 1 112 ? -10.867 25.141 3.711 1 95.06 112 GLY B N 1
ATOM 3627 C CA . GLY B 1 112 ? -11.023 24.328 2.516 1 95.06 112 GLY B CA 1
ATOM 3628 C C . GLY B 1 112 ? -11.195 22.859 2.814 1 95.06 112 GLY B C 1
ATOM 3629 O O . GLY B 1 112 ? -11.398 22.047 1.903 1 95.06 112 GLY B O 1
ATOM 3630 N N . HIS B 1 113 ? -11.289 22.484 4.105 1 96.25 113 HIS B N 1
ATOM 3631 C CA . HIS B 1 113 ? -11.336 21.062 4.434 1 96.25 113 HIS B CA 1
ATOM 3632 C C . HIS B 1 113 ? -12.469 20.75 5.402 1 96.25 113 HIS B C 1
ATOM 3634 O O . HIS B 1 113 ? -12.852 21.609 6.207 1 96.25 113 HIS B O 1
ATOM 3640 N N . GLY B 1 114 ? -12.992 19.547 5.309 1 96.06 114 GLY B N 1
ATOM 3641 C CA . GLY B 1 114 ? -13.938 19.016 6.273 1 96.06 114 GLY B CA 1
ATOM 3642 C C . GLY B 1 114 ? -15.133 19.922 6.508 1 96.06 114 GLY B C 1
ATOM 3643 O O . GLY B 1 114 ? -15.727 20.438 5.559 1 96.06 114 GLY B O 1
ATOM 3644 N N . LYS B 1 115 ? -15.484 20.078 7.742 1 97.5 115 LYS B N 1
ATOM 3645 C CA . LYS B 1 115 ? -16.641 20.891 8.125 1 97.5 115 LYS B CA 1
ATOM 3646 C C . LYS B 1 115 ? -16.406 22.359 7.84 1 97.5 115 LYS B C 1
ATOM 3648 O O . LYS B 1 115 ? -17.359 23.109 7.57 1 97.5 115 LYS B O 1
ATOM 3653 N N . THR B 1 116 ? -15.148 22.797 7.895 1 98.12 116 THR B N 1
ATOM 3654 C CA . THR B 1 116 ? -14.828 24.172 7.566 1 98.12 116 THR B CA 1
ATOM 3655 C C . THR B 1 116 ? -15.211 24.5 6.125 1 98.12 116 THR B C 1
ATOM 3657 O O . THR B 1 116 ? -15.727 25.578 5.84 1 98.12 116 THR B O 1
ATOM 3660 N N . ALA B 1 117 ? -14.992 23.531 5.262 1 96.56 117 ALA B N 1
ATOM 3661 C CA . ALA B 1 117 ? -15.328 23.719 3.85 1 96.56 117 ALA B CA 1
ATOM 3662 C C . ALA B 1 117 ? -16.844 23.812 3.65 1 96.56 117 ALA B C 1
ATOM 3664 O O . ALA B 1 117 ? -17.312 24.359 2.648 1 96.56 117 ALA B O 1
ATOM 3665 N N . GLU B 1 118 ? -17.562 23.297 4.598 1 96.75 118 GLU B N 1
ATOM 3666 C CA . GLU B 1 118 ? -19.031 23.406 4.535 1 96.75 118 GLU B CA 1
ATOM 3667 C C . GLU B 1 118 ? -19.5 24.781 4.977 1 96.75 118 GLU B C 1
ATOM 3669 O O . GLU B 1 118 ? -20.578 25.219 4.598 1 96.75 118 GLU B O 1
ATOM 3674 N N . LEU B 1 119 ? -18.656 25.438 5.715 1 97.75 119 LEU B N 1
ATOM 3675 C CA . LEU B 1 119 ? -19.047 26.719 6.312 1 97.75 119 LEU B CA 1
ATOM 3676 C C . LEU B 1 119 ? -18.641 27.875 5.41 1 97.75 119 LEU B C 1
ATOM 3678 O O . LEU B 1 119 ? -19.203 28.969 5.516 1 97.75 119 LEU B O 1
ATOM 3682 N N . SER B 1 120 ? -17.656 27.672 4.547 1 96.75 120 SER B N 1
ATOM 3683 C CA . SER B 1 120 ? -17.125 28.75 3.723 1 96.75 120 SER B CA 1
ATOM 3684 C C . SER B 1 120 ? -16.438 28.219 2.469 1 96.75 120 SER B C 1
ATOM 3686 O O . SER B 1 120 ? -15.766 27.188 2.52 1 96.75 120 SER B O 1
ATOM 3688 N N . PRO B 1 121 ? -16.562 28.891 1.375 1 96.38 121 PRO B N 1
ATOM 3689 C CA . PRO B 1 121 ? -15.914 28.453 0.14 1 96.38 121 PRO B CA 1
ATOM 3690 C C . PRO B 1 121 ? -14.469 28.922 0.03 1 96.38 121 PRO B C 1
ATOM 3692 O O . PRO B 1 121 ? -13.812 28.688 -0.989 1 96.38 121 PRO B O 1
ATOM 3695 N N . VAL B 1 122 ? -13.977 29.672 1.027 1 97 122 VAL B N 1
ATOM 3696 C CA . VAL B 1 122 ? -12.617 30.188 0.975 1 97 122 VAL B CA 1
ATOM 3697 C C . VAL B 1 122 ? -11.625 29.031 0.844 1 97 122 VAL B C 1
ATOM 3699 O O . VAL B 1 122 ? -11.656 28.078 1.635 1 97 122 VAL B O 1
ATOM 3702 N N . PRO B 1 123 ? -10.75 29.016 -0.188 1 96.81 123 PRO B N 1
ATOM 3703 C CA . PRO B 1 123 ? -9.812 27.906 -0.4 1 96.81 123 PRO B CA 1
ATOM 3704 C C . PRO B 1 123 ? -8.609 27.969 0.535 1 96.81 123 PRO B C 1
ATOM 3706 O O . PRO B 1 123 ? -8.391 28.984 1.205 1 96.81 123 PRO B O 1
ATOM 3709 N N . PRO B 1 124 ? -7.867 26.875 0.601 1 96.88 124 PRO B N 1
ATOM 3710 C CA . PRO B 1 124 ? -6.598 26.875 1.33 1 96.88 124 PRO B CA 1
ATOM 3711 C C . PRO B 1 124 ? -5.613 27.906 0.792 1 96.88 124 PRO B C 1
ATOM 3713 O O . PRO B 1 124 ? -5.785 28.406 -0.323 1 96.88 124 PRO B O 1
ATOM 3716 N N . SER B 1 125 ? -4.566 28.25 1.624 1 97.5 125 SER B N 1
ATOM 3717 C CA . SER B 1 125 ? -3.604 29.25 1.173 1 97.5 125 SER B CA 1
ATOM 3718 C C . SER B 1 125 ? -2.17 28.797 1.42 1 97.5 125 SER B C 1
ATOM 3720 O O . SER B 1 125 ? -1.256 29.609 1.502 1 97.5 125 SER B O 1
ATOM 3722 N N . ASP B 1 126 ? -1.982 27.484 1.712 1 96.81 126 ASP B N 1
ATOM 3723 C CA . ASP B 1 126 ? -0.683 26.875 1.977 1 96.81 126 ASP B CA 1
ATOM 3724 C C . ASP B 1 126 ? 0.107 27.688 3 1 96.81 126 ASP B C 1
ATOM 3726 O O . ASP B 1 126 ? 1.292 27.969 2.801 1 96.81 126 ASP B O 1
ATOM 3730 N N . GLY B 1 127 ? -0.514 28.156 4.027 1 94.81 127 GLY B N 1
ATOM 3731 C CA . GLY B 1 127 ? 0.167 28.781 5.156 1 94.81 127 GLY B CA 1
ATOM 3732 C C . GLY B 1 127 ? -0.02 30.281 5.219 1 94.81 127 GLY B C 1
ATOM 3733 O O . GLY B 1 127 ? -0.137 30.859 6.305 1 94.81 127 GLY B O 1
ATOM 3734 N N . TRP B 1 128 ? -0.17 31.031 4.141 1 93.44 128 TRP B N 1
ATOM 3735 C CA . TRP B 1 128 ? -0.177 32.5 4.055 1 93.44 128 TRP B CA 1
ATOM 3736 C C . TRP B 1 128 ? -1.275 33.062 4.934 1 93.44 128 TRP B C 1
ATOM 3738 O O . TRP B 1 128 ? -1.014 33.969 5.758 1 93.44 128 TRP B O 1
ATOM 3748 N N . ARG B 1 129 ? -2.428 32.562 4.828 1 97.12 129 ARG B N 1
ATOM 3749 C CA . ARG B 1 129 ? -3.543 32.969 5.672 1 97.12 129 ARG B CA 1
ATOM 3750 C C . ARG B 1 129 ? -3.809 31.938 6.766 1 97.12 129 ARG B C 1
ATOM 3752 O O . ARG B 1 129 ? -4.238 32.281 7.863 1 97.12 129 ARG B O 1
ATOM 3759 N N . ASP B 1 130 ? -3.523 30.703 6.469 1 98.31 130 ASP B N 1
ATOM 3760 C CA . ASP B 1 130 ? -3.738 29.609 7.422 1 98.31 130 ASP B CA 1
ATOM 3761 C C . ASP B 1 130 ? -2.922 29.828 8.695 1 98.31 130 ASP B C 1
ATOM 3763 O O . ASP B 1 130 ? -3.352 29.453 9.789 1 98.31 130 ASP B O 1
ATOM 3767 N N . GLY B 1 131 ? -1.668 30.438 8.555 1 98.62 131 GLY B N 1
ATOM 3768 C CA . GLY B 1 131 ? -0.866 30.75 9.727 1 98.62 131 GLY B CA 1
ATOM 3769 C C . GLY B 1 131 ? -1.591 31.625 10.727 1 98.62 131 GLY B C 1
ATOM 3770 O O . GLY B 1 131 ? -1.587 31.344 11.922 1 98.62 131 GLY B O 1
ATOM 3771 N N . GLU B 1 132 ? -2.209 32.656 10.188 1 98.75 132 GLU B N 1
ATOM 3772 C CA . GLU B 1 132 ? -2.99 33.531 11.047 1 98.75 132 GLU B CA 1
ATOM 3773 C C . GLU B 1 132 ? -4.191 32.812 11.641 1 98.75 132 GLU B C 1
ATOM 3775 O O . GLU B 1 132 ? -4.586 33.062 12.781 1 98.75 132 GLU B O 1
ATOM 3780 N N . ASP B 1 133 ? -4.848 31.922 10.828 1 98.88 133 ASP B N 1
ATOM 3781 C CA . ASP B 1 133 ? -5.941 31.125 11.367 1 98.88 133 ASP B CA 1
ATOM 3782 C C . ASP B 1 133 ? -5.527 30.422 12.664 1 98.88 133 ASP B C 1
ATOM 3784 O O . ASP B 1 133 ? -6.281 30.422 13.641 1 98.88 133 ASP B O 1
ATOM 3788 N N . ILE B 1 134 ? -4.328 29.859 12.68 1 98.94 134 ILE B N 1
ATOM 3789 C CA . ILE B 1 134 ? -3.855 29.094 13.828 1 98.94 134 ILE B CA 1
ATOM 3790 C C . ILE B 1 134 ? -3.676 30.016 15.031 1 98.94 134 ILE B C 1
ATOM 3792 O O . ILE B 1 134 ? -4.039 29.656 16.156 1 98.94 134 ILE B O 1
ATOM 3796 N N . VAL B 1 135 ? -3.152 31.234 14.836 1 98.88 135 VAL B N 1
ATOM 3797 C CA . VAL B 1 135 ? -2.984 32.219 15.914 1 98.88 135 VAL B CA 1
ATOM 3798 C C . VAL B 1 135 ? -4.352 32.594 16.484 1 98.88 135 VAL B C 1
ATOM 3800 O O . VAL B 1 135 ? -4.539 32.625 17.703 1 98.88 135 VAL B O 1
ATOM 3803 N N . ARG B 1 136 ? -5.281 32.812 15.578 1 98.88 136 ARG B N 1
ATOM 3804 C CA . ARG B 1 136 ? -6.625 33.219 16 1 98.88 136 ARG B CA 1
ATOM 3805 C C . ARG B 1 136 ? -7.316 32.062 16.75 1 98.88 136 ARG B C 1
ATOM 3807 O O . ARG B 1 136 ? -8.016 32.312 17.734 1 98.88 136 ARG B O 1
ATOM 3814 N N . ILE B 1 137 ? -7.176 30.859 16.281 1 98.94 137 ILE B N 1
ATOM 3815 C CA . ILE B 1 137 ? -7.711 29.688 16.953 1 98.94 137 ILE B CA 1
ATOM 3816 C C . ILE B 1 137 ? -7.137 29.609 18.375 1 98.94 137 ILE B C 1
ATOM 3818 O O . ILE B 1 137 ? -7.875 29.391 19.344 1 98.94 137 ILE B O 1
ATOM 3822 N N . ALA B 1 138 ? -5.805 29.812 18.484 1 98.88 138 ALA B N 1
ATOM 3823 C CA . ALA B 1 138 ? -5.148 29.766 19.781 1 98.88 138 ALA B CA 1
ATOM 3824 C C . ALA B 1 138 ? -5.715 30.828 20.734 1 98.88 138 ALA B C 1
ATOM 3826 O O . ALA B 1 138 ? -6.047 30.531 21.875 1 98.88 138 ALA B O 1
ATOM 3827 N N . GLU B 1 139 ? -5.855 32.031 20.25 1 98.88 139 GLU B N 1
ATOM 3828 C CA . GLU B 1 139 ? -6.395 33.125 21.047 1 98.88 139 GLU B CA 1
ATOM 3829 C C . GLU B 1 139 ? -7.809 32.812 21.531 1 98.88 139 GLU B C 1
ATOM 3831 O O . GLU B 1 139 ? -8.125 33 22.703 1 98.88 139 GLU B O 1
ATOM 3836 N N . GLN B 1 140 ? -8.57 32.344 20.641 1 98.88 140 GLN B N 1
ATOM 3837 C CA . GLN B 1 140 ? -9.969 32.062 20.969 1 98.88 140 GLN B CA 1
ATOM 3838 C C . GLN B 1 140 ? -10.078 30.844 21.906 1 98.88 140 GLN B C 1
ATOM 3840 O O . GLN B 1 140 ? -10.953 30.812 22.766 1 98.88 140 GLN B O 1
ATOM 3845 N N . ALA B 1 141 ? -9.234 29.859 21.688 1 98.88 141 ALA B N 1
ATOM 3846 C CA . ALA B 1 141 ? -9.227 28.703 22.594 1 98.88 141 ALA B CA 1
ATOM 3847 C C . ALA B 1 141 ? -8.898 29.141 24.031 1 98.88 141 ALA B C 1
ATOM 3849 O O . ALA B 1 141 ? -9.516 28.672 24.984 1 98.88 141 ALA B O 1
ATOM 3850 N N . LEU B 1 142 ? -7.891 30.031 24.156 1 98.19 142 LEU B N 1
ATOM 3851 C CA . LEU B 1 142 ? -7.547 30.547 25.469 1 98.19 142 LEU B CA 1
ATOM 3852 C C . LEU B 1 142 ? -8.703 31.328 26.078 1 98.19 142 LEU B C 1
ATOM 3854 O O . LEU B 1 142 ? -8.984 31.219 27.266 1 98.19 142 LEU B O 1
ATOM 3858 N N . ALA B 1 143 ? -9.398 32.062 25.25 1 98.44 143 ALA B N 1
ATOM 3859 C CA . ALA B 1 143 ? -10.562 32.812 25.703 1 98.44 143 ALA B CA 1
ATOM 3860 C C . ALA B 1 143 ? -11.68 31.875 26.172 1 98.44 143 ALA B C 1
ATOM 3862 O O . ALA B 1 143 ? -12.469 32.219 27.047 1 98.44 143 ALA B O 1
ATOM 3863 N N . LEU B 1 144 ? -11.703 30.688 25.594 1 98.19 144 LEU B N 1
ATOM 3864 C CA . LEU B 1 144 ? -12.703 29.703 25.938 1 98.19 144 LEU B CA 1
ATOM 3865 C C . LEU B 1 144 ? -12.297 28.938 27.203 1 98.19 144 LEU B C 1
ATOM 3867 O O . LEU B 1 144 ? -13.031 28.062 27.656 1 98.19 144 LEU B O 1
ATOM 3871 N N . GLY B 1 145 ? -11.102 29.234 27.703 1 97.69 145 GLY B N 1
ATOM 3872 C CA . GLY B 1 145 ? -10.719 28.656 28.984 1 97.69 145 GLY B CA 1
ATOM 3873 C C . GLY B 1 145 ? -9.539 27.719 28.875 1 97.69 145 GLY B C 1
ATOM 3874 O O . GLY B 1 145 ? -9.07 27.188 29.891 1 97.69 145 GLY B O 1
ATOM 3875 N N . CYS B 1 146 ? -9.016 27.469 27.688 1 98.56 146 CYS B N 1
ATOM 3876 C CA . CYS B 1 146 ? -7.805 26.672 27.562 1 98.56 146 CYS B CA 1
ATOM 3877 C C . CYS B 1 146 ? -6.609 27.406 28.172 1 98.56 146 CYS B C 1
ATOM 3879 O O . CYS B 1 146 ? -6.598 28.641 28.25 1 98.56 146 CYS B O 1
ATOM 3881 N N . ALA B 1 147 ? -5.668 26.672 28.5 1 97.81 147 ALA B N 1
ATOM 3882 C CA . ALA B 1 147 ? -4.551 27.234 29.266 1 97.81 147 ALA B CA 1
ATOM 3883 C C . ALA B 1 147 ? -3.461 27.75 28.328 1 97.81 147 ALA B C 1
ATOM 3885 O O . ALA B 1 147 ? -3.162 27.125 27.312 1 97.81 147 ALA B O 1
ATOM 3886 N N . ALA B 1 148 ? -2.844 28.812 28.688 1 96.94 148 ALA B N 1
ATOM 3887 C CA . ALA B 1 148 ? -1.62 29.297 28.047 1 96.94 148 ALA B CA 1
ATOM 3888 C C . ALA B 1 148 ? -0.39 28.609 28.625 1 96.94 148 ALA B C 1
ATOM 3890 O O . ALA B 1 148 ? -0.398 28.172 29.797 1 96.94 148 ALA B O 1
ATOM 3891 N N . PRO B 1 149 ? 0.651 28.562 27.891 1 97.5 149 PRO B N 1
ATOM 3892 C CA . PRO B 1 149 ? 0.753 28.984 26.484 1 97.5 149 PRO B CA 1
ATOM 3893 C C . PRO B 1 149 ? 0.249 27.906 25.516 1 97.5 149 PRO B C 1
ATOM 3895 O O . PRO B 1 149 ? -0.031 26.781 25.938 1 97.5 149 PRO B O 1
ATOM 3898 N N . ALA B 1 150 ? 0.096 28.297 24.281 1 98.56 150 ALA B N 1
ATOM 3899 C CA . ALA B 1 150 ? -0.253 27.328 23.234 1 98.56 150 ALA B CA 1
ATOM 3900 C C . ALA B 1 150 ? 0.986 26.875 22.484 1 98.56 150 ALA B C 1
ATOM 3902 O O . ALA B 1 150 ? 1.955 27.625 22.344 1 98.56 150 ALA B O 1
ATOM 3903 N N . VAL B 1 151 ? 1.007 25.688 22.062 1 98.88 151 VAL B N 1
ATOM 3904 C CA . VAL B 1 151 ? 2 25.125 21.141 1 98.88 151 VAL B CA 1
ATOM 3905 C C . VAL B 1 151 ? 1.304 24.547 19.922 1 98.88 151 VAL B C 1
ATOM 3907 O O . VAL B 1 151 ? 0.335 23.781 20.031 1 98.88 151 VAL B O 1
ATOM 3910 N N . ALA B 1 152 ? 1.789 24.906 18.75 1 98.94 152 ALA B N 1
ATOM 3911 C CA . ALA B 1 152 ? 1.188 24.406 17.516 1 98.94 152 ALA B CA 1
ATOM 3912 C C . ALA B 1 152 ? 1.93 23.188 16.984 1 98.94 152 ALA B C 1
ATOM 3914 O O . ALA B 1 152 ? 3.156 23.094 17.094 1 98.94 152 ALA B O 1
ATOM 3915 N N . PHE B 1 153 ? 1.155 22.25 16.484 1 98.88 153 PHE B N 1
ATOM 3916 C CA . PHE B 1 153 ? 1.686 21.031 15.875 1 98.88 153 PHE B CA 1
ATOM 3917 C C . PHE B 1 153 ? 1.099 20.828 14.477 1 98.88 153 PHE B C 1
ATOM 3919 O O . PHE B 1 153 ? -0.09 21.078 14.258 1 98.88 153 PHE B O 1
ATOM 3926 N N . GLY B 1 154 ? 1.926 20.453 13.547 1 98.75 154 GLY B N 1
ATOM 3927 C CA . GLY B 1 154 ? 1.432 20.156 12.211 1 98.75 154 GLY B CA 1
ATOM 3928 C C . GLY B 1 154 ? 2.232 19.078 11.5 1 98.75 154 GLY B C 1
ATOM 3929 O O . GLY B 1 154 ? 3.43 18.922 11.75 1 98.75 154 GLY B O 1
ATOM 3930 N N . VAL B 1 155 ? 1.581 18.344 10.609 1 98.38 155 VAL B N 1
ATOM 3931 C CA . VAL B 1 155 ? 2.246 17.297 9.836 1 98.38 155 VAL B CA 1
ATOM 3932 C C . VAL B 1 155 ? 2.117 17.594 8.344 1 98.38 155 VAL B C 1
ATOM 3934 O O . VAL B 1 155 ? 1.098 18.125 7.898 1 98.38 155 VAL B O 1
ATOM 3937 N N . SER B 1 156 ? 3.156 17.219 7.559 1 98.06 156 SER B N 1
ATOM 3938 C CA . SER B 1 156 ? 3.127 17.344 6.105 1 98.06 156 SER B CA 1
ATOM 3939 C C . SER B 1 156 ? 2.775 18.75 5.672 1 98.06 156 SER B C 1
ATOM 3941 O O . SER B 1 156 ? 3.43 19.719 6.078 1 98.06 156 SER B O 1
ATOM 3943 N N . LEU B 1 157 ? 1.657 19.016 4.996 1 98.31 157 LEU B N 1
ATOM 3944 C CA . LEU B 1 157 ? 1.258 20.375 4.641 1 98.31 157 LEU B CA 1
ATOM 3945 C C . LEU B 1 157 ? 0.804 21.141 5.875 1 98.31 157 LEU B C 1
ATOM 3947 O O . LEU B 1 157 ? 1.021 22.344 5.969 1 98.31 157 LEU B O 1
ATOM 3951 N N . GLY B 1 158 ? 0.222 20.453 6.805 1 98.5 158 GLY B N 1
ATOM 3952 C CA . GLY B 1 158 ? -0.106 21.094 8.07 1 98.5 158 GLY B CA 1
ATOM 3953 C C . GLY B 1 158 ? 1.109 21.641 8.797 1 98.5 158 GLY B C 1
ATOM 3954 O O . GLY B 1 158 ? 1.008 22.625 9.531 1 98.5 158 GLY B O 1
ATOM 3955 N N . GLY B 1 159 ? 2.221 20.938 8.586 1 98.75 159 GLY B N 1
ATOM 3956 C CA . GLY B 1 159 ? 3.465 21.469 9.125 1 98.75 159 GLY B CA 1
ATOM 3957 C C . GLY B 1 159 ? 3.857 22.797 8.523 1 98.75 159 GLY B C 1
ATOM 3958 O O . GLY B 1 159 ? 4.344 23.688 9.234 1 98.75 159 GLY B O 1
ATOM 3959 N N . GLN B 1 160 ? 3.695 22.969 7.238 1 98.75 160 GLN B N 1
ATOM 3960 C CA . GLN B 1 160 ? 3.945 24.25 6.59 1 98.75 160 GLN B CA 1
ATOM 3961 C C . GLN B 1 160 ? 3.047 25.328 7.164 1 98.75 160 GLN B C 1
ATOM 3963 O O . GLN B 1 160 ? 3.504 26.453 7.414 1 98.75 160 GLN B O 1
ATOM 3968 N N . LEU B 1 161 ? 1.771 25.016 7.375 1 98.81 161 LEU B N 1
ATOM 3969 C CA . LEU B 1 161 ? 0.839 25.984 7.945 1 98.81 161 LEU B CA 1
ATOM 3970 C C . LEU B 1 161 ? 1.295 26.422 9.336 1 98.81 161 LEU B C 1
ATOM 3972 O O . LEU B 1 161 ? 1.225 27.609 9.664 1 98.81 161 LEU B O 1
ATOM 3976 N N . VAL B 1 162 ? 1.769 25.469 10.039 1 98.88 162 VAL B N 1
ATOM 3977 C CA . VAL B 1 162 ? 2.195 25.734 11.406 1 98.88 162 VAL B CA 1
ATOM 3978 C C . VAL B 1 162 ? 3.439 26.625 11.398 1 98.88 162 VAL B C 1
ATOM 3980 O O . VAL B 1 162 ? 3.572 27.531 12.234 1 98.88 162 VAL B O 1
ATOM 3983 N N . LEU B 1 163 ? 4.344 26.391 10.484 1 98.81 163 LEU B N 1
ATOM 3984 C CA . LEU B 1 163 ? 5.496 27.266 10.375 1 98.81 163 LEU B CA 1
ATOM 3985 C C . LEU B 1 163 ? 5.059 28.703 10.094 1 98.81 163 LEU B C 1
ATOM 3987 O O . LEU B 1 163 ? 5.602 29.656 10.664 1 98.81 163 LEU B O 1
ATOM 3991 N N . TRP B 1 164 ? 4.094 28.844 9.297 1 98.75 164 TRP B N 1
ATOM 3992 C CA . TRP B 1 164 ? 3.561 30.172 8.977 1 98.75 164 TRP B CA 1
ATOM 3993 C C . TRP B 1 164 ? 2.896 30.797 10.203 1 98.75 164 TRP B C 1
ATOM 3995 O O . TRP B 1 164 ? 2.865 32.031 10.336 1 98.75 164 TRP B O 1
ATOM 4005 N N . SER B 1 165 ? 2.35 29.984 11.078 1 98.88 165 SER B N 1
ATOM 4006 C CA . SER B 1 165 ? 1.727 30.531 12.281 1 98.88 165 SER B CA 1
ATOM 4007 C C . SER B 1 165 ? 2.756 31.203 13.18 1 98.88 165 SER B C 1
ATOM 4009 O O . SER B 1 165 ? 2.443 32.188 13.859 1 98.88 165 SER B O 1
ATOM 4011 N N . LEU B 1 166 ? 3.936 30.672 13.203 1 98.62 166 LEU B N 1
ATOM 4012 C CA . LEU B 1 166 ? 4.996 31.297 13.977 1 98.62 166 LEU B CA 1
ATOM 4013 C C . LEU B 1 166 ? 5.309 32.688 13.445 1 98.62 166 LEU B C 1
ATOM 4015 O O . LEU B 1 166 ? 5.508 33.625 14.219 1 98.62 166 LEU B O 1
ATOM 4019 N N . LYS B 1 167 ? 5.359 32.812 12.133 1 98.12 167 LYS B N 1
ATOM 4020 C CA . LYS B 1 167 ? 5.539 34.125 11.516 1 98.12 167 LYS B CA 1
ATOM 4021 C C . LYS B 1 167 ? 4.352 35.031 11.82 1 98.12 167 LYS B C 1
ATOM 4023 O O . LYS B 1 167 ? 4.531 36.188 12.156 1 98.12 167 LYS B O 1
ATOM 4028 N N . ALA B 1 168 ? 3.176 34.5 11.688 1 98.38 168 ALA B N 1
ATOM 4029 C CA . ALA B 1 168 ? 1.954 35.281 11.906 1 98.38 168 ALA B CA 1
ATOM 4030 C C . ALA B 1 168 ? 1.886 35.781 13.336 1 98.38 168 ALA B C 1
ATOM 4032 O O . ALA B 1 168 ? 1.434 36.906 13.578 1 98.38 168 ALA B O 1
ATOM 4033 N N . ALA B 1 169 ? 2.279 34.969 14.273 1 98.31 169 ALA B N 1
ATOM 4034 C CA . ALA B 1 169 ? 2.275 35.406 15.672 1 98.31 169 ALA B CA 1
ATOM 4035 C C . ALA B 1 169 ? 3.139 36.656 15.875 1 98.31 169 ALA B C 1
ATOM 4037 O O . ALA B 1 169 ? 2.746 37.562 16.594 1 98.31 169 ALA B O 1
ATOM 4038 N N . ARG B 1 170 ? 4.219 36.656 15.258 1 96.5 170 ARG B N 1
ATOM 4039 C CA . ARG B 1 170 ? 5.109 37.812 15.328 1 96.5 170 ARG B CA 1
ATOM 4040 C C . ARG B 1 170 ? 4.488 39.031 14.648 1 96.5 170 ARG B C 1
ATOM 4042 O O . ARG B 1 170 ? 4.48 40.125 15.211 1 96.5 170 ARG B O 1
ATOM 4049 N N . ASP B 1 171 ? 4.02 38.781 13.477 1 96.94 171 ASP B N 1
ATOM 4050 C CA . ASP B 1 171 ? 3.439 39.875 12.695 1 96.94 171 ASP B CA 1
ATOM 4051 C C . ASP B 1 171 ? 2.252 40.5 13.422 1 96.94 171 ASP B C 1
ATOM 4053 O O . ASP B 1 171 ? 2.012 41.719 13.305 1 96.94 171 ASP B O 1
ATOM 4057 N N . LEU B 1 172 ? 1.536 39.688 14.164 1 97.56 172 LEU B N 1
ATOM 4058 C CA . LEU B 1 172 ? 0.342 40.156 14.867 1 97.56 172 LEU B CA 1
ATOM 4059 C C . LEU B 1 172 ? 0.685 40.594 16.281 1 97.56 172 LEU B C 1
ATOM 4061 O O . LEU B 1 172 ? -0.199 41 17.047 1 97.56 172 LEU B O 1
ATOM 4065 N N . HIS B 1 173 ? 1.926 40.5 16.672 1 97.56 173 HIS B N 1
ATOM 4066 C CA . HIS B 1 173 ? 2.387 40.812 18.016 1 97.56 173 HIS B CA 1
ATOM 4067 C C . HIS B 1 173 ? 1.591 40.031 19.062 1 97.56 173 HIS B C 1
ATOM 4069 O O . HIS B 1 173 ? 1.164 40.594 20.078 1 97.56 173 HIS B O 1
ATOM 4075 N N . SER B 1 174 ? 1.342 38.812 18.719 1 97.75 174 SER B N 1
ATOM 4076 C CA . SER B 1 174 ? 0.626 37.906 19.641 1 97.75 174 SER B CA 1
ATOM 4077 C C . SER B 1 174 ? 1.587 37 20.375 1 97.75 174 SER B C 1
ATOM 4079 O O . SER B 1 174 ? 2.461 36.375 19.766 1 97.75 174 SER B O 1
ATOM 4081 N N . ASP B 1 175 ? 1.412 36.875 21.672 1 96.62 175 ASP B N 1
ATOM 4082 C CA . ASP B 1 175 ? 2.287 36.031 22.484 1 96.62 175 ASP B CA 1
ATOM 4083 C C . ASP B 1 175 ? 1.599 34.719 22.844 1 96.62 175 ASP B C 1
ATOM 4085 O O . ASP B 1 175 ? 2.023 34.031 23.766 1 96.62 175 ASP B O 1
ATOM 4089 N N . VAL B 1 176 ? 0.576 34.406 22.078 1 97.69 176 VAL B N 1
ATOM 4090 C CA . VAL B 1 176 ? -0.268 33.25 22.438 1 97.69 176 VAL B CA 1
ATOM 4091 C C . VAL B 1 176 ? 0.485 31.953 22.203 1 97.69 176 VAL B C 1
ATOM 4093 O O . VAL B 1 176 ? 0.296 30.984 22.938 1 97.69 176 VAL B O 1
ATOM 4096 N N . LEU B 1 177 ? 1.387 31.922 21.203 1 98.31 177 LEU B N 1
ATOM 4097 C CA . LEU B 1 177 ? 2.148 30.719 20.875 1 98.31 177 LEU B CA 1
ATOM 4098 C C . LEU B 1 177 ? 3.514 30.734 21.562 1 98.31 177 LEU B C 1
ATO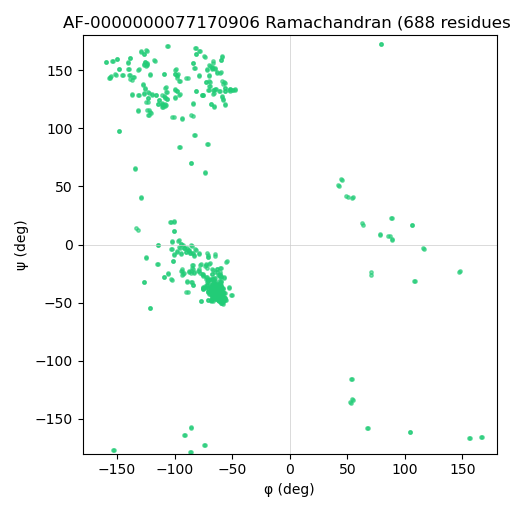M 4100 O O . LEU B 1 177 ? 4.258 31.719 21.438 1 98.31 177 LEU B O 1
ATOM 4104 N N . ALA B 1 178 ? 3.816 29.656 22.219 1 98.12 178 ALA B N 1
ATOM 4105 C CA . ALA B 1 178 ? 5.141 29.5 22.828 1 98.12 178 ALA B CA 1
ATOM 4106 C C . ALA B 1 178 ? 6.121 28.891 21.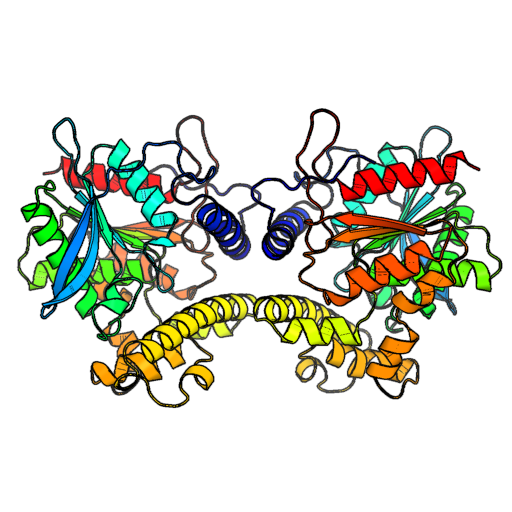828 1 98.12 178 ALA B C 1
ATOM 4108 O O . ALA B 1 178 ? 7.336 29.047 21.969 1 98.12 178 ALA B O 1
ATOM 4109 N N . GLY B 1 179 ? 5.629 28.219 20.859 1 98.56 179 GLY B N 1
ATOM 4110 C CA . GLY B 1 179 ? 6.434 27.516 19.875 1 98.56 179 GLY B CA 1
ATOM 4111 C C . GLY B 1 179 ? 5.629 26.547 19.031 1 98.56 179 GLY B C 1
ATOM 4112 O O . GLY B 1 179 ? 4.402 26.625 19 1 98.56 179 GLY B O 1
ATOM 4113 N N . ALA B 1 180 ? 6.406 25.656 18.312 1 98.88 180 ALA B N 1
ATOM 4114 C CA . ALA B 1 180 ? 5.719 24.719 17.422 1 98.88 180 ALA B CA 1
ATOM 4115 C C . ALA B 1 180 ? 6.543 23.453 17.203 1 98.88 180 ALA B C 1
ATOM 4117 O O . ALA B 1 180 ? 7.754 23.453 17.453 1 98.88 180 ALA B O 1
ATOM 4118 N N . VAL B 1 181 ? 5.867 22.406 16.812 1 98.88 181 VAL B N 1
ATOM 4119 C CA . VAL B 1 181 ? 6.484 21.172 16.328 1 98.88 181 VAL B CA 1
ATOM 4120 C C . VAL B 1 181 ? 5.906 20.812 14.969 1 98.88 181 VAL B C 1
ATOM 4122 O O . VAL B 1 181 ? 4.684 20.812 14.789 1 98.88 181 VAL B O 1
ATOM 4125 N N . VAL B 1 182 ? 6.766 20.547 14.039 1 98.81 182 VAL B N 1
ATOM 4126 C CA . VAL B 1 182 ? 6.297 20.141 12.719 1 98.81 182 VAL B CA 1
ATOM 4127 C C . VAL B 1 182 ? 6.957 18.812 12.328 1 98.81 182 VAL B C 1
ATOM 4129 O O . VAL B 1 182 ? 8.141 18.609 12.586 1 98.81 182 VAL B O 1
ATOM 4132 N N . LEU B 1 183 ? 6.145 17.953 11.852 1 98.56 183 LEU B N 1
ATOM 4133 C CA . LEU B 1 183 ? 6.594 16.625 11.438 1 98.56 183 LEU B CA 1
ATOM 4134 C C . LEU B 1 183 ? 6.52 16.469 9.922 1 98.56 183 LEU B C 1
ATOM 4136 O O . LEU B 1 183 ? 5.441 16.594 9.328 1 98.56 183 LEU B O 1
ATOM 4140 N N . CYS B 1 184 ? 7.652 16.188 9.289 1 98.25 184 CYS B N 1
ATOM 4141 C CA . CYS B 1 184 ? 7.754 16.016 7.848 1 98.25 184 CYS B CA 1
ATOM 4142 C C . CYS B 1 184 ? 6.992 17.125 7.117 1 98.25 184 CYS B C 1
ATOM 4144 O O . CYS B 1 184 ? 6.152 16.828 6.258 1 98.25 184 CYS B O 1
ATOM 4146 N N . PRO B 1 185 ? 7.336 18.359 7.41 1 98.5 185 PRO B N 1
ATOM 4147 C CA . PRO B 1 185 ? 6.594 19.453 6.785 1 98.5 185 PRO B CA 1
ATOM 4148 C C . PRO B 1 185 ? 6.875 19.578 5.289 1 98.5 185 PRO B C 1
ATOM 4150 O O . PRO B 1 185 ? 7.98 19.266 4.84 1 98.5 185 PRO B O 1
ATOM 4153 N N . ASN B 1 186 ? 5.832 19.969 4.594 1 98.25 186 ASN B N 1
ATOM 4154 C CA . ASN B 1 186 ? 6.094 20.453 3.244 1 98.25 186 ASN B CA 1
ATOM 4155 C C . ASN B 1 186 ? 6.898 21.75 3.256 1 98.25 186 ASN B C 1
ATOM 4157 O O . ASN B 1 186 ? 6.531 22.703 3.941 1 98.25 186 ASN B O 1
ATOM 4161 N N . LEU B 1 187 ? 7.961 21.766 2.479 1 98.38 187 LEU B N 1
ATOM 4162 C CA . LEU B 1 187 ? 8.852 22.906 2.584 1 98.38 187 LEU B CA 1
ATOM 4163 C C . LEU B 1 187 ? 9.086 23.547 1.217 1 98.38 187 LEU B C 1
ATOM 4165 O O . LEU B 1 187 ? 9.344 24.75 1.122 1 98.38 187 LEU B O 1
ATOM 4169 N N . GLU B 1 188 ? 9.086 22.766 0.143 1 98.19 188 GLU B N 1
ATOM 4170 C CA . GLU B 1 188 ? 9.305 23.297 -1.203 1 98.19 188 GLU B CA 1
ATOM 4171 C C . GLU B 1 188 ? 8.523 22.484 -2.238 1 98.19 188 GLU B C 1
ATOM 4173 O O . GLU B 1 188 ? 9.031 21.516 -2.795 1 98.19 188 GLU B O 1
ATOM 4178 N N . SER B 1 189 ? 7.371 23.016 -2.588 1 98.19 189 SER B N 1
ATOM 4179 C CA . SER B 1 189 ? 6.418 22.281 -3.406 1 98.19 189 SER B CA 1
ATOM 4180 C C . SER B 1 189 ? 6.895 22.172 -4.852 1 98.19 189 SER B C 1
ATOM 4182 O O . SER B 1 189 ? 6.668 21.156 -5.512 1 98.19 189 SER B O 1
ATOM 4184 N N . ASN B 1 190 ? 7.535 23.234 -5.359 1 98.38 190 ASN B N 1
ATOM 4185 C CA . ASN B 1 190 ? 8.031 23.156 -6.727 1 98.38 190 ASN B CA 1
ATOM 4186 C C . ASN B 1 190 ? 9 21.984 -6.895 1 98.38 190 ASN B C 1
ATOM 4188 O O . ASN B 1 190 ? 8.906 21.234 -7.871 1 98.38 190 ASN B O 1
ATOM 4192 N N . TRP B 1 191 ? 9.883 21.797 -5.902 1 98.19 191 TRP B N 1
ATOM 4193 C CA . TRP B 1 191 ? 10.844 20.703 -5.941 1 98.19 191 TRP B CA 1
ATOM 4194 C C . TRP B 1 191 ? 10.148 19.359 -5.73 1 98.19 191 TRP B C 1
ATOM 4196 O O . TRP B 1 191 ? 10.359 18.422 -6.5 1 98.19 191 TRP B O 1
ATOM 4206 N N . SER B 1 192 ? 9.305 19.266 -4.742 1 98 192 SER B N 1
ATOM 4207 C CA . SER B 1 192 ? 8.789 17.984 -4.27 1 98 192 SER B CA 1
ATOM 4208 C C . SER B 1 192 ? 7.738 17.422 -5.223 1 98 192 SER B C 1
ATOM 4210 O O . SER B 1 192 ? 7.656 16.219 -5.418 1 98 192 SER B O 1
ATOM 4212 N N . LEU B 1 193 ? 6.902 18.297 -5.797 1 97.75 193 LEU B N 1
ATOM 4213 C CA . LEU B 1 193 ? 5.898 17.812 -6.738 1 97.75 193 LEU B CA 1
ATOM 4214 C C . LEU B 1 193 ? 6.555 17.328 -8.031 1 97.75 193 LEU B C 1
ATOM 4216 O O . LEU B 1 193 ? 6.105 16.359 -8.633 1 97.75 193 LEU B O 1
ATOM 4220 N N . ALA B 1 194 ? 7.586 18 -8.445 1 96.88 194 ALA B N 1
ATOM 4221 C CA . ALA B 1 194 ? 8.359 17.516 -9.578 1 96.88 194 ALA B CA 1
ATOM 4222 C C . ALA B 1 194 ? 9.023 16.188 -9.258 1 96.88 194 ALA B C 1
ATOM 4224 O O . ALA B 1 194 ? 9.07 15.281 -10.109 1 96.88 194 ALA B O 1
ATOM 4225 N N . ASN B 1 195 ? 9.523 16.094 -8.039 1 95.81 195 ASN B N 1
ATOM 4226 C CA . ASN B 1 195 ? 10.203 14.883 -7.605 1 95.81 195 ASN B CA 1
ATOM 4227 C C . ASN B 1 195 ? 9.266 13.68 -7.605 1 95.81 195 ASN B C 1
ATOM 4229 O O . ASN B 1 195 ? 9.68 12.562 -7.914 1 95.81 195 ASN B O 1
ATOM 4233 N N . LEU B 1 196 ? 7.996 13.828 -7.234 1 96.06 196 LEU B N 1
ATOM 4234 C CA . LEU B 1 196 ? 7.02 12.75 -7.188 1 96.06 196 LEU B CA 1
ATOM 4235 C C . LEU B 1 196 ? 6.84 12.117 -8.562 1 96.06 196 LEU B C 1
ATOM 4237 O O . LEU B 1 196 ? 6.551 10.922 -8.672 1 96.06 196 LEU B O 1
ATOM 4241 N N . GLN B 1 197 ? 7.082 12.891 -9.586 1 93.44 197 GLN B N 1
ATOM 4242 C CA . GLN B 1 197 ? 6.84 12.43 -10.945 1 93.44 197 GLN B CA 1
ATOM 4243 C C . GLN B 1 197 ? 8.023 11.617 -11.477 1 93.44 197 GLN B C 1
ATOM 4245 O O . GLN B 1 197 ? 7.918 10.961 -12.508 1 93.44 197 GLN B O 1
ATOM 4250 N N . LYS B 1 198 ? 9.094 11.586 -10.719 1 92.88 198 LYS B N 1
ATOM 4251 C CA . LYS B 1 198 ? 10.32 10.961 -11.203 1 92.88 198 LYS B CA 1
ATOM 4252 C C . LYS B 1 198 ? 10.297 9.453 -10.992 1 92.88 198 LYS B C 1
ATOM 4254 O O . LYS B 1 198 ? 11.031 8.719 -11.648 1 92.88 198 LYS B O 1
ATOM 4259 N N . THR B 1 199 ? 9.523 8.992 -10.055 1 89 199 THR B N 1
ATOM 4260 C CA . THR B 1 199 ? 9.477 7.566 -9.75 1 89 199 THR B CA 1
ATOM 4261 C C . THR B 1 199 ? 8.039 7.051 -9.789 1 89 199 THR B C 1
ATOM 4263 O O . THR B 1 199 ? 7.094 7.82 -9.609 1 89 199 THR B O 1
ATOM 4266 N N . TRP B 1 200 ? 7.852 5.852 -10.031 1 84.12 200 TRP B N 1
ATOM 4267 C CA . TRP B 1 200 ? 6.516 5.266 -10.062 1 84.12 200 TRP B CA 1
ATOM 4268 C C . TRP B 1 200 ? 5.883 5.285 -8.68 1 84.12 200 TRP B C 1
ATOM 4270 O O . TRP B 1 200 ? 4.668 5.465 -8.547 1 84.12 200 TRP B O 1
ATOM 4280 N N . THR B 1 201 ? 6.691 5.059 -7.645 1 88.44 201 THR B N 1
ATOM 4281 C CA . THR B 1 201 ? 6.156 5.113 -6.289 1 88.44 201 THR B CA 1
ATOM 4282 C C . THR B 1 201 ? 5.684 6.523 -5.949 1 88.44 201 THR B C 1
ATOM 4284 O O . THR B 1 201 ? 4.656 6.695 -5.289 1 88.44 201 THR B O 1
ATOM 4287 N N . GLY B 1 202 ? 6.438 7.484 -6.457 1 93.19 202 GLY B N 1
ATOM 4288 C CA . GLY B 1 202 ? 6.008 8.867 -6.285 1 93.19 202 GLY B CA 1
ATOM 4289 C C . GLY B 1 202 ? 4.707 9.18 -6.996 1 93.19 202 GLY B C 1
ATOM 4290 O O . GLY B 1 202 ? 3.83 9.836 -6.434 1 93.19 202 GLY B O 1
ATOM 4291 N N . ARG B 1 203 ? 4.574 8.664 -8.141 1 91.31 203 ARG B N 1
ATOM 4292 C CA . ARG B 1 203 ? 3.355 8.859 -8.922 1 91.31 203 ARG B CA 1
ATOM 4293 C C . ARG B 1 203 ? 2.158 8.203 -8.242 1 91.31 203 ARG B C 1
ATOM 4295 O O . ARG B 1 203 ? 1.053 8.75 -8.258 1 91.31 203 ARG B O 1
ATOM 4302 N N . LEU B 1 204 ? 2.42 7.074 -7.664 1 88.56 204 LEU B N 1
ATOM 4303 C CA . LEU B 1 204 ? 1.364 6.371 -6.941 1 88.56 204 LEU B CA 1
ATOM 4304 C C . LEU B 1 204 ? 0.891 7.191 -5.746 1 88.56 204 LEU B C 1
ATOM 4306 O O . LEU B 1 204 ? -0.312 7.285 -5.488 1 88.56 204 LEU B O 1
ATOM 4310 N N . ILE B 1 205 ? 1.798 7.738 -5.047 1 92.81 205 ILE B N 1
ATOM 4311 C CA . ILE B 1 205 ? 1.465 8.562 -3.893 1 92.81 205 ILE B CA 1
ATOM 4312 C C . ILE B 1 205 ? 0.661 9.781 -4.344 1 92.81 205 ILE B C 1
ATOM 4314 O O . ILE B 1 205 ? -0.381 10.094 -3.762 1 92.81 205 ILE B O 1
ATOM 4318 N N . GLU B 1 206 ? 1.134 10.422 -5.355 1 94.81 206 GLU B N 1
ATOM 4319 C CA . GLU B 1 206 ? 0.433 11.609 -5.828 1 94.81 206 GLU B CA 1
ATOM 4320 C C . GLU B 1 206 ? -0.977 11.273 -6.301 1 94.81 206 GLU B C 1
ATOM 4322 O O . GLU B 1 206 ? -1.921 12.023 -6.051 1 94.81 206 GLU B O 1
ATOM 4327 N N . GLU B 1 207 ? -1.1 10.203 -6.969 1 91.44 207 GLU B N 1
ATOM 4328 C CA . GLU B 1 207 ? -2.416 9.797 -7.445 1 91.44 207 GLU B CA 1
ATOM 4329 C C . GLU B 1 207 ? -3.393 9.617 -6.289 1 91.44 207 GLU B C 1
ATOM 4331 O O . GLU B 1 207 ? -4.551 10.023 -6.379 1 91.44 207 GLU B O 1
ATOM 4336 N N . ALA B 1 208 ? -2.92 8.992 -5.242 1 90.56 208 ALA B N 1
ATOM 4337 C CA . ALA B 1 208 ? -3.766 8.805 -4.066 1 90.56 208 ALA B CA 1
ATOM 4338 C C . ALA B 1 208 ? -4.199 10.141 -3.479 1 90.56 208 ALA B C 1
ATOM 4340 O O . ALA B 1 208 ? -5.359 10.312 -3.102 1 90.56 208 ALA B O 1
ATOM 4341 N N . LEU B 1 209 ? -3.301 11.008 -3.432 1 94.81 209 LEU B N 1
ATOM 4342 C CA . LEU B 1 209 ? -3.598 12.328 -2.885 1 94.81 209 LEU B CA 1
ATOM 4343 C C . LEU B 1 209 ? -4.559 13.094 -3.791 1 94.81 209 LEU B C 1
ATOM 4345 O O . LEU B 1 209 ? -5.477 13.758 -3.311 1 94.81 209 LEU B O 1
ATOM 4349 N N . VAL B 1 210 ? -4.363 12.992 -5.059 1 95.69 210 VAL B N 1
ATOM 4350 C CA . VAL B 1 210 ? -5.191 13.695 -6.027 1 95.69 210 VAL B CA 1
ATOM 4351 C C . VAL B 1 210 ? -6.629 13.18 -5.953 1 95.69 210 VAL B C 1
ATOM 4353 O O . VAL B 1 210 ? -7.582 13.953 -6.086 1 95.69 210 VAL B O 1
ATOM 4356 N N . GLN B 1 211 ? -6.793 11.938 -5.691 1 93.19 211 GLN B N 1
ATOM 4357 C CA . GLN B 1 211 ? -8.141 11.391 -5.551 1 93.19 211 GLN B CA 1
ATOM 4358 C C . GLN B 1 211 ? -8.875 12.047 -4.383 1 93.19 211 GLN B C 1
ATOM 4360 O O . GLN B 1 211 ? -10.062 12.352 -4.484 1 93.19 211 GLN B O 1
ATOM 4365 N N . GLU B 1 212 ? -8.141 12.188 -3.361 1 93.56 212 GLU B N 1
ATOM 4366 C CA . GLU B 1 212 ? -8.742 12.859 -2.209 1 93.56 212 GLU B CA 1
ATOM 4367 C C . GLU B 1 212 ? -9.055 14.32 -2.521 1 93.56 212 GLU B C 1
ATOM 4369 O O . GLU B 1 212 ? -10.078 14.844 -2.084 1 93.56 212 GLU B O 1
ATOM 4374 N N . LEU B 1 213 ? -8.188 14.945 -3.271 1 95.62 213 LEU B N 1
ATOM 4375 C CA . LEU B 1 213 ? -8.422 16.344 -3.656 1 95.62 213 LEU B CA 1
ATOM 4376 C C . LEU B 1 213 ? -9.625 16.453 -4.582 1 95.62 213 LEU B C 1
ATOM 4378 O O . LEU B 1 213 ? -10.398 17.406 -4.492 1 95.62 213 LEU B O 1
ATOM 4382 N N . ARG B 1 214 ? -9.789 15.516 -5.438 1 94.88 214 ARG B N 1
ATOM 4383 C CA . ARG B 1 214 ? -10.953 15.492 -6.32 1 94.88 214 ARG B CA 1
ATOM 4384 C C . ARG B 1 214 ? -12.242 15.352 -5.523 1 94.88 214 ARG B C 1
ATOM 4386 O O . ARG B 1 214 ? -13.266 15.938 -5.879 1 94.88 214 ARG B O 1
ATOM 4393 N N . ARG B 1 215 ? -12.195 14.578 -4.477 1 92.38 215 ARG B N 1
ATOM 4394 C CA . ARG B 1 215 ? -13.352 14.469 -3.594 1 92.38 215 ARG B CA 1
ATOM 4395 C C . ARG B 1 215 ? -13.695 15.82 -2.967 1 92.38 215 ARG B C 1
ATOM 4397 O O . ARG B 1 215 ? -14.867 16.141 -2.771 1 92.38 215 ARG B O 1
ATOM 4404 N N . GLU B 1 216 ? -12.633 16.484 -2.619 1 93.12 216 GLU B N 1
ATOM 4405 C CA . GLU B 1 216 ? -12.844 17.828 -2.08 1 93.12 216 GLU B CA 1
ATOM 4406 C C . GLU B 1 216 ? -13.461 18.75 -3.123 1 93.12 216 GLU B C 1
ATOM 4408 O O . GLU B 1 216 ? -14.328 19.578 -2.799 1 93.12 216 GLU B O 1
ATOM 4413 N N . VAL B 1 217 ? -13.023 18.719 -4.359 1 94.62 217 VAL B N 1
ATOM 4414 C CA . VAL B 1 217 ? -13.586 19.516 -5.449 1 94.62 217 VAL B CA 1
ATOM 4415 C C . VAL B 1 217 ? -15.055 19.156 -5.645 1 94.62 217 VAL B C 1
ATOM 4417 O O . VAL B 1 217 ? -15.898 20.047 -5.793 1 94.62 217 VAL B O 1
ATOM 4420 N N . ALA B 1 218 ? -15.352 17.875 -5.609 1 94.94 218 ALA B N 1
ATOM 4421 C CA . ALA B 1 218 ? -16.734 17.422 -5.781 1 94.94 218 ALA B CA 1
ATOM 4422 C C . ALA B 1 218 ? -17.625 17.969 -4.676 1 94.94 218 ALA B C 1
ATOM 4424 O O . ALA B 1 218 ? -18.766 18.359 -4.934 1 94.94 218 ALA B O 1
ATOM 4425 N N . ARG B 1 219 ? -17.109 17.922 -3.52 1 93.56 219 ARG B N 1
ATOM 4426 C CA . ARG B 1 219 ? -17.859 18.469 -2.391 1 93.56 219 ARG B CA 1
ATOM 4427 C C . ARG B 1 219 ? -18.109 19.969 -2.574 1 93.56 219 ARG B C 1
ATOM 4429 O O . ARG B 1 219 ? -19.219 20.438 -2.342 1 93.56 219 ARG B O 1
ATOM 4436 N N . ARG B 1 220 ? -17.109 20.672 -2.982 1 94.5 220 ARG B N 1
ATOM 4437 C CA . ARG B 1 220 ? -17.25 22.109 -3.207 1 94.5 220 ARG B CA 1
ATOM 4438 C C . ARG B 1 220 ? -18.25 22.406 -4.324 1 94.5 220 ARG B C 1
ATOM 4440 O O . ARG B 1 220 ? -19.016 23.359 -4.25 1 94.5 220 ARG B O 1
ATOM 4447 N N . LEU B 1 221 ? -18.156 21.594 -5.32 1 95.25 221 LEU B N 1
ATOM 4448 C CA . LEU B 1 221 ? -19.078 21.75 -6.441 1 95.25 221 LEU B CA 1
ATOM 4449 C C . LEU B 1 221 ? -20.516 21.609 -5.98 1 95.25 221 LEU B C 1
ATOM 4451 O O . LEU B 1 221 ? -21.406 22.312 -6.473 1 95.25 221 LEU B O 1
ATOM 4455 N N . ARG B 1 222 ? -20.766 20.719 -5.059 1 95.75 222 ARG B N 1
ATOM 4456 C CA . ARG B 1 222 ? -22.109 20.5 -4.531 1 95.75 222 ARG B CA 1
ATOM 4457 C C . ARG B 1 222 ? -22.562 21.672 -3.658 1 95.75 222 ARG B C 1
ATOM 4459 O O . ARG B 1 222 ? -23.719 22.094 -3.723 1 95.75 222 ARG B O 1
ATOM 4466 N N . LEU B 1 223 ? -21.703 22.234 -2.896 1 96.38 223 LEU B N 1
ATOM 4467 C CA . LEU B 1 223 ? -22.047 23.219 -1.887 1 96.38 223 LEU B CA 1
ATOM 4468 C C . LEU B 1 223 ? -22 24.625 -2.477 1 96.38 223 LEU B C 1
ATOM 4470 O O . LEU B 1 223 ? -22.812 25.484 -2.113 1 96.38 223 LEU B O 1
ATOM 4474 N N . TYR B 1 224 ? -20.938 24.828 -3.332 1 96.88 224 TYR B N 1
ATOM 4475 C CA . TYR B 1 224 ? -20.688 26.141 -3.891 1 96.88 224 TYR B CA 1
ATOM 4476 C C . TYR B 1 224 ? -20.391 26.062 -5.383 1 96.88 224 TYR B C 1
ATOM 4478 O O . TYR B 1 224 ? -19.297 26.453 -5.824 1 96.88 224 TYR B O 1
ATOM 4486 N N . PRO B 1 225 ? -21.312 25.672 -6.152 1 95.69 225 PRO B N 1
ATOM 4487 C CA . PRO B 1 225 ? -21.062 25.422 -7.574 1 95.69 225 PRO B CA 1
ATOM 4488 C C . PRO B 1 225 ? -20.5 26.641 -8.297 1 95.69 225 PRO B C 1
ATOM 4490 O O . PRO B 1 225 ? -19.719 26.516 -9.242 1 95.69 225 PRO B O 1
ATOM 4493 N N . GLU B 1 226 ? -20.828 27.797 -7.836 1 94.88 226 GLU B N 1
ATOM 4494 C CA . GLU B 1 226 ? -20.406 29.016 -8.508 1 94.88 226 GLU B CA 1
ATOM 4495 C C . GLU B 1 226 ? -18.922 29.281 -8.305 1 94.88 226 GLU B C 1
ATOM 4497 O O . GLU B 1 226 ? -18.312 30.078 -9.031 1 94.88 226 GLU B O 1
ATOM 4502 N N . THR B 1 227 ? -18.328 28.641 -7.332 1 94.38 227 THR B N 1
ATOM 4503 C CA . THR B 1 227 ? -16.938 28.875 -7.004 1 94.38 227 THR B CA 1
ATOM 4504 C C . THR B 1 227 ? -16.031 27.859 -7.688 1 94.38 227 THR B C 1
ATOM 4506 O O . THR B 1 227 ? -14.805 27.938 -7.586 1 94.38 227 THR B O 1
ATOM 4509 N N . VAL B 1 228 ? -16.641 26.875 -8.43 1 94.81 228 VAL B N 1
ATOM 4510 C CA . VAL B 1 228 ? -15.875 25.797 -9.039 1 94.81 228 VAL B CA 1
ATOM 4511 C C . VAL B 1 228 ? -15.938 25.906 -10.555 1 94.81 228 VAL B C 1
ATOM 4513 O O . VAL B 1 228 ? -17.016 25.844 -11.148 1 94.81 228 VAL B O 1
ATOM 4516 N N . PRO B 1 229 ? -14.789 26.031 -11.188 1 93.56 229 PRO B N 1
ATOM 4517 C CA . PRO B 1 229 ? -14.797 26.109 -12.656 1 93.56 229 PRO B CA 1
ATOM 4518 C C . PRO B 1 229 ? -15.391 24.859 -13.305 1 93.56 229 PRO B C 1
ATOM 4520 O O . PRO B 1 229 ? -15.188 23.75 -12.805 1 93.56 229 PRO B O 1
ATOM 4523 N N . ALA B 1 230 ? -16.016 25.047 -14.406 1 92.19 230 ALA B N 1
ATOM 4524 C CA . ALA B 1 230 ? -16.656 23.938 -15.117 1 92.19 230 ALA B CA 1
ATOM 4525 C C . ALA B 1 230 ? -15.625 22.922 -15.578 1 92.19 230 ALA B C 1
ATOM 4527 O O . ALA B 1 230 ? -14.57 23.281 -16.109 1 92.19 230 ALA B O 1
ATOM 4528 N N . GLY B 1 231 ? -15.898 21.703 -15.359 1 93.75 231 GLY B N 1
ATOM 4529 C CA . GLY B 1 231 ? -15.086 20.625 -15.898 1 93.75 231 GLY B CA 1
ATOM 4530 C C . GLY B 1 231 ? -13.812 20.391 -15.117 1 93.75 231 GLY B C 1
ATOM 4531 O O . GLY B 1 231 ? -12.953 19.609 -15.539 1 93.75 231 GLY B O 1
ATOM 4532 N N . VAL B 1 232 ? -13.648 21.016 -14.016 1 94 232 VAL B N 1
ATOM 4533 C CA . VAL B 1 232 ? -12.383 21 -13.289 1 94 232 VAL B CA 1
ATOM 4534 C C . VAL B 1 232 ? -12.086 19.594 -12.797 1 94 232 VAL B C 1
ATOM 4536 O O . VAL B 1 232 ? -10.93 19.172 -12.727 1 94 232 VAL B O 1
ATOM 4539 N N . LEU B 1 233 ? -13.055 18.797 -12.484 1 92.69 233 LEU B N 1
ATOM 4540 C CA . LEU B 1 233 ? -12.867 17.438 -11.984 1 92.69 233 LEU B CA 1
ATOM 4541 C C . LEU B 1 233 ? -12.109 16.578 -13 1 92.69 233 LEU B C 1
ATOM 4543 O O . LEU B 1 233 ? -11.328 15.703 -12.617 1 92.69 233 LEU B O 1
ATOM 4547 N N . ASP B 1 234 ? -12.25 16.922 -14.266 1 90.62 234 ASP B N 1
ATOM 4548 C CA . ASP B 1 234 ? -11.578 16.188 -15.328 1 90.62 234 ASP B CA 1
ATOM 4549 C C . ASP B 1 234 ? -10.148 16.688 -15.523 1 90.62 234 ASP B C 1
ATOM 4551 O O . ASP B 1 234 ? -9.305 15.977 -16.078 1 90.62 234 ASP B O 1
ATOM 4555 N N . ARG B 1 235 ? -9.891 17.844 -15.023 1 94.31 235 ARG B N 1
ATOM 4556 C CA . ARG B 1 235 ? -8.609 18.484 -15.312 1 94.31 235 ARG B CA 1
ATOM 4557 C C . ARG B 1 235 ? -7.645 18.328 -14.148 1 94.31 235 ARG B C 1
ATOM 4559 O O . ARG B 1 235 ? -6.441 18.531 -14.297 1 94.31 235 ARG B O 1
ATOM 4566 N N . VAL B 1 236 ? -8.172 17.938 -13.023 1 95.5 236 VAL B N 1
ATOM 4567 C CA . VAL B 1 236 ? -7.309 17.766 -11.859 1 95.5 236 VAL B CA 1
ATOM 4568 C C . VAL B 1 236 ? -6.645 16.391 -11.914 1 95.5 236 VAL B C 1
ATOM 4570 O O . VAL B 1 236 ? -7.164 15.414 -11.359 1 95.5 236 VAL B O 1
ATOM 4573 N N . ARG B 1 237 ? -5.457 16.359 -12.453 1 93.19 237 ARG B N 1
ATOM 4574 C CA . ARG B 1 237 ? -4.703 15.125 -12.625 1 93.19 237 ARG B CA 1
ATOM 4575 C C . ARG B 1 237 ? -3.51 15.07 -11.68 1 93.19 237 ARG B C 1
ATOM 4577 O O . ARG B 1 237 ? -3.018 13.992 -11.352 1 93.19 237 ARG B O 1
ATOM 4584 N N . PHE B 1 238 ? -3.021 16.266 -11.336 1 95.75 238 PHE B N 1
ATOM 4585 C CA . PHE B 1 238 ? -1.904 16.438 -10.414 1 95.75 238 PHE B CA 1
ATOM 4586 C C . PHE B 1 238 ? -2.27 17.391 -9.289 1 95.75 238 PHE B C 1
ATOM 4588 O O . PHE B 1 238 ? -3.271 18.109 -9.375 1 95.75 238 PHE B O 1
ATOM 4595 N N . ILE B 1 239 ? -1.46 17.359 -8.219 1 97.19 239 ILE B N 1
ATOM 4596 C CA . ILE B 1 239 ? -1.679 18.281 -7.109 1 97.19 239 ILE B CA 1
ATOM 4597 C C . ILE B 1 239 ? -1.609 19.719 -7.613 1 97.19 239 ILE B C 1
ATOM 4599 O O . ILE B 1 239 ? -2.428 20.547 -7.227 1 97.19 239 ILE B O 1
ATOM 4603 N N . ARG B 1 240 ? -0.71 19.984 -8.539 1 97.62 240 ARG B N 1
ATOM 4604 C CA . ARG B 1 240 ? -0.535 21.312 -9.109 1 97.62 240 ARG B CA 1
ATOM 4605 C C . ARG B 1 240 ? -1.802 21.766 -9.82 1 97.62 240 ARG B C 1
ATOM 4607 O O . ARG B 1 240 ? -2.131 22.969 -9.805 1 97.62 240 ARG B O 1
ATOM 4614 N N . ASP B 1 241 ? -2.51 20.828 -10.477 1 97.69 241 ASP B N 1
ATOM 4615 C CA . ASP B 1 241 ? -3.744 21.172 -11.172 1 97.69 241 ASP B CA 1
ATOM 4616 C C . ASP B 1 241 ? -4.809 21.672 -10.195 1 97.69 241 ASP B C 1
ATOM 4618 O O . ASP B 1 241 ? -5.543 22.609 -10.508 1 97.69 241 ASP B O 1
ATOM 4622 N N . PHE B 1 242 ? -4.875 21.047 -9.078 1 97.38 242 PHE B N 1
ATOM 4623 C CA . PHE B 1 242 ? -5.824 21.484 -8.062 1 97.38 242 PHE B CA 1
ATOM 4624 C C . PHE B 1 242 ? -5.562 22.938 -7.664 1 97.38 242 PHE B C 1
ATOM 4626 O O . PHE B 1 242 ? -6.48 23.75 -7.652 1 97.38 242 PHE B O 1
ATOM 4633 N N . ASP B 1 243 ? -4.297 23.188 -7.348 1 97.81 243 ASP B N 1
ATOM 4634 C CA . ASP B 1 243 ? -3.949 24.531 -6.91 1 97.81 243 ASP B CA 1
ATOM 4635 C C . ASP B 1 243 ? -4.156 25.547 -8.039 1 97.81 243 ASP B C 1
ATOM 4637 O O . ASP B 1 243 ? -4.637 26.656 -7.805 1 97.81 243 ASP B O 1
ATOM 4641 N N . ASP B 1 244 ? -3.816 25.172 -9.18 1 97.69 244 ASP B N 1
ATOM 4642 C CA . ASP B 1 244 ? -3.945 26.047 -10.328 1 97.69 244 ASP B CA 1
ATOM 4643 C C . ASP B 1 244 ? -5.41 26.391 -10.609 1 97.69 244 ASP B C 1
ATOM 4645 O O . ASP B 1 244 ? -5.746 27.531 -10.914 1 97.69 244 ASP B O 1
ATOM 4649 N N . GLU B 1 245 ? -6.258 25.406 -10.453 1 96.69 245 GLU B N 1
ATOM 4650 C CA . GLU B 1 245 ? -7.656 25.547 -10.852 1 96.69 245 GLU B CA 1
ATOM 4651 C C . GLU B 1 245 ? -8.508 26.094 -9.711 1 96.69 245 GLU B C 1
ATOM 4653 O O . GLU B 1 245 ? -9.484 26.797 -9.938 1 96.69 245 GLU B O 1
ATOM 4658 N N . MET B 1 246 ? -8.117 25.766 -8.477 1 96.38 246 MET B N 1
ATOM 4659 C CA . MET B 1 246 ? -9.062 25.969 -7.379 1 96.38 246 MET B CA 1
ATOM 4660 C C . MET B 1 246 ? -8.539 27.016 -6.406 1 96.38 246 MET B C 1
ATOM 4662 O O . MET B 1 246 ? -9.297 27.562 -5.605 1 96.38 246 MET B O 1
ATOM 4666 N N . VAL B 1 247 ? -7.211 27.359 -6.441 1 97.06 247 VAL B N 1
ATOM 4667 C CA . VAL B 1 247 ? -6.668 28.078 -5.293 1 97.06 247 VAL B CA 1
ATOM 4668 C C . VAL B 1 247 ? -6.082 29.422 -5.742 1 97.06 247 VAL B C 1
ATOM 4670 O O . VAL B 1 247 ? -6.535 30.484 -5.312 1 97.06 247 VAL B O 1
ATOM 4673 N N . ILE B 1 248 ? -5.184 29.422 -6.695 1 97.44 248 ILE B N 1
ATOM 4674 C CA . ILE B 1 248 ? -4.305 30.562 -6.898 1 97.44 248 ILE B CA 1
ATOM 4675 C C . ILE B 1 248 ? -5.109 31.734 -7.465 1 97.44 248 ILE B C 1
ATOM 4677 O O . ILE B 1 248 ? -4.809 32.906 -7.176 1 97.44 248 ILE B O 1
ATOM 4681 N N . GLY B 1 249 ? -6.148 31.484 -8.227 1 96.31 249 GLY B N 1
ATOM 4682 C CA . GLY B 1 249 ? -6.98 32.562 -8.75 1 96.31 249 GLY B CA 1
ATOM 4683 C C . GLY B 1 249 ? -7.66 33.375 -7.672 1 96.31 249 GLY B C 1
ATOM 4684 O O . GLY B 1 249 ? -7.77 34.594 -7.781 1 96.31 249 GLY B O 1
ATOM 4685 N N . TYR B 1 250 ? -8.117 32.719 -6.645 1 95.75 250 TYR B N 1
ATOM 4686 C CA . TYR B 1 250 ? -8.789 33.375 -5.535 1 95.75 250 TYR B CA 1
ATOM 4687 C C . TYR B 1 250 ? -7.863 34.406 -4.883 1 95.75 250 TYR B C 1
ATOM 4689 O O . TYR B 1 250 ? -8.312 35.469 -4.473 1 95.75 250 TYR B O 1
ATOM 4697 N N . TYR B 1 251 ? -6.625 34.062 -4.809 1 96.5 251 TYR B N 1
ATOM 4698 C CA . TYR B 1 251 ? -5.68 34.906 -4.078 1 96.5 251 TYR B CA 1
ATOM 4699 C C . TYR B 1 251 ? -4.91 35.812 -5.031 1 96.5 251 TYR B C 1
ATOM 4701 O O . TYR B 1 251 ? -4.082 36.625 -4.602 1 96.5 251 TYR B O 1
ATOM 4709 N N . GLY B 1 252 ? -5.074 35.656 -6.285 1 96.44 252 GLY B N 1
ATOM 4710 C CA . GLY B 1 252 ? -4.539 36.594 -7.266 1 96.44 252 GLY B CA 1
ATOM 4711 C C . GLY B 1 252 ? -3.129 36.25 -7.707 1 96.44 252 GLY B C 1
ATOM 4712 O O . GLY B 1 252 ? -2.381 37.156 -8.141 1 96.44 252 GLY B O 1
ATOM 4713 N N . PHE B 1 253 ? -2.729 35.031 -7.582 1 97 253 PHE B N 1
ATOM 4714 C CA . PHE B 1 253 ? -1.409 34.625 -8.055 1 97 253 PHE B CA 1
ATOM 4715 C C . PHE B 1 253 ? -1.438 34.344 -9.555 1 97 253 PHE B C 1
ATOM 4717 O O . PHE B 1 253 ? -2.428 33.812 -10.07 1 97 253 PHE B O 1
ATOM 4724 N N . ALA B 1 254 ? -0.298 34.531 -10.242 1 96.69 254 ALA B N 1
ATOM 4725 C CA . ALA B 1 254 ? -0.213 34.375 -11.688 1 96.69 254 ALA B CA 1
ATOM 4726 C C . ALA B 1 254 ? 0.053 32.906 -12.07 1 96.69 254 ALA B C 1
ATOM 4728 O O . ALA B 1 254 ? -0.352 32.469 -13.141 1 96.69 254 ALA B O 1
ATOM 4729 N N . SER B 1 255 ? 0.781 32.25 -11.195 1 98.06 255 SER B N 1
ATOM 4730 C CA . SER B 1 255 ? 1.13 30.844 -11.469 1 98.06 255 SER B CA 1
ATOM 4731 C C . SER B 1 255 ? 1.288 30.047 -10.18 1 98.06 255 SER B C 1
ATOM 4733 O O . SER B 1 255 ? 1.517 30.625 -9.109 1 98.06 255 SER B O 1
ATOM 4735 N N . VAL B 1 256 ? 1.195 28.781 -10.281 1 97.56 256 VAL B N 1
ATOM 4736 C CA . VAL B 1 256 ? 1.374 27.906 -9.125 1 97.56 256 VAL B CA 1
ATOM 4737 C C . VAL B 1 256 ? 2.828 27.953 -8.664 1 97.56 256 VAL B C 1
ATOM 4739 O O . VAL B 1 256 ? 3.111 27.828 -7.465 1 97.56 256 VAL B O 1
ATOM 4742 N N . GLU B 1 257 ? 3.736 28.109 -9.617 1 98.06 257 GLU B N 1
ATOM 4743 C CA . GLU B 1 257 ? 5.148 28.203 -9.266 1 98.06 257 GLU B CA 1
ATOM 4744 C C . GLU B 1 257 ? 5.406 29.391 -8.344 1 98.06 257 GLU B C 1
ATOM 4746 O O . GLU B 1 257 ? 6.109 29.266 -7.34 1 98.06 257 GLU B O 1
ATOM 4751 N N . GLU B 1 258 ? 4.84 30.5 -8.727 1 98 258 GLU B N 1
ATOM 4752 C CA . GLU B 1 258 ? 4.969 31.688 -7.891 1 98 258 GLU B CA 1
ATOM 4753 C C . GLU B 1 258 ? 4.293 31.484 -6.539 1 98 258 GLU B C 1
ATOM 4755 O O . GLU B 1 258 ? 4.844 31.859 -5.504 1 98 258 GLU B O 1
ATOM 4760 N N . TYR B 1 259 ? 3.121 30.922 -6.605 1 98.31 259 TYR B N 1
ATOM 4761 C CA . TYR B 1 259 ? 2.361 30.625 -5.391 1 98.31 259 TYR B CA 1
ATOM 4762 C C . TYR B 1 259 ? 3.164 29.75 -4.441 1 98.31 259 TYR B C 1
ATOM 4764 O O . TYR B 1 259 ? 3.291 30.062 -3.254 1 98.31 259 TYR B O 1
ATOM 4772 N N . TYR B 1 260 ? 3.795 28.688 -4.973 1 98.44 260 TYR B N 1
ATOM 4773 C CA . TYR B 1 260 ? 4.566 27.75 -4.168 1 98.44 260 TYR B CA 1
ATOM 4774 C C . TYR B 1 260 ? 5.824 28.422 -3.611 1 98.44 260 TYR B C 1
ATOM 4776 O O . TYR B 1 260 ? 6.211 28.172 -2.469 1 98.44 260 TYR B O 1
ATOM 4784 N N . ARG B 1 261 ? 6.434 29.25 -4.371 1 97.62 261 ARG B N 1
ATOM 4785 C CA . ARG B 1 261 ? 7.629 29.953 -3.914 1 97.62 261 ARG B CA 1
ATOM 4786 C C . ARG B 1 261 ? 7.301 30.906 -2.771 1 97.62 261 ARG B C 1
ATOM 4788 O O . ARG B 1 261 ? 8 30.938 -1.76 1 97.62 261 ARG B O 1
ATOM 4795 N N . LYS B 1 262 ? 6.227 31.609 -2.924 1 96.94 262 LYS B N 1
ATOM 4796 C CA . LYS B 1 262 ? 5.875 32.656 -1.963 1 96.94 262 LYS B CA 1
ATOM 4797 C C . LYS B 1 262 ? 5.328 32.062 -0.673 1 96.94 262 LYS B C 1
ATOM 4799 O O . LYS B 1 262 ? 5.445 32.656 0.398 1 96.94 262 LYS B O 1
ATOM 4804 N N . THR B 1 263 ? 4.758 30.844 -0.766 1 97.62 263 THR B N 1
ATOM 4805 C CA . THR B 1 263 ? 4.148 30.25 0.416 1 97.62 263 THR B CA 1
ATOM 4806 C C . THR B 1 263 ? 5.062 29.188 1.022 1 97.62 263 THR B C 1
ATOM 4808 O O . THR B 1 263 ? 4.727 28.578 2.037 1 97.62 263 THR B O 1
ATOM 4811 N N . SER B 1 264 ? 6.223 29.016 0.465 1 98.12 264 SER B N 1
ATOM 4812 C CA . SER B 1 264 ? 7.125 27.953 0.896 1 98.12 264 SER B CA 1
ATOM 4813 C C . SER B 1 264 ? 7.531 28.125 2.355 1 98.12 264 SER B C 1
ATOM 4815 O O . SER B 1 264 ? 7.914 29.219 2.771 1 98.12 264 SER B O 1
ATOM 4817 N N . GLY B 1 265 ? 7.422 27.031 3.086 1 97.12 265 GLY B N 1
ATOM 4818 C CA . GLY B 1 265 ? 7.895 27.047 4.461 1 97.12 265 GLY B CA 1
ATOM 4819 C C . GLY B 1 265 ? 9.406 27.078 4.57 1 97.12 265 GLY B C 1
ATOM 4820 O O . GLY B 1 265 ? 9.953 27.469 5.602 1 97.12 265 GLY B O 1
ATOM 4821 N N . LEU B 1 266 ? 10.07 26.688 3.525 1 98.12 266 LEU B N 1
ATOM 4822 C CA . LEU B 1 266 ? 11.516 26.547 3.541 1 98.12 266 LEU B CA 1
ATOM 4823 C C . LEU B 1 266 ? 12.188 27.891 3.779 1 98.12 266 LEU B C 1
ATOM 4825 O O . LEU B 1 266 ? 13.117 28 4.582 1 98.12 266 LEU B O 1
ATOM 4829 N N . TYR B 1 267 ? 11.727 28.906 3.211 1 95.94 267 TYR B N 1
ATOM 4830 C CA . TYR B 1 267 ? 12.398 30.203 3.197 1 95.94 267 TYR B CA 1
ATOM 4831 C C . TYR B 1 267 ? 12.016 31.031 4.422 1 95.94 267 TYR B C 1
ATOM 4833 O O . TYR B 1 267 ? 12.57 32.094 4.652 1 95.94 267 TYR B O 1
ATOM 4841 N N . LEU B 1 268 ? 11.062 30.5 5.211 1 94.75 268 LEU B N 1
ATOM 4842 C CA . LEU B 1 268 ? 10.664 31.125 6.465 1 94.75 268 LEU B CA 1
ATOM 4843 C C . LEU B 1 268 ? 11.594 30.703 7.598 1 94.75 268 LEU B C 1
ATOM 4845 O O . LEU B 1 268 ? 11.656 31.375 8.633 1 94.75 268 LEU B O 1
ATOM 4849 N N . LEU B 1 269 ? 12.266 29.625 7.414 1 97.69 269 LEU B N 1
ATOM 4850 C CA . LEU B 1 269 ? 12.914 28.938 8.523 1 97.69 269 LEU B CA 1
ATOM 4851 C C . LEU B 1 269 ? 13.93 29.844 9.211 1 97.69 269 LEU B C 1
ATOM 4853 O O . LEU B 1 269 ? 14.031 29.859 10.438 1 97.69 269 LEU B O 1
ATOM 4857 N N . GLU B 1 270 ? 14.609 30.656 8.492 1 95 270 GLU B N 1
ATOM 4858 C CA . GLU B 1 270 ? 15.672 31.484 9.047 1 95 270 GLU B CA 1
ATOM 4859 C C . GLU B 1 270 ? 15.102 32.688 9.797 1 95 270 GLU B C 1
ATOM 4861 O O . GLU B 1 270 ? 15.789 33.281 10.625 1 95 270 GLU B O 1
ATOM 4866 N N . GLU B 1 271 ? 13.852 32.969 9.508 1 93.88 271 GLU B N 1
ATOM 4867 C CA . GLU B 1 271 ? 13.266 34.188 10.047 1 93.88 271 GLU B CA 1
ATOM 4868 C C . GLU B 1 271 ? 12.398 33.875 11.266 1 93.88 271 GLU B C 1
ATOM 4870 O O . GLU B 1 271 ? 11.93 34.812 11.945 1 93.88 271 GLU B O 1
ATOM 4875 N N . LEU B 1 272 ? 12.188 32.688 11.531 1 97.81 272 LEU B N 1
ATOM 4876 C CA . LEU B 1 272 ? 11.297 32.344 12.633 1 97.81 272 LEU B CA 1
ATOM 4877 C C . LEU B 1 272 ? 11.93 32.688 13.977 1 97.81 272 LEU B C 1
ATOM 4879 O O . LEU B 1 272 ? 13.117 32.406 14.195 1 97.81 272 LEU B O 1
ATOM 4883 N N . ALA B 1 273 ? 11.125 33.281 14.867 1 97.12 273 ALA B N 1
ATOM 4884 C CA . ALA B 1 273 ? 11.695 33.844 16.094 1 97.12 273 ALA B CA 1
ATOM 4885 C C . ALA B 1 273 ? 11.188 33.094 17.328 1 97.12 273 ALA B C 1
ATOM 4887 O O . ALA B 1 273 ? 11.562 33.438 18.453 1 97.12 273 ALA B O 1
ATOM 4888 N N . LEU B 1 274 ? 10.367 32.125 17.156 1 97.88 274 LEU B N 1
ATOM 4889 C CA . LEU B 1 274 ? 9.867 31.328 18.266 1 97.88 274 LEU B CA 1
ATOM 4890 C C . LEU B 1 274 ? 10.469 29.922 18.234 1 97.88 274 LEU B C 1
ATOM 4892 O O . LEU B 1 274 ? 10.727 29.391 17.156 1 97.88 274 LEU B O 1
ATOM 4896 N N . PRO B 1 275 ? 10.688 29.344 19.406 1 98.31 275 PRO B N 1
ATOM 4897 C CA . PRO B 1 275 ? 11.234 27.984 19.438 1 98.31 275 PRO B CA 1
ATOM 4898 C C . PRO B 1 275 ? 10.383 26.984 18.656 1 98.31 275 PRO B C 1
ATOM 4900 O O . PRO B 1 275 ? 9.148 27.031 18.734 1 98.31 275 PRO B O 1
ATOM 4903 N N . HIS B 1 276 ? 11.016 26.141 17.844 1 98.75 276 HIS B N 1
ATOM 4904 C CA . HIS B 1 276 ? 10.273 25.125 17.109 1 98.75 276 HIS B CA 1
ATOM 4905 C C . HIS B 1 276 ? 11.148 23.906 16.828 1 98.75 276 HIS B C 1
ATOM 4907 O O . HIS B 1 276 ? 12.367 24.031 16.703 1 98.75 276 HIS B O 1
ATOM 4913 N N . LEU B 1 277 ? 10.5 22.766 16.828 1 98.81 277 LEU B N 1
ATOM 4914 C CA . LEU B 1 277 ? 11.117 21.484 16.531 1 98.81 277 LEU B CA 1
ATOM 4915 C C . LEU B 1 277 ? 10.656 20.969 15.164 1 98.81 277 LEU B C 1
ATOM 4917 O O . LEU B 1 277 ? 9.453 20.953 14.883 1 98.81 277 LEU B O 1
ATOM 4921 N N . ILE B 1 278 ? 11.641 20.641 14.328 1 98.81 278 ILE B N 1
ATOM 4922 C CA . ILE B 1 278 ? 11.359 20 13.047 1 98.81 278 ILE B CA 1
ATOM 4923 C C . ILE B 1 278 ? 11.852 18.562 13.078 1 98.81 278 ILE B C 1
ATOM 4925 O O . ILE B 1 278 ? 13.031 18.297 13.289 1 98.81 278 ILE B O 1
ATOM 4929 N N . ILE B 1 279 ? 10.953 17.656 12.922 1 98.69 279 ILE B N 1
ATOM 4930 C CA . ILE B 1 279 ? 11.297 16.25 12.766 1 98.69 279 ILE B CA 1
ATOM 4931 C C . ILE B 1 279 ? 11.078 15.828 11.312 1 98.69 279 ILE B C 1
ATOM 4933 O O . ILE B 1 279 ? 10 16.016 10.758 1 98.69 279 ILE B O 1
ATOM 4937 N N . TYR B 1 280 ? 12.125 15.273 10.711 1 98.44 280 TYR B N 1
ATOM 4938 C CA . TYR B 1 280 ? 12.117 14.953 9.289 1 98.44 280 TYR B CA 1
ATOM 4939 C C . TYR B 1 280 ? 12.781 13.602 9.039 1 98.44 280 TYR B C 1
ATOM 4941 O O . TYR B 1 280 ? 13.695 13.203 9.766 1 98.44 280 TYR B O 1
ATOM 4949 N N . ALA B 1 281 ? 12.305 12.891 8.094 1 98.12 281 ALA B N 1
ATOM 4950 C CA . ALA B 1 281 ? 12.922 11.625 7.699 1 98.12 281 ALA B CA 1
ATOM 4951 C C . ALA B 1 281 ? 13.656 11.773 6.367 1 98.12 281 ALA B C 1
ATOM 4953 O O . ALA B 1 281 ? 13.07 12.211 5.375 1 98.12 281 ALA B O 1
ATOM 4954 N N . ALA B 1 282 ? 14.844 11.336 6.305 1 97.62 282 ALA B N 1
ATOM 4955 C CA . ALA B 1 282 ? 15.648 11.461 5.09 1 97.62 282 ALA B CA 1
ATOM 4956 C C . ALA B 1 282 ? 15.086 10.594 3.969 1 97.62 282 ALA B C 1
ATOM 4958 O O . ALA B 1 282 ? 15.25 10.906 2.789 1 97.62 282 ALA B O 1
ATOM 4959 N N . ASP B 1 283 ? 14.383 9.547 4.332 1 96.19 283 ASP B N 1
ATOM 4960 C CA . ASP B 1 283 ? 13.867 8.633 3.318 1 96.19 283 ASP B CA 1
ATOM 4961 C C . ASP B 1 283 ? 12.391 8.906 3.033 1 96.19 283 ASP B C 1
ATOM 4963 O O . ASP B 1 283 ? 11.656 8 2.625 1 96.19 283 ASP B O 1
ATOM 4967 N N . ASP B 1 284 ? 11.914 10.094 3.383 1 97.38 284 ASP B N 1
ATOM 4968 C CA . ASP B 1 284 ? 10.547 10.484 3.059 1 97.38 284 ASP B CA 1
ATOM 4969 C C . ASP B 1 284 ? 10.281 10.383 1.558 1 97.38 284 ASP B C 1
ATOM 4971 O O . ASP B 1 284 ? 10.945 11.055 0.76 1 97.38 284 ASP B O 1
ATOM 4975 N N . PRO B 1 285 ? 9.312 9.562 1.194 1 96.12 285 PRO B N 1
ATOM 4976 C CA . PRO B 1 285 ? 9.117 9.328 -0.239 1 96.12 285 PRO B CA 1
ATOM 4977 C C . PRO B 1 285 ? 8.367 10.469 -0.924 1 96.12 285 PRO B C 1
ATOM 4979 O O . PRO B 1 285 ? 8.281 10.508 -2.154 1 96.12 285 PRO B O 1
ATOM 4982 N N . MET B 1 286 ? 7.863 11.398 -0.204 1 96.25 286 MET B N 1
ATOM 4983 C CA . MET B 1 286 ? 6.98 12.422 -0.748 1 96.25 286 MET B CA 1
ATOM 4984 C C . MET B 1 286 ? 7.77 13.664 -1.16 1 96.25 286 MET B C 1
ATOM 4986 O O . MET B 1 286 ? 7.328 14.43 -2.02 1 96.25 286 MET B O 1
ATOM 4990 N N . PHE B 1 287 ? 8.898 13.82 -0.529 1 97.56 287 PHE B N 1
ATOM 4991 C CA . PHE B 1 287 ? 9.547 15.117 -0.706 1 97.56 287 PHE B CA 1
ATOM 4992 C C . PHE B 1 287 ? 10.906 14.953 -1.376 1 97.56 287 PHE B C 1
ATOM 4994 O O . PHE B 1 287 ? 11.492 13.867 -1.351 1 97.56 287 PHE B O 1
ATOM 5001 N N . ASP B 1 288 ? 11.383 16.047 -1.989 1 97.81 288 ASP B N 1
ATOM 5002 C CA . ASP B 1 288 ? 12.664 16.078 -2.693 1 97.81 288 ASP B CA 1
ATOM 5003 C C . ASP B 1 288 ? 13.828 15.891 -1.724 1 97.81 288 ASP B C 1
ATOM 5005 O O . ASP B 1 288 ? 13.898 16.562 -0.697 1 97.81 288 ASP B O 1
ATOM 5009 N N . PRO B 1 289 ? 14.773 15.008 -2.062 1 96.56 289 PRO B N 1
ATOM 5010 C CA . PRO B 1 289 ? 15.891 14.727 -1.155 1 96.56 289 PRO B CA 1
ATOM 5011 C C . PRO B 1 289 ? 16.766 15.953 -0.912 1 96.56 289 PRO B C 1
ATOM 5013 O O . PRO B 1 289 ? 17.469 16.031 0.107 1 96.56 289 PRO B O 1
ATOM 5016 N N . ARG B 1 290 ? 16.797 17.047 -1.795 1 97.5 290 ARG B N 1
ATOM 5017 C CA . ARG B 1 290 ? 17.578 18.266 -1.605 1 97.5 290 ARG B CA 1
ATOM 5018 C C . ARG B 1 290 ? 17.156 18.984 -0.332 1 97.5 290 ARG B C 1
ATOM 5020 O O . ARG B 1 290 ? 17.906 19.781 0.216 1 97.5 290 ARG B O 1
ATOM 5027 N N . ILE B 1 291 ? 15.93 18.703 0.199 1 98.5 291 ILE B N 1
ATOM 5028 C CA . ILE B 1 291 ? 15.352 19.391 1.35 1 98.5 291 ILE B CA 1
ATOM 5029 C C . ILE B 1 291 ? 16.172 19.078 2.6 1 98.5 291 ILE B C 1
ATOM 5031 O O . ILE B 1 291 ? 16.344 19.953 3.463 1 98.5 291 ILE B O 1
ATOM 5035 N N . VAL B 1 292 ? 16.75 17.891 2.662 1 98.38 292 VAL B N 1
ATOM 5036 C CA . VAL B 1 292 ? 17.516 17.484 3.834 1 98.38 292 VAL B CA 1
ATOM 5037 C C . VAL B 1 292 ? 18.672 18.453 4.051 1 98.38 292 VAL B C 1
ATOM 5039 O O . VAL B 1 292 ? 18.844 18.984 5.152 1 98.38 292 VAL B O 1
ATOM 5042 N N . GLY B 1 293 ? 19.422 18.688 2.982 1 98.44 293 GLY B N 1
ATOM 5043 C CA . GLY B 1 293 ? 20.531 19.625 3.084 1 98.44 293 GLY B CA 1
ATOM 5044 C C . GLY B 1 293 ? 20.094 21.047 3.422 1 98.44 293 GLY B C 1
ATOM 5045 O O . GLY B 1 293 ? 20.734 21.734 4.215 1 98.44 293 GLY B O 1
ATOM 5046 N N . GLU B 1 294 ? 19.031 21.516 2.838 1 98.5 294 GLU B N 1
ATOM 5047 C CA . GLU B 1 294 ? 18.484 22.844 3.111 1 98.5 294 GLU B CA 1
ATOM 5048 C C . GLU B 1 294 ? 18.062 22.969 4.57 1 98.5 294 GLU B C 1
ATOM 5050 O O . GLU B 1 294 ? 18.281 24.016 5.199 1 98.5 294 GLU B O 1
ATOM 5055 N N . LEU B 1 295 ? 17.422 21.922 5.086 1 98.5 295 LEU B N 1
ATOM 5056 C CA . LEU B 1 295 ? 16.984 21.906 6.48 1 98.5 295 LEU B CA 1
ATOM 5057 C C . LEU B 1 295 ? 18.172 22.031 7.418 1 98.5 295 LEU B C 1
ATOM 5059 O O . LEU B 1 295 ? 18.141 22.812 8.375 1 98.5 295 LEU B O 1
ATOM 5063 N N . GLU B 1 296 ? 19.188 21.281 7.141 1 98.31 296 GLU B N 1
ATOM 5064 C CA . GLU B 1 296 ? 20.391 21.328 7.977 1 98.31 296 GLU B CA 1
ATOM 5065 C C . GLU B 1 296 ? 21 22.719 7.984 1 98.31 296 GLU B C 1
ATOM 5067 O O . GLU B 1 296 ? 21.312 23.266 9.047 1 98.31 296 GLU B O 1
ATOM 5072 N N . GLN B 1 297 ? 21.109 23.312 6.863 1 98.19 297 GLN B N 1
ATOM 5073 C CA . GLN B 1 297 ? 21.75 24.609 6.723 1 98.19 297 GLN B CA 1
ATOM 5074 C C . GLN B 1 297 ? 20.922 25.703 7.383 1 98.19 297 GLN B C 1
ATOM 5076 O O . GLN B 1 297 ? 21.438 26.5 8.18 1 98.19 297 GLN B O 1
ATOM 5081 N N . ARG B 1 298 ? 19.672 25.734 7.109 1 98 298 ARG B N 1
ATOM 5082 C CA . ARG B 1 298 ? 18.812 26.828 7.562 1 98 298 ARG B CA 1
ATOM 5083 C C . ARG B 1 298 ? 18.516 26.703 9.055 1 98 298 ARG B C 1
ATOM 5085 O O . ARG B 1 298 ? 18.391 27.719 9.75 1 98 298 ARG B O 1
ATOM 5092 N N . SER B 1 299 ? 18.344 25.516 9.531 1 97.25 299 SER B N 1
ATOM 5093 C CA . SER B 1 299 ? 18.125 25.328 10.961 1 97.25 299 SER B CA 1
ATOM 5094 C C . SER B 1 299 ? 19.359 25.688 11.766 1 97.25 299 SER B C 1
ATOM 5096 O O . SER B 1 299 ? 19.266 26.203 12.883 1 97.25 299 SER B O 1
ATOM 5098 N N . ALA B 1 300 ? 20.531 25.391 11.234 1 96.75 300 ALA B N 1
ATOM 5099 C CA . ALA B 1 300 ? 21.781 25.734 11.906 1 96.75 300 ALA B CA 1
ATOM 5100 C C . ALA B 1 300 ? 21.938 27.25 12.039 1 96.75 300 ALA B C 1
ATOM 5102 O O . ALA B 1 300 ? 22.562 27.734 12.977 1 96.75 300 ALA B O 1
ATOM 5103 N N . ALA B 1 301 ? 21.297 27.969 11.211 1 96.75 301 ALA B N 1
ATOM 5104 C CA . ALA B 1 301 ? 21.422 29.422 11.172 1 96.75 301 ALA B CA 1
ATOM 5105 C C . ALA B 1 301 ? 20.406 30.078 12.086 1 96.75 301 ALA B C 1
ATOM 5107 O O . ALA B 1 301 ? 20.406 31.312 12.25 1 96.75 301 ALA B O 1
ATOM 5108 N N . ASN B 1 302 ? 19.531 29.328 12.648 1 97.81 302 ASN B N 1
ATOM 5109 C CA . ASN B 1 302 ? 18.469 29.875 13.492 1 97.81 302 ASN B CA 1
ATOM 5110 C C . ASN B 1 302 ? 18.484 29.25 14.883 1 97.81 302 ASN B C 1
ATOM 5112 O O . ASN B 1 302 ? 18.125 28.094 15.062 1 97.81 302 ASN B O 1
ATOM 5116 N N . ARG B 1 303 ? 18.75 30.016 15.922 1 96.88 303 ARG B N 1
ATOM 5117 C CA . ARG B 1 303 ? 18.922 29.531 17.281 1 96.88 303 ARG B CA 1
ATOM 5118 C C . ARG B 1 303 ? 17.594 29.031 17.875 1 96.88 303 ARG B C 1
ATOM 5120 O O . ARG B 1 303 ? 17.594 28.281 18.859 1 96.88 303 ARG B O 1
ATOM 5127 N N . CYS B 1 304 ? 16.484 29.406 17.25 1 97.75 304 CYS B N 1
ATOM 5128 C CA . CYS B 1 304 ? 15.18 29 17.734 1 97.75 304 CYS B CA 1
ATOM 5129 C C . CYS B 1 304 ? 14.781 27.641 17.172 1 97.75 304 CYS B C 1
ATOM 5131 O O . CYS B 1 304 ? 13.812 27.031 17.641 1 97.75 304 CYS B O 1
ATOM 5133 N N . ALA B 1 305 ? 15.586 27.141 16.25 1 98.31 305 ALA B N 1
ATOM 5134 C CA . ALA B 1 305 ? 15.227 25.906 15.547 1 98.31 305 ALA B CA 1
ATOM 5135 C C . ALA B 1 305 ? 15.938 24.703 16.172 1 98.31 305 ALA B C 1
ATOM 5137 O O . ALA B 1 305 ? 17.141 24.766 16.469 1 98.31 305 ALA B O 1
ATOM 5138 N N . ARG B 1 306 ? 15.242 23.703 16.422 1 98.25 306 ARG B N 1
ATOM 5139 C CA . ARG B 1 306 ? 15.773 22.375 16.688 1 98.25 306 ARG B CA 1
ATOM 5140 C C . ARG B 1 306 ? 15.398 21.391 15.586 1 98.25 306 ARG B C 1
ATOM 5142 O O . ARG B 1 306 ? 14.219 21.234 15.266 1 98.25 306 ARG B O 1
ATOM 5149 N N . LEU B 1 307 ? 16.406 20.766 15.016 1 98.5 307 LEU B N 1
ATOM 5150 C CA . LEU B 1 307 ? 16.188 19.875 13.883 1 98.5 307 LEU B CA 1
ATOM 5151 C C . LEU B 1 307 ? 16.562 18.438 14.242 1 98.5 307 LEU B C 1
ATOM 5153 O O . LEU B 1 307 ? 17.641 18.203 14.797 1 98.5 307 LEU B O 1
ATOM 5157 N N . VAL B 1 308 ? 15.695 17.547 14 1 98.5 308 VAL B N 1
ATOM 5158 C CA . VAL B 1 308 ? 15.969 16.109 14.094 1 98.5 308 VAL B CA 1
ATOM 5159 C C . VAL B 1 308 ? 15.719 15.445 12.742 1 98.5 308 VAL B C 1
ATOM 5161 O O . VAL B 1 308 ? 14.578 15.375 12.281 1 98.5 308 VAL B O 1
ATOM 5164 N 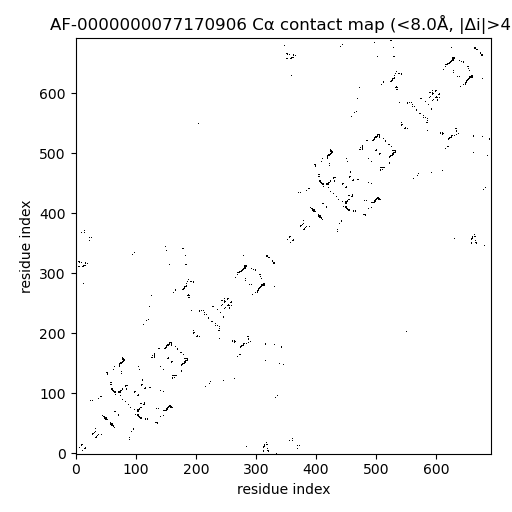N . ILE B 1 309 ? 16.766 14.961 12.125 1 98.06 309 ILE B N 1
ATOM 5165 C CA . ILE B 1 309 ? 16.656 14.195 10.891 1 98.06 309 ILE B CA 1
ATOM 5166 C C . ILE B 1 309 ? 16.969 12.727 11.164 1 98.06 309 ILE B C 1
ATOM 5168 O O . ILE B 1 309 ? 18.047 12.398 11.688 1 98.06 309 ILE B O 1
ATOM 5172 N N . THR B 1 310 ? 16.031 11.867 10.875 1 97.81 310 THR B N 1
ATOM 5173 C CA . THR B 1 310 ? 16.25 10.43 10.977 1 97.81 310 THR B CA 1
ATOM 5174 C C . THR B 1 310 ? 16.547 9.828 9.609 1 97.81 310 THR B C 1
ATOM 5176 O O . THR B 1 310 ? 16.078 10.32 8.586 1 97.81 310 THR B O 1
ATOM 5179 N N . ALA B 1 311 ? 17.328 8.75 9.57 1 96.44 311 ALA B N 1
ATOM 5180 C CA . ALA B 1 311 ? 17.625 8.078 8.32 1 96.44 311 ALA B CA 1
ATOM 5181 C C . ALA B 1 311 ? 16.391 7.422 7.727 1 96.44 311 ALA B C 1
ATOM 5183 O O . ALA B 1 311 ? 16.234 7.352 6.504 1 96.44 311 ALA B O 1
ATOM 5184 N N . GLN B 1 312 ? 15.602 6.953 8.633 1 95.38 312 GLN B N 1
ATOM 5185 C CA . GLN B 1 312 ? 14.344 6.301 8.281 1 95.38 312 GLN B CA 1
ATOM 5186 C C . GLN B 1 312 ? 13.164 6.961 8.992 1 95.38 312 GLN B C 1
ATOM 5188 O O . GLN B 1 312 ? 13.359 7.77 9.906 1 95.38 312 GLN B O 1
ATOM 5193 N N . GLY B 1 313 ? 11.969 6.594 8.516 1 96.06 313 GLY B N 1
ATOM 5194 C CA . GLY B 1 313 ? 10.773 7.117 9.164 1 96.06 313 GLY B CA 1
ATOM 5195 C C . GLY B 1 313 ? 9.625 7.336 8.203 1 96.06 313 GLY B C 1
ATOM 5196 O O . GLY B 1 313 ? 8.461 7.391 8.625 1 96.06 313 GLY B O 1
ATOM 5197 N N . GLY B 1 314 ? 10.008 7.508 6.93 1 96.38 314 GLY B N 1
ATOM 5198 C CA . GLY B 1 314 ? 8.977 7.719 5.926 1 96.38 314 GLY B CA 1
ATOM 5199 C C . GLY B 1 314 ? 8.258 9.047 6.082 1 96.38 314 GLY B C 1
ATOM 5200 O O . GLY B 1 314 ? 8.836 10.016 6.566 1 96.38 314 GLY B O 1
ATOM 5201 N N . HIS B 1 315 ? 7.039 9.078 5.516 1 95.44 315 HIS B N 1
ATOM 5202 C CA . HIS B 1 315 ? 6.242 10.297 5.617 1 95.44 315 HIS B CA 1
ATOM 5203 C C . HIS B 1 315 ? 5.301 10.242 6.816 1 95.44 315 HIS B C 1
ATOM 5205 O O . HIS B 1 315 ? 4.324 9.484 6.809 1 95.44 315 HIS B O 1
ATOM 5211 N N . VAL B 1 316 ? 5.547 11.078 7.988 1 83.88 316 VAL B N 1
ATOM 5212 C CA . VAL B 1 316 ? 4.801 11.273 9.227 1 83.88 316 VAL B CA 1
ATOM 5213 C C . VAL B 1 316 ? 4.898 10.023 10.094 1 83.88 316 VAL B C 1
ATOM 5215 O O . VAL B 1 316 ? 5.027 10.117 11.32 1 83.88 316 VAL B O 1
ATOM 5218 N N . ALA B 1 317 ? 5.145 8.547 9.57 1 86.25 317 ALA B N 1
ATOM 5219 C CA . ALA B 1 317 ? 4.559 8.391 10.898 1 86.25 317 ALA B CA 1
ATOM 5220 C C . ALA B 1 317 ? 5.629 8.047 11.938 1 86.25 317 ALA B C 1
ATOM 5222 O O . ALA B 1 317 ? 5.383 8.117 13.141 1 86.25 317 ALA B O 1
ATOM 5223 N N . HIS B 1 318 ? 6.895 7.859 11.555 1 96.19 318 HIS B N 1
ATOM 5224 C CA . HIS B 1 318 ? 8.031 7.516 12.398 1 96.19 318 HIS B CA 1
ATOM 5225 C C . HIS B 1 318 ? 7.645 6.457 13.43 1 96.19 318 HIS B C 1
ATOM 5227 O O . HIS B 1 318 ? 7.895 6.629 14.625 1 96.19 318 HIS B O 1
ATOM 5233 N N . ILE B 1 319 ? 7.066 5.418 12.906 1 95.19 319 ILE B N 1
ATOM 5234 C CA . ILE B 1 319 ? 6.797 4.285 13.781 1 95.19 319 ILE B CA 1
ATOM 5235 C C . ILE B 1 319 ? 8.109 3.674 14.258 1 95.19 319 ILE B C 1
ATOM 5237 O O . ILE B 1 319 ? 8.93 3.234 13.445 1 95.19 319 ILE B O 1
ATOM 5241 N N . GLY B 1 320 ? 8.281 3.713 15.531 1 94.75 320 GLY B N 1
ATOM 5242 C CA . GLY B 1 320 ? 9.508 3.188 16.109 1 94.75 320 GLY B CA 1
ATOM 5243 C C . GLY B 1 320 ? 9.312 1.854 16.797 1 94.75 320 GLY B C 1
ATOM 5244 O O . GLY B 1 320 ? 8.188 1.362 16.906 1 94.75 320 GLY B O 1
ATOM 5245 N N . ARG B 1 321 ? 10.445 1.261 17.172 1 90.12 321 ARG B N 1
ATOM 5246 C CA . ARG B 1 321 ? 10.391 0.059 18 1 90.12 321 ARG B CA 1
ATOM 5247 C C . ARG B 1 321 ? 9.891 0.382 19.391 1 90.12 321 ARG B C 1
ATOM 5249 O O . ARG B 1 321 ? 10.492 1.199 20.094 1 90.12 321 ARG B O 1
ATOM 5256 N N . PRO B 1 322 ? 8.766 -0.307 19.719 1 87.25 322 PRO B N 1
ATOM 5257 C CA . PRO B 1 322 ? 8.297 -0.029 21.078 1 87.25 322 PRO B CA 1
ATOM 5258 C C . PRO B 1 322 ? 9.25 -0.557 22.156 1 87.25 322 PRO B C 1
ATOM 5260 O O . PRO B 1 322 ? 10.023 -1.48 21.891 1 87.25 322 PRO B O 1
ATOM 5263 N N . SER B 1 323 ? 9.234 0.122 23.266 1 86.5 323 SER B N 1
ATOM 5264 C CA . SER B 1 323 ? 9.977 -0.306 24.438 1 86.5 323 SER B CA 1
ATOM 5265 C C . SER B 1 323 ? 9.078 -0.327 25.672 1 86.5 323 SER B C 1
ATOM 5267 O O . SER B 1 323 ? 7.91 0.057 25.609 1 86.5 323 SER B O 1
ATOM 5269 N N . GLY B 1 324 ? 9.516 -0.961 26.719 1 83.69 324 GLY B N 1
ATOM 5270 C CA . GLY B 1 324 ? 8.758 -0.951 27.953 1 83.69 324 GLY B CA 1
ATOM 5271 C C . GLY B 1 324 ? 8.43 0.448 28.438 1 83.69 324 GLY B C 1
ATOM 5272 O O . GLY B 1 324 ? 7.457 0.641 29.172 1 83.69 324 GLY B O 1
ATOM 5273 N N . GLU B 1 325 ? 9.062 1.45 27.906 1 88.38 325 GLU B N 1
ATOM 5274 C CA . GLU B 1 325 ? 8.914 2.814 28.406 1 88.38 325 GLU B CA 1
ATOM 5275 C C . GLU B 1 325 ? 8.062 3.662 27.469 1 88.38 325 GLU B C 1
ATOM 5277 O O . GLU B 1 325 ? 7.469 4.652 27.875 1 88.38 325 GLU B O 1
ATOM 5282 N N . GLU B 1 326 ? 8.039 3.256 26.203 1 92.38 326 GLU B N 1
ATOM 5283 C CA . GLU B 1 326 ? 7.332 4.102 25.234 1 92.38 326 GLU B CA 1
ATOM 5284 C C . GLU B 1 326 ? 6.664 3.262 24.156 1 92.38 326 GLU B C 1
ATOM 5286 O O . GLU B 1 326 ? 7.176 2.211 23.766 1 92.38 326 GLU B O 1
ATOM 5291 N N . ASP B 1 327 ? 5.52 3.729 23.688 1 95 327 ASP B N 1
ATOM 5292 C CA . ASP B 1 327 ? 4.816 3.057 22.594 1 95 327 ASP B CA 1
ATOM 5293 C C . ASP B 1 327 ? 5.516 3.307 21.25 1 95 327 ASP B C 1
ATOM 5295 O O . ASP B 1 327 ? 6.625 3.838 21.219 1 95 327 ASP B O 1
ATOM 5299 N N . GLU B 1 328 ? 4.973 2.93 20.141 1 95.62 328 GLU B N 1
ATOM 5300 C CA . GLU B 1 328 ? 5.617 2.908 18.828 1 95.62 328 GLU B CA 1
ATOM 5301 C C . GLU B 1 328 ? 5.57 4.281 18.172 1 95.62 328 GLU B C 1
ATOM 5303 O O . GLU B 1 328 ? 6.238 4.516 17.156 1 95.62 328 GLU B O 1
ATOM 5308 N N . PHE B 1 329 ? 4.812 5.203 18.75 1 97.25 329 PHE B N 1
ATOM 5309 C CA . PHE B 1 329 ? 4.637 6.508 18.125 1 97.25 329 PHE B CA 1
ATOM 5310 C C . PHE B 1 329 ? 5.762 7.453 18.516 1 97.25 329 PHE B C 1
ATOM 5312 O O . PHE B 1 329 ? 5.527 8.469 19.172 1 97.25 329 PHE B O 1
ATOM 5319 N N . TRP B 1 330 ? 6.965 7.211 18.031 1 97.69 330 TRP B N 1
ATOM 5320 C CA . TRP B 1 330 ? 8.203 7.875 18.422 1 97.69 330 TRP B CA 1
ATOM 5321 C C . TRP B 1 330 ? 8.102 9.383 18.219 1 97.69 330 TRP B C 1
ATOM 5323 O O . TRP B 1 330 ? 8.422 10.156 19.125 1 97.69 330 TRP B O 1
ATOM 5333 N N . ALA B 1 331 ? 7.641 9.82 17.109 1 98 331 ALA B N 1
ATOM 5334 C CA . ALA B 1 331 ? 7.605 11.25 16.797 1 98 331 ALA B CA 1
ATOM 5335 C C . ALA B 1 331 ? 6.625 11.992 17.703 1 98 331 ALA B C 1
ATOM 5337 O O . ALA B 1 331 ? 6.859 13.141 18.062 1 98 331 ALA B O 1
ATOM 5338 N N . LEU B 1 332 ? 5.473 11.367 18 1 98.12 332 LEU B N 1
ATOM 5339 C CA . LEU B 1 332 ? 4.512 11.992 18.906 1 98.12 332 LEU B CA 1
ATOM 5340 C C . LEU B 1 332 ? 5.105 12.141 20.297 1 98.12 332 LEU B C 1
ATOM 5342 O O . LEU B 1 332 ? 4.883 13.156 20.953 1 98.12 332 LEU B O 1
ATOM 5346 N N . ASN B 1 333 ? 5.848 11.148 20.688 1 97.94 333 ASN B N 1
ATOM 5347 C CA . ASN B 1 333 ? 6.5 11.227 21.984 1 97.94 333 ASN B CA 1
ATOM 5348 C C . ASN B 1 333 ? 7.527 12.352 22.031 1 97.94 333 ASN B C 1
ATOM 5350 O O . ASN B 1 333 ? 7.602 13.086 23.031 1 97.94 333 ASN B O 1
ATOM 5354 N N . ARG B 1 334 ? 8.305 12.492 20.984 1 98.06 334 ARG B N 1
ATOM 5355 C CA . ARG B 1 334 ? 9.273 13.578 20.906 1 98.06 334 ARG B CA 1
ATOM 5356 C C . ARG B 1 334 ? 8.57 14.938 20.891 1 98.06 334 ARG B C 1
ATOM 5358 O O . ARG B 1 334 ? 9.047 15.891 21.5 1 98.06 334 ARG B O 1
ATOM 5365 N N . THR B 1 335 ? 7.434 14.969 20.172 1 98.19 335 THR B N 1
ATOM 5366 C CA . THR B 1 335 ? 6.621 16.188 20.125 1 98.19 335 THR B CA 1
ATOM 5367 C C . THR B 1 335 ? 6.234 16.625 21.547 1 98.19 335 THR B C 1
ATOM 5369 O O . THR B 1 335 ? 6.445 17.766 21.922 1 98.19 335 THR B O 1
ATOM 5372 N N . LEU B 1 336 ? 5.773 15.758 22.328 1 98.19 336 LEU B N 1
ATOM 5373 C CA . LEU B 1 336 ? 5.273 16.078 23.656 1 98.19 336 LEU B CA 1
ATOM 5374 C C . LEU B 1 336 ? 6.422 16.422 24.594 1 98.19 336 LEU B C 1
ATOM 5376 O O . LEU B 1 336 ? 6.27 17.266 25.484 1 98.19 336 LEU B O 1
ATOM 5380 N N . GLU B 1 337 ? 7.551 15.773 24.438 1 98 337 GLU B N 1
ATOM 5381 C CA . GLU B 1 337 ? 8.727 16.141 25.219 1 98 337 GLU B CA 1
ATOM 5382 C C . GLU B 1 337 ? 9.133 17.578 24.969 1 98 337 GLU B C 1
ATOM 5384 O O . GLU B 1 337 ? 9.469 18.312 25.891 1 98 337 GLU B O 1
ATOM 5389 N N . PHE B 1 338 ? 9.164 17.969 23.75 1 98.25 338 PHE B N 1
ATOM 5390 C CA . PHE B 1 338 ? 9.5 19.344 23.406 1 98.25 338 PHE B CA 1
ATOM 5391 C C . PHE B 1 338 ? 8.469 20.312 23.969 1 98.25 338 PHE B C 1
ATOM 5393 O O . PHE B 1 338 ? 8.828 21.375 24.469 1 98.25 338 PHE B O 1
ATOM 5400 N N . CYS B 1 339 ? 7.176 19.969 23.859 1 98.12 339 CYS B N 1
ATOM 5401 C CA . CYS B 1 339 ? 6.117 20.797 24.422 1 98.12 339 CYS B CA 1
ATOM 5402 C C . CYS B 1 339 ? 6.324 21 25.906 1 98.12 339 CYS B C 1
ATOM 5404 O O . CYS B 1 339 ? 6.141 22.094 26.422 1 98.12 339 CYS B O 1
ATOM 5406 N N . ASP B 1 340 ? 6.707 19.938 26.609 1 97.62 340 ASP B N 1
ATOM 5407 C CA . ASP B 1 340 ? 6.992 20.016 28.031 1 97.62 340 ASP B CA 1
ATOM 5408 C C . ASP B 1 340 ? 8.078 21.047 28.312 1 97.62 340 ASP B C 1
ATOM 5410 O O . ASP B 1 340 ? 7.977 21.828 29.266 1 97.62 340 ASP B O 1
ATOM 5414 N N . GLU B 1 341 ? 9.078 20.953 27.516 1 96.69 341 GLU B N 1
ATOM 5415 C CA . GLU B 1 341 ? 10.195 21.875 27.672 1 96.69 341 GLU B CA 1
ATOM 5416 C C . GLU B 1 341 ? 9.742 23.328 27.469 1 96.69 341 GLU B C 1
ATOM 5418 O O . GLU B 1 341 ? 10.148 24.219 28.219 1 96.69 341 GLU B O 1
ATOM 5423 N N . LEU B 1 342 ? 8.906 23.562 26.484 1 95.94 342 LEU B N 1
ATOM 5424 C CA . LEU B 1 342 ? 8.438 24.906 26.141 1 95.94 342 LEU B CA 1
ATOM 5425 C C . LEU B 1 342 ? 7.555 25.469 27.25 1 95.94 342 LEU B C 1
ATOM 5427 O O . LEU B 1 342 ? 7.645 26.656 27.578 1 95.94 342 LEU B O 1
ATOM 5431 N N . THR B 1 343 ? 6.711 24.641 27.797 1 93.44 343 THR B N 1
ATOM 5432 C CA . THR B 1 343 ? 5.691 25.141 28.719 1 93.44 343 THR B CA 1
ATOM 5433 C C . THR B 1 343 ? 6.242 25.234 30.141 1 93.44 343 THR B C 1
ATOM 5435 O O . THR B 1 343 ? 5.691 25.938 30.984 1 93.44 343 THR B O 1
ATOM 5438 N N . ALA B 1 344 ? 7.254 24.453 30.422 1 88.69 344 ALA B N 1
ATOM 5439 C CA . ALA B 1 344 ? 7.918 24.578 31.719 1 88.69 344 ALA B CA 1
ATOM 5440 C C . ALA B 1 344 ? 8.711 25.875 31.812 1 88.69 344 ALA B C 1
ATOM 5442 O O . ALA B 1 344 ? 8.93 26.391 32.906 1 88.69 344 ALA B O 1
ATOM 5443 N N . ALA B 1 345 ? 9.164 26.312 30.828 1 75.88 345 ALA B N 1
ATOM 5444 C CA . ALA B 1 345 ? 9.984 27.531 30.781 1 75.88 345 ALA B CA 1
ATOM 5445 C C . ALA B 1 345 ? 9.141 28.766 31.031 1 75.88 345 ALA B C 1
ATOM 5447 O O . ALA B 1 345 ? 9.672 29.844 31.344 1 75.88 345 ALA B O 1
ATOM 5448 N N . ARG B 1 346 ? 7.918 28.656 31.062 1 68.81 346 ARG B N 1
ATOM 5449 C CA . ARG B 1 346 ? 7.059 29.812 31.25 1 68.81 346 ARG B CA 1
ATOM 5450 C C . ARG B 1 346 ? 6.402 29.797 32.625 1 68.81 346 ARG B C 1
ATOM 5452 O O . ARG B 1 346 ? 6.094 28.719 33.156 1 68.81 346 ARG B O 1
#

Nearest PDB structures (foldseek):
  3o4j-assembly2_D  TM=7.146E-01  e=1.531E-12  Aeropyrum pernix
  5t88-assembly1_A  TM=6.376E-01  e=3.771E-11  Pyrococcus furiosus
  6can-assembly1_A  TM=6.277E-01  e=8.014E-11  Pyrococcus furiosus
  1yr2-assembly1_A  TM=5.907E-01  e=3.699E-09  Novosphingobium capsulatum
  3qmw-assembly1_A  TM=5.570E-01  e=1.079E-05  Streptomyces coelicolor

pLDDT: mean 96.01, std 3.61, range [68.81, 98.94]

Solvent-accessible surface area (backbone atoms only — not comparable to full-atom values): 35484 Å² total; per-residue (Å²): 129,83,78,88,46,57,34,86,74,32,67,42,15,56,51,33,29,52,40,50,50,48,43,50,49,52,34,31,73,75,42,45,96,67,21,88,85,45,72,98,56,67,76,67,74,68,41,80,45,73,39,52,27,54,95,58,41,55,29,32,30,33,35,25,64,62,89,67,78,83,50,55,11,21,41,36,42,34,59,44,87,65,69,28,56,90,68,38,58,68,54,50,43,44,43,23,53,39,41,77,71,38,23,12,33,37,41,43,18,57,59,49,20,45,66,7,32,74,71,35,85,58,54,54,52,67,13,71,49,47,3,37,24,52,45,37,42,50,50,50,42,40,72,73,66,34,35,69,46,27,34,38,33,12,29,29,47,16,11,19,20,40,54,30,19,54,49,34,25,58,76,66,72,46,79,53,58,62,28,38,37,25,31,38,46,44,38,47,54,69,55,13,57,54,45,18,68,73,39,71,69,22,41,52,51,48,47,55,51,30,53,49,49,46,52,50,50,52,51,41,39,72,77,41,47,91,79,45,64,85,68,43,79,80,60,46,75,43,66,67,36,44,41,53,72,65,28,35,64,82,77,67,46,92,42,58,65,58,47,34,63,74,39,28,35,53,82,43,51,58,68,46,82,51,41,31,39,40,40,38,27,66,35,23,58,66,51,39,70,70,49,58,61,52,49,55,55,36,37,72,70,15,92,34,45,43,79,45,78,35,76,45,30,8,56,61,54,28,57,25,56,61,51,102,86,40,70,34,51,44,51,57,52,53,45,51,53,52,50,50,57,60,41,64,74,99,128,84,80,87,45,56,34,86,74,33,65,43,16,57,51,32,28,52,38,49,50,48,42,51,49,51,36,30,72,74,42,45,96,65,21,88,84,45,72,97,56,67,77,67,74,69,40,80,46,72,39,53,26,56,95,60,41,55,29,30,31,35,34,25,63,61,90,68,78,82,49,54,11,21,41,36,41,34,57,46,86,64,68,28,56,90,69,38,57,66,54,48,42,45,42,23,55,40,41,76,71,37,23,12,32,35,41,42,18,58,62,51,20,47,66,8,34,74,72,35,85,57,54,54,53,67,12,72,47,48,2,36,23,50,44,37,41,49,50,51,42,40,73,73,65,35,36,69,46,27,35,38,33,12,28,29,48,18,10,19,21,42,55,32,19,54,48,33,23,59,77,67,72,45,79,52,59,60,29,37,36,25,30,38,45,44,38,48,54,69,55,13,60,55,45,19,67,74,38,70,69,20,41,52,51,49,48,56,51,31,54,48,49,46,52,50,50,52,51,41,40,72,77,40,46,91,81,45,64,85,68,44,79,79,59,46,74,43,67,66,37,43,40,53,72,65,28,35,64,80,75,67,46,94,42,58,65,57,46,33,63,76,37,28,34,54,81,43,50,58,70,44,81,50,43,32,39,41,40,39,29,64,34,22,57,66,51,38,71,70,50,57,60,52,50,54,55,37,36,72,70,15,92,34,46,42,78,45,78,35,76,46,30,8,57,62,55,28,58,27,55,60,50,100,86,41,68,34,50,42,53,54,52,53,47,50,53,52,50,49,56,58,42,65,74,98

InterPro domains:
  IPR000073 Alpha/beta hydrolase fold-1 [PF12697] (87-322)
  IPR012020 AB hydrolase 4 family [PIRSF005211] (3-343)
  IPR029058 Alpha/Beta hydrolase fold [G3DSA:3.40.50.1820] (44-342)
  IPR029058 Alpha/Beta hydrolase fold [SSF53474] (35-322)
  IPR050960 AB hydrolase superfamily, subfamily 4 [PTHR10794] (3-341)

Sequence (692 aa):
MRPYRAPWYFQDGFVQTIAVSLLHSNAWQQYGERSPLAPPLPVPPWQEHVFAGAEGVPIAGRYARQTAGRPRGTLIGCYGIVGSLEGSWYVHYLARKAYARGYDVVLYDWRGHGKTAELSPVPPSDGWRDGEDIVRIAEQALALGCAAPAVAFGVSLGGQLVLWSLKAARDLHSDVLAGAVVLCPNLESNWSLANLQKTWTGRLIEEALVQELRREVARRLRLYPETVPAGVLDRVRFIRDFDDEMVIGYYGFASVEEYYRKTSGLYLLEELALPHLIIYAADDPMFDPRIVGELEQRSAANRCARLVITAQGGHVAHIGRPSGEEDEFWALNRTLEFCDELTAARMRPYRAPWYFQDGFVQTIAVSLLHSNAWQQYGERSPLAPPLPVPPWQEHVFAGAEGVPIAGRYARQTAGRPRGTLIGCYGIVGSLEGSWYVHYLARKAYARGYDVVLYDWRGHGKTAELSPVPPSDGWRDGEDIVRIAEQALALGCAAPAVAFGVSLGGQLVLWSLKAARDLHSDVLAGAVVLCPNLESNWSLANLQKTWTGRLIEEALVQELRREVARRLRLYPETVPAGVLDRVRFIRDFDDEMVIGYYGFASVEEYYRKTSGLYLLEELALPHLIIYAADDPMFDPRIVGELEQRSAANRCARLVITAQGGHVAHIGRPSGEEDEFWALNRTLEFCDELTAAR

Radius of gyration: 28.41 Å; Cα contacts (8 Å, |Δi|>4): 1451; chains: 2; bounding box: 44×84×71 Å

Secondary structure (DSSP, 8-state):
-PPP---GGG-SHHHHHHHHHHHHHHHHHHHGGG-TTS-SSPPP--EEEEEE-GGG-EEEEEEE--SSS----EEEEE--SSS-TTT-HHHHHHHHHHHHTT-EEEEE--TTSHHHHHH--PPP-TTTTHHHHHHHHHHHHHHTTPPSPEEEEEETHHHHHHHHHHHHHHHTT---EEEEEEES----HHHHHHHHTTSHHHHHHHHHHHHHHHHHHHHHHHH-GGGS-TTHHHH--SHHHHHHHHTHHHHT-S-HHHHHHHH-SGGGGGG--S-EEEEEETT-SSS-THHHHHHHHHHHT-TTEEEEEESS-TTTT-B----SS--SBHHHHHHHHHHHHHHH--/-PPP---GGG-SHHHHHHHHHHHHHHHHHHHGGG-TTS-SSPPP--EEEEEE-GGG-EEEEEEE--SSS----EEEEE--SSS-TTT-HHHHHHHHHHHHTT-EEEEE--TTSHHHHHH--PPP-TTTTHHHHHHHHHHHHHHTTPPSPEEEEEETHHHHHHHHHHHHHHHTT---EEEEEEES----HHHHHHHHTTSHHHHHHHHHHHHHHHHHHHHHHHH-GGGS-TTHHHH--SHHHHHHHHTHHHHT-S-HHHHHHHH-SGGGGGG--S-EEEEEETT-TTS-THHHHHHHHHHHT-TTEEEEEESS-TTTT-B----SS--SBHHHHHHHHHHHHHHH--